Protein AF-A0A1J4KY85-F1 (afdb_monomer_lite)

Foldseek 3Di:
DVVVVVLVCQCPVLDCAFRHPVNLVLLLLLLLLLLLLFVLLLVQADPVLSCLRCCSLCVVQCVCCVQPVPQHDDLVLLLLCLQQQLLLLLLLLLLLQQVNQVCVVLCVLLLVLLLLLLLLLLCVVPDPVSNVVSNVVSVVSNCVSVVVVVVVCVVPVPPDDPPPRPLCSQLSSLVVSLVSSCVSCVLVCVLPVVVVVVSVVVSVVVSVVSVVVSVVCVVPDDDPVSVSVNSVSLSVLLSSLLSSLLSLLVCCPPPVHDDPLSVVSCCVRSQVVNLLSLVLCLQLCVCVQFWPHNVLSCVSSVVSNLSNVSSNCSSVNPLVVNLVSLVVQLVCLVVCVTGPAPLRSLLSNLSSVLSNVSSVVSVVCVVVVHRDDPVNSVVSSVSSSVSSVVSNVSCVPPPVPPDDPPPRPPVSNVSSSVSSNVVSSPVSSVSSNSSSSCVVVSVVVSVVVD

Structure (mmCIF, N/CA/C/O backbone):
data_AF-A0A1J4KY85-F1
#
_entry.id   AF-A0A1J4KY85-F1
#
loop_
_atom_site.group_PDB
_atom_site.id
_atom_site.type_symbol
_atom_site.label_atom_id
_atom_site.label_alt_id
_atom_site.label_comp_id
_atom_site.label_asym_id
_atom_site.label_entity_id
_atom_site.label_seq_id
_atom_site.pdbx_PDB_ins_code
_atom_site.Cartn_x
_atom_site.Cartn_y
_atom_site.Cartn_z
_atom_site.occupancy
_atom_site.B_iso_or_equiv
_atom_site.auth_seq_id
_atom_site.auth_comp_id
_atom_site.auth_asym_id
_atom_site.auth_atom_id
_atom_site.pdbx_PDB_model_num
ATOM 1 N N . MET A 1 1 ? 26.749 -22.566 -16.016 1.00 48.97 1 MET A N 1
ATOM 2 C CA . MET A 1 1 ? 26.711 -21.382 -15.124 1.00 48.97 1 MET A CA 1
ATOM 3 C C . MET A 1 1 ? 25.758 -20.307 -15.644 1.00 48.97 1 MET A C 1
ATOM 5 O O . MET A 1 1 ? 24.980 -19.817 -14.839 1.00 48.97 1 MET A O 1
ATOM 9 N N . SER A 1 2 ? 25.728 -20.001 -16.954 1.00 56.53 2 SER A N 1
ATOM 10 C CA . SER A 1 2 ? 24.747 -19.051 -17.516 1.00 56.53 2 SER A CA 1
ATOM 11 C C . SER A 1 2 ? 23.294 -19.498 -17.310 1.00 56.53 2 SER A C 1
ATOM 13 O O . SER A 1 2 ? 22.524 -18.721 -16.775 1.00 56.53 2 SER A O 1
ATOM 15 N N . SER A 1 3 ? 22.939 -20.761 -17.579 1.00 59.56 3 SER A N 1
ATOM 16 C CA . SER A 1 3 ? 21.557 -21.252 -17.400 1.00 59.56 3 SER A CA 1
ATOM 17 C C . SER A 1 3 ? 21.059 -21.184 -15.951 1.00 59.56 3 SER A C 1
ATOM 19 O O . SER A 1 3 ? 19.898 -20.884 -15.715 1.00 59.56 3 SER A O 1
ATOM 21 N N . PHE A 1 4 ? 21.936 -21.416 -14.968 1.00 50.38 4 PHE A N 1
ATOM 22 C CA . PHE A 1 4 ? 21.583 -21.307 -13.547 1.00 50.38 4 PHE A CA 1
ATOM 23 C C . PHE A 1 4 ? 21.413 -19.847 -13.109 1.00 50.38 4 PHE A C 1
ATOM 25 O O . PHE A 1 4 ? 20.498 -19.540 -12.353 1.00 50.38 4 PHE A O 1
ATOM 32 N N . LEU A 1 5 ? 22.252 -18.937 -13.618 1.00 55.41 5 LEU A N 1
ATOM 33 C CA . LEU A 1 5 ? 22.096 -17.497 -13.400 1.00 55.41 5 LEU A CA 1
ATOM 34 C C . LEU A 1 5 ? 20.849 -16.942 -14.090 1.00 55.41 5 LEU A C 1
ATOM 36 O O . LEU A 1 5 ? 20.209 -16.073 -13.515 1.00 55.41 5 LEU A O 1
ATOM 40 N N . THR A 1 6 ? 20.472 -17.457 -15.264 1.00 63.16 6 THR A N 1
ATOM 41 C CA . THR A 1 6 ? 19.199 -17.126 -15.918 1.00 63.16 6 THR A CA 1
ATOM 42 C C . THR A 1 6 ? 18.031 -17.591 -15.061 1.00 63.16 6 THR A C 1
ATOM 44 O O . THR A 1 6 ? 17.184 -16.783 -14.725 1.00 63.16 6 THR A O 1
ATOM 47 N N . VAL A 1 7 ? 18.028 -18.843 -14.593 1.00 62.72 7 VAL A N 1
ATOM 48 C CA . VAL A 1 7 ? 16.965 -19.351 -13.708 1.00 62.72 7 VAL A CA 1
ATOM 49 C C . VAL A 1 7 ? 16.890 -18.561 -12.396 1.00 62.72 7 VAL A C 1
ATOM 51 O O . VAL A 1 7 ? 15.800 -18.234 -11.950 1.00 62.72 7 VAL A O 1
ATOM 54 N N . LEU A 1 8 ? 18.021 -18.185 -11.792 1.00 55.38 8 LEU A N 1
ATOM 55 C CA . LEU A 1 8 ? 18.032 -17.304 -10.617 1.00 55.38 8 LEU A CA 1
ATOM 56 C C . LEU A 1 8 ? 17.542 -15.887 -10.938 1.00 55.38 8 LEU A C 1
ATOM 58 O O . LEU A 1 8 ? 16.796 -15.324 -10.141 1.00 55.38 8 LEU A O 1
ATOM 62 N N . LYS A 1 9 ? 17.944 -15.316 -12.081 1.00 65.25 9 LYS A N 1
ATOM 63 C CA . LYS A 1 9 ? 17.467 -14.013 -12.567 1.00 65.25 9 LYS A CA 1
ATOM 64 C C . LYS A 1 9 ? 15.961 -14.051 -12.790 1.00 65.25 9 LYS A C 1
ATOM 66 O O . LYS A 1 9 ? 15.336 -13.066 -12.450 1.00 65.25 9 LYS A O 1
ATOM 71 N N . GLU A 1 10 ? 15.401 -15.156 -13.279 1.00 66.06 10 GLU A N 1
ATOM 72 C CA . GLU A 1 10 ? 13.960 -15.334 -13.487 1.00 66.06 10 GLU A CA 1
ATOM 73 C C . GLU A 1 10 ? 13.205 -15.547 -12.169 1.00 66.06 10 GLU A C 1
ATOM 75 O O . GLU A 1 10 ? 12.252 -14.825 -11.884 1.00 66.06 10 GLU A O 1
ATOM 80 N N . ILE A 1 11 ? 13.677 -16.452 -11.301 1.00 59.56 11 ILE A N 1
ATOM 81 C CA . ILE A 1 11 ? 13.063 -16.733 -9.988 1.00 59.56 11 ILE A CA 1
ATOM 82 C C . ILE A 1 11 ? 13.037 -15.478 -9.105 1.00 59.56 11 ILE A C 1
ATOM 84 O O . ILE A 1 11 ? 12.053 -15.230 -8.404 1.00 59.56 11 ILE A O 1
ATOM 88 N N . PHE A 1 12 ? 14.121 -14.698 -9.136 1.00 55.50 12 PHE A N 1
ATOM 89 C CA . PHE A 1 12 ? 14.268 -13.442 -8.400 1.00 55.50 12 PHE A CA 1
ATOM 90 C C . PHE A 1 12 ? 14.076 -12.208 -9.280 1.00 55.50 12 PHE A C 1
ATOM 92 O O . PHE A 1 12 ? 14.402 -11.099 -8.842 1.00 55.50 12 PHE A O 1
ATOM 99 N N . SER A 1 13 ? 13.549 -12.361 -10.500 1.00 59.09 13 SER A N 1
ATOM 100 C CA . SER A 1 13 ? 13.132 -11.202 -11.277 1.00 59.09 13 SER A CA 1
ATOM 101 C C . SER A 1 13 ? 12.039 -10.559 -10.437 1.00 59.09 13 SER A C 1
ATOM 103 O O . SER A 1 13 ? 11.006 -11.154 -10.145 1.00 59.09 13 SER A O 1
ATOM 105 N N . PHE A 1 14 ? 12.293 -9.361 -9.917 1.00 53.28 14 PHE A N 1
ATOM 106 C CA . PHE A 1 14 ? 11.267 -8.591 -9.223 1.00 53.28 14 PHE A CA 1
ATOM 107 C C . PHE A 1 14 ? 10.324 -8.042 -10.305 1.00 53.28 14 PHE A C 1
ATOM 109 O O . PHE A 1 14 ? 10.369 -6.863 -10.652 1.00 53.28 14 PHE A O 1
ATOM 116 N N . GLY A 1 15 ? 9.564 -8.946 -10.921 1.00 49.78 15 GLY A N 1
ATOM 117 C CA . GLY A 1 15 ? 8.682 -8.707 -12.050 1.00 49.78 15 GLY A CA 1
ATOM 118 C C . GLY A 1 15 ? 7.226 -8.606 -11.611 1.00 49.78 15 GLY A C 1
ATOM 119 O O . GLY A 1 15 ? 6.788 -9.256 -10.666 1.00 49.78 15 GLY A O 1
ATOM 120 N N . LEU A 1 16 ? 6.467 -7.762 -12.309 1.00 55.78 16 LEU A N 1
ATOM 121 C CA . LEU A 1 16 ? 5.003 -7.682 -12.215 1.00 55.78 16 LEU A CA 1
ATOM 122 C C . LEU A 1 16 ? 4.305 -8.693 -13.146 1.00 55.78 16 LEU A C 1
ATOM 124 O O . LEU A 1 16 ? 3.083 -8.624 -13.282 1.00 55.78 16 LEU A O 1
ATOM 128 N N . SER A 1 17 ? 5.072 -9.560 -13.808 1.00 62.38 17 SER A N 1
ATOM 129 C CA . SER A 1 17 ? 4.604 -10.605 -14.718 1.00 62.38 17 SER A CA 1
ATOM 130 C C . SER A 1 17 ? 4.511 -11.967 -14.021 1.00 62.38 17 SER A C 1
ATOM 132 O O . SER A 1 17 ? 5.185 -12.232 -13.015 1.00 62.38 17 SER A O 1
ATOM 134 N N . ALA A 1 18 ? 3.656 -12.829 -14.567 1.00 59.75 18 ALA A N 1
ATOM 135 C CA . ALA A 1 18 ? 3.631 -14.263 -14.312 1.00 59.75 18 ALA A CA 1
ATOM 136 C C . ALA A 1 18 ? 5.034 -14.854 -14.533 1.00 59.75 18 ALA A C 1
ATOM 138 O O . ALA A 1 18 ? 5.738 -14.412 -15.435 1.00 59.75 18 ALA A O 1
ATOM 139 N N . GLY A 1 19 ? 5.452 -15.807 -13.693 1.00 63.28 19 GLY A N 1
ATOM 140 C CA . GLY A 1 19 ? 6.782 -16.422 -13.762 1.00 63.28 19 GLY A CA 1
ATOM 141 C C . GLY A 1 19 ? 7.760 -15.994 -12.667 1.00 63.28 19 GLY A C 1
ATOM 142 O O . GLY A 1 19 ? 8.657 -16.768 -12.325 1.00 63.28 19 GLY A O 1
ATOM 143 N N . SER A 1 20 ? 7.573 -14.821 -12.044 1.00 74.94 20 SER A N 1
ATOM 144 C CA . SER A 1 20 ? 8.337 -14.491 -10.835 1.00 74.94 20 SER A CA 1
ATOM 145 C C . SER A 1 20 ? 7.703 -15.136 -9.603 1.00 74.94 20 SER A C 1
ATOM 147 O O . SER A 1 20 ? 6.547 -14.876 -9.263 1.00 74.94 20 SER A O 1
ATOM 149 N N . LEU A 1 21 ? 8.479 -15.935 -8.868 1.00 78.44 21 LEU A N 1
ATOM 150 C CA . LEU A 1 21 ? 7.989 -16.617 -7.664 1.00 78.44 21 LEU A CA 1
ATOM 151 C C . LEU A 1 21 ? 7.510 -15.608 -6.612 1.00 78.44 21 LEU A C 1
ATOM 153 O O . LEU A 1 21 ? 6.494 -15.805 -5.946 1.00 78.44 21 LEU A O 1
ATOM 157 N N . PHE A 1 22 ? 8.223 -14.488 -6.483 1.00 78.88 22 PHE A N 1
ATOM 158 C CA . PHE A 1 22 ? 7.825 -13.419 -5.576 1.00 78.88 22 PHE A CA 1
ATOM 159 C C . PHE A 1 22 ? 6.520 -12.739 -6.021 1.00 78.88 22 PHE A C 1
ATOM 161 O O . PHE A 1 22 ? 5.640 -12.513 -5.190 1.00 78.88 22 PHE A O 1
ATOM 168 N N . GLY A 1 23 ? 6.359 -12.450 -7.317 1.00 80.88 23 GLY A N 1
ATOM 169 C CA . GLY A 1 23 ? 5.124 -11.883 -7.861 1.00 80.88 23 GLY A CA 1
ATOM 170 C C . GLY A 1 23 ? 3.928 -12.819 -7.687 1.00 80.88 23 GLY A C 1
ATOM 171 O O . GLY A 1 23 ? 2.857 -12.374 -7.281 1.00 80.88 23 GLY A O 1
ATOM 172 N N . GLU A 1 24 ? 4.118 -14.120 -7.895 1.00 84.62 24 GLU A N 1
ATOM 173 C CA . GLU A 1 24 ? 3.100 -15.152 -7.678 1.00 84.62 24 GLU A CA 1
ATOM 174 C C . GLU A 1 24 ? 2.648 -15.233 -6.217 1.00 84.62 24 GLU A C 1
ATOM 176 O O . GLU A 1 24 ? 1.447 -15.217 -5.944 1.00 84.62 24 GLU A O 1
ATOM 181 N N . VAL A 1 25 ? 3.591 -15.230 -5.267 1.00 87.94 25 VAL A N 1
ATOM 182 C CA . VAL A 1 25 ? 3.276 -15.188 -3.829 1.00 87.94 25 VAL A CA 1
ATOM 183 C C . VAL A 1 25 ? 2.501 -13.918 -3.477 1.00 87.94 25 VAL A C 1
ATOM 185 O O . VAL A 1 25 ? 1.503 -13.983 -2.760 1.00 87.94 25 VAL A O 1
ATOM 188 N N . LEU A 1 26 ? 2.916 -12.759 -3.993 1.00 87.62 26 LEU A N 1
ATOM 189 C CA . LEU A 1 26 ? 2.203 -11.501 -3.767 1.00 87.62 26 LEU A CA 1
ATOM 190 C C . LEU A 1 26 ? 0.784 -11.529 -4.339 1.00 87.62 26 LEU A C 1
ATOM 192 O O . LEU A 1 26 ? -0.151 -11.085 -3.674 1.00 87.62 26 LEU A O 1
ATOM 196 N N . ASN A 1 27 ? 0.610 -12.052 -5.551 1.00 88.25 27 ASN A N 1
ATOM 197 C CA . ASN A 1 27 ? -0.701 -12.183 -6.178 1.00 88.25 27 ASN A CA 1
ATOM 198 C C . ASN A 1 27 ? -1.596 -13.139 -5.389 1.00 88.25 27 ASN A C 1
ATOM 200 O O . ASN A 1 27 ? -2.759 -12.820 -5.156 1.00 88.25 27 ASN A O 1
ATOM 204 N N . LEU A 1 28 ? -1.046 -14.239 -4.871 1.00 90.44 28 LEU A N 1
ATOM 205 C CA . LEU A 1 28 ? -1.774 -15.136 -3.982 1.00 90.44 28 LEU A CA 1
ATOM 206 C C . LEU A 1 28 ? -2.254 -14.408 -2.716 1.00 90.44 28 LEU A C 1
ATOM 208 O O . LEU A 1 28 ? -3.430 -14.496 -2.365 1.00 90.44 28 LEU A O 1
ATOM 212 N N . ILE A 1 29 ? -1.378 -13.633 -2.063 1.00 90.69 29 ILE A N 1
ATOM 213 C CA . ILE A 1 29 ? -1.753 -12.823 -0.891 1.00 90.69 29 ILE A CA 1
ATOM 214 C C . ILE A 1 29 ? -2.882 -11.849 -1.255 1.00 90.69 29 ILE A C 1
ATOM 216 O O . ILE A 1 29 ? -3.856 -11.756 -0.510 1.00 90.69 29 ILE A O 1
ATOM 220 N N . ARG A 1 30 ? -2.800 -11.160 -2.403 1.00 90.25 30 ARG A N 1
ATOM 221 C CA . ARG A 1 30 ? -3.847 -10.231 -2.869 1.00 90.25 30 ARG A CA 1
ATOM 222 C C . ARG A 1 30 ? -5.185 -10.933 -3.092 1.00 90.25 30 ARG A C 1
ATOM 224 O O . ARG A 1 30 ? -6.206 -10.409 -2.653 1.00 90.25 30 ARG A O 1
ATOM 231 N N . ILE A 1 31 ? -5.187 -12.115 -3.712 1.00 90.94 31 ILE A N 1
ATOM 232 C CA . ILE A 1 31 ? -6.402 -12.920 -3.905 1.00 90.94 31 ILE A CA 1
ATOM 233 C C . ILE A 1 31 ? -7.037 -13.210 -2.542 1.00 90.94 31 ILE A C 1
ATOM 235 O O . ILE A 1 31 ? -8.206 -12.895 -2.333 1.00 90.94 31 ILE A O 1
ATOM 239 N N . PHE A 1 32 ? -6.265 -13.714 -1.575 1.00 90.69 32 PHE A N 1
ATOM 240 C CA . PHE A 1 32 ? -6.782 -13.976 -0.228 1.00 90.69 32 PHE A CA 1
ATOM 241 C C . PHE A 1 32 ? -7.274 -12.713 0.479 1.00 90.69 32 PHE A C 1
ATOM 243 O O . PHE A 1 32 ? -8.309 -12.753 1.150 1.00 90.69 32 PHE A O 1
ATOM 250 N N . GLN A 1 33 ? -6.586 -11.583 0.308 1.00 91.06 33 GLN A N 1
ATOM 251 C CA . GLN A 1 33 ? -7.033 -10.308 0.859 1.00 91.06 33 GLN A CA 1
ATOM 252 C C . GLN A 1 33 ? -8.390 -9.896 0.296 1.00 91.06 33 GLN A C 1
ATOM 254 O O . GLN A 1 33 ? -9.291 -9.556 1.056 1.00 91.06 33 GLN A O 1
ATOM 259 N N . ARG A 1 34 ? -8.564 -9.962 -1.025 1.00 89.75 34 ARG A N 1
ATOM 260 C CA . ARG A 1 34 ? -9.815 -9.576 -1.685 1.00 89.75 34 ARG A CA 1
ATOM 261 C C . ARG A 1 34 ? -10.952 -10.532 -1.356 1.00 89.75 34 ARG A C 1
ATOM 263 O O . ARG A 1 34 ? -12.056 -10.071 -1.076 1.00 89.75 34 ARG A O 1
ATOM 270 N N . VAL A 1 35 ? -10.687 -11.841 -1.366 1.00 88.00 35 VAL A N 1
ATOM 271 C CA . VAL A 1 35 ? -11.664 -12.884 -1.013 1.00 88.00 35 VAL A CA 1
ATOM 272 C C . VAL A 1 35 ? -12.187 -12.661 0.401 1.00 88.00 35 VAL A C 1
ATOM 274 O O . VAL A 1 35 ? -13.391 -12.730 0.626 1.00 88.00 35 VAL A O 1
ATOM 277 N N . SER A 1 36 ? -11.296 -12.347 1.341 1.00 87.75 36 SER A N 1
ATOM 278 C CA . SER A 1 36 ? -11.670 -12.118 2.734 1.00 87.75 36 SER A CA 1
ATOM 279 C C . SER A 1 36 ? -12.143 -10.696 3.034 1.00 87.75 36 SER A C 1
ATOM 281 O O . SER A 1 36 ? -12.597 -10.467 4.146 1.00 87.75 36 SER A O 1
ATOM 283 N N . ALA A 1 37 ? -12.094 -9.748 2.094 1.00 86.44 37 ALA A N 1
ATOM 284 C CA . ALA A 1 37 ? -12.453 -8.349 2.349 1.00 86.44 37 ALA A CA 1
ATOM 285 C C . ALA A 1 37 ? -13.929 -8.161 2.749 1.00 86.44 37 ALA A C 1
ATOM 287 O O . ALA A 1 37 ? -14.246 -7.308 3.576 1.00 86.44 37 ALA A O 1
ATOM 288 N N . THR A 1 38 ? -14.827 -8.968 2.184 1.00 85.56 38 THR A N 1
ATOM 289 C CA . THR A 1 38 ? -16.274 -8.890 2.419 1.00 85.56 38 THR A CA 1
ATOM 290 C C . THR A 1 38 ? -16.621 -9.417 3.821 1.00 85.56 38 THR A C 1
ATOM 292 O O . THR A 1 38 ? -16.346 -10.576 4.146 1.00 85.56 38 THR A O 1
ATOM 295 N N . ARG A 1 39 ? -17.248 -8.602 4.682 1.00 81.81 39 ARG A N 1
ATOM 296 C CA . ARG A 1 39 ? -17.592 -9.004 6.066 1.00 81.81 39 ARG A CA 1
ATOM 297 C C . ARG A 1 39 ? -18.580 -10.173 6.091 1.00 81.81 39 ARG A C 1
ATOM 299 O O . ARG A 1 39 ? -18.418 -11.100 6.885 1.00 81.81 39 ARG A O 1
ATOM 306 N N . SER A 1 40 ? -19.540 -10.184 5.172 1.00 78.88 40 SER A N 1
ATOM 307 C CA . SER A 1 40 ? -20.491 -11.273 4.969 1.00 78.88 40 SER A CA 1
ATOM 308 C C . SER A 1 40 ? -19.803 -12.591 4.636 1.00 78.88 40 SER A C 1
ATOM 310 O O . SER A 1 40 ? -20.250 -13.627 5.114 1.00 78.88 40 SER A O 1
ATOM 312 N N . PHE A 1 41 ? -18.686 -12.572 3.899 1.00 78.88 41 PHE A N 1
ATOM 313 C CA . PHE A 1 41 ? -17.887 -13.775 3.654 1.00 78.88 41 PHE A CA 1
ATOM 314 C C . PHE A 1 41 ? -17.294 -14.293 4.969 1.00 78.88 41 PHE A C 1
ATOM 316 O O . PHE A 1 41 ? -17.500 -15.456 5.311 1.00 78.88 41 PHE A O 1
ATOM 323 N N . LYS A 1 42 ? -16.657 -13.416 5.763 1.00 76.12 42 LYS A N 1
ATOM 324 C CA . LYS A 1 42 ? -16.072 -13.756 7.076 1.00 76.12 42 LYS A CA 1
ATOM 325 C C . LYS A 1 42 ? -17.093 -14.399 8.026 1.00 76.12 42 LYS A C 1
ATOM 327 O O . LYS A 1 42 ? -16.792 -15.413 8.647 1.00 76.12 42 LYS A O 1
ATOM 332 N N . MET A 1 43 ? -18.309 -13.856 8.103 1.00 74.44 43 MET A N 1
ATOM 333 C CA . MET A 1 43 ? -19.353 -14.325 9.029 1.00 74.44 43 MET A CA 1
ATOM 334 C C . MET A 1 43 ? -19.880 -15.740 8.741 1.00 74.44 43 MET A C 1
ATOM 336 O O . MET A 1 43 ? -20.559 -16.314 9.591 1.00 74.44 43 MET A O 1
ATOM 340 N N . LYS A 1 44 ? -19.601 -16.319 7.565 1.00 79.81 44 LYS A N 1
ATOM 341 C CA . LYS A 1 44 ? -20.065 -17.673 7.217 1.00 79.81 44 LYS A CA 1
ATOM 342 C C . LYS A 1 44 ? -19.083 -18.777 7.600 1.00 79.81 44 LYS A C 1
ATOM 344 O O . LYS A 1 44 ? -19.452 -19.947 7.527 1.00 79.81 44 LYS A O 1
ATOM 349 N N . PHE A 1 45 ? -17.864 -18.444 8.009 1.00 76.94 45 PHE A N 1
ATOM 350 C CA . PHE A 1 45 ? -16.870 -19.429 8.429 1.00 76.94 45 PHE A CA 1
ATOM 351 C C . PHE A 1 45 ? -17.007 -19.770 9.915 1.00 76.94 45 PHE A C 1
ATOM 353 O O . PHE A 1 45 ? -17.392 -18.934 10.732 1.00 76.94 45 PHE A O 1
ATOM 360 N N . SER A 1 46 ? -16.650 -21.003 10.280 1.00 78.88 46 SER A N 1
ATOM 361 C CA . SER A 1 46 ? -16.369 -21.332 11.680 1.00 78.88 46 SER A CA 1
ATOM 362 C C . SER A 1 46 ? -15.098 -20.610 12.149 1.00 78.88 46 SER A C 1
ATOM 364 O O . SER A 1 46 ? -14.248 -20.256 11.329 1.00 78.88 46 SER A O 1
ATOM 366 N N . GLY A 1 47 ? -14.938 -20.435 13.465 1.00 76.69 47 GLY A N 1
ATOM 367 C CA . GLY A 1 47 ? -13.772 -19.756 14.053 1.00 76.69 47 GLY A CA 1
ATOM 368 C C . GLY A 1 47 ? -12.416 -20.323 13.609 1.00 76.69 47 GLY A C 1
ATOM 369 O O . GLY A 1 47 ? -11.485 -19.559 13.398 1.00 76.69 47 GLY A O 1
ATOM 370 N N . ASP A 1 48 ? -12.319 -21.629 13.361 1.00 76.50 48 ASP A N 1
ATOM 371 C CA . ASP A 1 48 ? -11.062 -22.244 12.908 1.00 76.50 48 ASP A CA 1
ATOM 372 C C . ASP A 1 48 ? -10.837 -22.084 11.392 1.00 76.50 48 ASP A C 1
ATOM 374 O O . ASP A 1 48 ? -9.707 -22.064 10.910 1.00 76.50 48 ASP A O 1
ATOM 378 N N . THR A 1 49 ? -11.912 -21.963 10.603 1.00 80.62 49 THR A N 1
ATOM 379 C CA . THR A 1 49 ? -11.810 -21.867 9.134 1.00 80.62 49 THR A CA 1
ATOM 380 C C . THR A 1 49 ? -11.658 -20.437 8.638 1.00 80.62 49 THR A C 1
ATOM 382 O O . THR A 1 49 ? -11.062 -20.226 7.583 1.00 80.62 49 THR A O 1
ATOM 385 N N . ILE A 1 50 ? -12.129 -19.445 9.396 1.00 82.25 50 ILE A N 1
ATOM 386 C CA . ILE A 1 50 ? -11.943 -18.027 9.064 1.00 82.25 50 ILE A CA 1
ATOM 387 C C . ILE A 1 50 ? -10.459 -17.632 9.087 1.00 82.25 50 ILE A C 1
ATOM 389 O O . ILE A 1 50 ? -10.032 -16.784 8.297 1.00 82.25 50 ILE A O 1
ATOM 393 N N . GLU A 1 51 ? -9.644 -18.261 9.938 1.00 83.25 51 GLU A N 1
ATOM 394 C CA . GLU A 1 51 ? -8.203 -17.994 10.011 1.00 83.25 51 GLU A CA 1
ATOM 395 C C . GLU A 1 51 ? -7.484 -18.363 8.701 1.00 83.25 51 GLU A C 1
ATOM 397 O O . GLU A 1 51 ? -6.582 -17.641 8.277 1.00 83.25 51 GLU A O 1
ATOM 402 N N . LEU A 1 52 ? -7.960 -19.391 7.981 1.00 82.31 52 LEU A N 1
ATOM 403 C CA . LEU A 1 52 ? -7.411 -19.816 6.682 1.00 82.31 52 LEU A CA 1
ATOM 404 C C . LEU A 1 52 ? -7.569 -18.774 5.567 1.00 82.31 52 LEU A C 1
ATOM 406 O O . LEU A 1 52 ? -6.837 -18.827 4.581 1.00 82.31 52 LEU A O 1
ATOM 410 N N . PHE A 1 53 ? -8.498 -17.827 5.710 1.00 80.88 53 PHE A N 1
ATOM 411 C CA . PHE A 1 53 ? -8.760 -16.794 4.702 1.00 80.88 53 PHE A CA 1
ATOM 412 C C . PHE A 1 53 ? -8.381 -15.393 5.174 1.00 80.88 53 PHE A C 1
ATOM 414 O O . PHE A 1 53 ? -7.964 -14.562 4.372 1.00 80.88 53 PHE A O 1
ATOM 421 N N . THR A 1 54 ? -8.498 -15.117 6.473 1.00 84.06 54 THR A N 1
ATOM 422 C CA . THR A 1 54 ? -8.250 -13.777 7.022 1.00 84.06 54 THR A CA 1
ATOM 423 C C . THR A 1 54 ? -6.787 -13.504 7.341 1.00 84.06 54 THR A C 1
ATOM 425 O O . THR A 1 54 ? -6.437 -12.347 7.588 1.00 84.06 54 THR A O 1
ATOM 428 N N . TRP A 1 55 ? -5.918 -14.519 7.295 1.00 84.44 55 TRP A N 1
ATOM 429 C CA . TRP A 1 55 ? -4.482 -14.361 7.526 1.00 84.44 55 TRP A CA 1
ATOM 430 C C . TRP A 1 55 ? -3.875 -13.274 6.622 1.00 84.44 55 TRP A C 1
ATOM 432 O O . TRP A 1 55 ? -3.081 -12.455 7.075 1.00 84.44 55 TRP A O 1
ATOM 442 N N . ALA A 1 56 ? -4.309 -13.186 5.363 1.00 82.00 56 ALA A N 1
ATOM 443 C CA . ALA A 1 56 ? -3.751 -12.238 4.406 1.00 82.00 56 ALA A CA 1
ATOM 444 C C . ALA A 1 56 ? -4.147 -10.777 4.716 1.00 82.00 56 ALA A C 1
ATOM 446 O O . ALA A 1 56 ? -3.316 -9.873 4.614 1.00 82.00 56 ALA A O 1
ATOM 447 N N . THR A 1 57 ? -5.389 -10.527 5.158 1.00 82.12 57 THR A N 1
ATOM 448 C CA . THR A 1 57 ? -5.840 -9.195 5.628 1.00 82.12 57 THR A CA 1
ATOM 449 C C . THR A 1 57 ? -5.300 -8.840 7.008 1.00 82.12 57 THR A C 1
ATOM 451 O O . THR A 1 57 ? -5.076 -7.673 7.321 1.00 82.12 57 THR A O 1
ATOM 454 N N . ASN A 1 58 ? -5.068 -9.853 7.843 1.00 84.69 58 ASN A N 1
ATOM 455 C CA . ASN A 1 58 ? -4.624 -9.697 9.221 1.00 84.69 58 ASN A CA 1
ATOM 456 C C . ASN A 1 58 ? -3.122 -9.925 9.378 1.00 84.69 58 ASN A C 1
ATOM 458 O O . ASN A 1 58 ? -2.684 -10.124 10.502 1.00 84.69 58 ASN A O 1
ATOM 462 N N . LEU A 1 59 ? -2.319 -9.883 8.311 1.00 80.12 59 LEU A N 1
ATOM 463 C CA . LEU A 1 59 ? -0.895 -10.234 8.369 1.00 80.12 59 LEU A CA 1
ATOM 464 C C . LEU A 1 59 ? -0.160 -9.465 9.474 1.00 80.12 59 LEU A C 1
ATOM 466 O O . LEU A 1 59 ? 0.471 -10.077 10.335 1.00 80.12 59 LEU A O 1
ATOM 470 N N . ILE A 1 60 ? -0.348 -8.142 9.541 1.00 76.75 60 ILE A N 1
ATOM 471 C CA . ILE A 1 60 ? 0.234 -7.322 10.614 1.00 76.75 60 ILE A CA 1
ATOM 472 C C . ILE A 1 60 ? -0.361 -7.684 11.978 1.00 76.75 60 ILE A C 1
ATOM 474 O O . ILE A 1 60 ? 0.386 -7.895 12.930 1.00 76.75 60 ILE A O 1
ATOM 478 N N . LYS A 1 61 ? -1.691 -7.811 12.080 1.00 79.44 61 LYS A N 1
ATOM 479 C CA . LYS A 1 61 ? -2.378 -8.198 13.325 1.00 79.44 61 LYS A CA 1
ATOM 480 C C . LYS A 1 61 ? -1.894 -9.552 13.851 1.00 79.44 61 LYS A C 1
ATOM 482 O O . LYS A 1 61 ? -1.699 -9.684 15.049 1.00 79.44 61 LYS A O 1
ATOM 487 N N . MET A 1 62 ? -1.677 -10.543 12.993 1.00 80.69 62 MET A N 1
ATOM 488 C CA . MET A 1 62 ? -1.197 -11.872 13.370 1.00 80.69 62 MET A CA 1
ATOM 489 C C . MET A 1 62 ? 0.247 -11.833 13.841 1.00 80.69 62 MET A C 1
ATOM 491 O O . MET A 1 62 ? 0.551 -12.426 14.868 1.00 80.69 62 MET A O 1
ATOM 495 N N . VAL A 1 63 ? 1.131 -11.136 13.120 1.00 78.00 63 VAL A N 1
ATOM 496 C CA . VAL A 1 63 ? 2.531 -10.983 13.536 1.00 78.00 63 VAL A CA 1
ATOM 497 C C . VAL A 1 63 ? 2.581 -10.293 14.900 1.00 78.00 63 VAL A C 1
ATOM 499 O O . VAL A 1 63 ? 3.184 -10.820 15.830 1.00 78.00 63 VAL A O 1
ATOM 502 N N . VAL A 1 64 ? 1.858 -9.183 15.066 1.00 76.12 64 VAL A N 1
ATOM 503 C CA . VAL A 1 64 ? 1.777 -8.478 16.351 1.00 76.12 64 VAL A CA 1
ATOM 504 C C . VAL A 1 64 ? 1.163 -9.373 17.427 1.00 76.12 64 VAL A C 1
ATOM 506 O O . VAL A 1 64 ? 1.780 -9.565 18.457 1.00 76.12 64 VAL A O 1
ATOM 509 N N . ASN A 1 65 ? 0.015 -10.010 17.212 1.00 79.12 65 ASN A N 1
ATOM 510 C CA . ASN A 1 65 ? -0.631 -10.815 18.256 1.00 79.12 65 ASN A CA 1
ATOM 511 C C . ASN A 1 65 ? 0.160 -12.080 18.625 1.00 79.12 65 ASN A C 1
ATOM 513 O O . ASN A 1 65 ? 0.111 -12.510 19.774 1.00 79.12 65 ASN A O 1
ATOM 517 N N . LYS A 1 66 ? 0.874 -12.688 17.670 1.00 82.00 66 LYS A N 1
ATOM 518 C CA . LYS A 1 66 ? 1.662 -13.905 17.898 1.00 82.00 66 LYS A CA 1
ATOM 519 C C . LYS A 1 66 ? 2.950 -13.613 18.660 1.00 82.00 66 LYS A C 1
ATOM 521 O O . LYS A 1 66 ? 3.302 -14.371 19.557 1.00 82.00 66 LYS A O 1
ATOM 526 N N . TYR A 1 67 ? 3.650 -12.539 18.299 1.00 79.00 67 TYR A N 1
ATOM 527 C CA . TYR A 1 67 ? 4.927 -12.184 18.922 1.00 79.00 67 TYR A CA 1
ATOM 528 C C . TYR A 1 67 ? 4.769 -11.209 20.101 1.00 79.00 67 TYR A C 1
ATOM 530 O O . TYR A 1 67 ? 5.645 -11.156 20.957 1.00 79.00 67 TYR A O 1
ATOM 538 N N . LEU A 1 68 ? 3.651 -10.477 20.174 1.00 78.06 68 LEU A N 1
ATOM 539 C CA . LEU A 1 68 ? 3.342 -9.425 21.153 1.00 78.06 68 LEU A CA 1
ATOM 540 C C . LEU A 1 68 ? 1.889 -9.540 21.681 1.00 78.06 68 LEU A C 1
ATOM 542 O O . LEU A 1 68 ? 1.101 -8.597 21.565 1.00 78.06 68 LEU A O 1
ATOM 546 N N . PRO A 1 69 ? 1.491 -10.673 22.291 1.00 70.81 69 PRO A N 1
ATOM 547 C CA . PRO A 1 69 ? 0.095 -10.942 22.665 1.00 70.81 69 PRO A CA 1
ATOM 548 C C . PRO A 1 69 ? -0.502 -9.946 23.673 1.00 70.81 69 PRO A C 1
ATOM 550 O O . PRO A 1 69 ? -1.726 -9.827 23.764 1.00 70.81 69 PRO A O 1
ATOM 553 N N . GLN A 1 70 ? 0.342 -9.232 24.425 1.00 71.44 70 GLN A N 1
ATOM 554 C CA . GLN A 1 70 ? -0.081 -8.269 25.445 1.00 71.44 70 GLN A CA 1
ATOM 555 C C . GLN A 1 70 ? -0.433 -6.883 24.874 1.00 71.44 70 GLN A C 1
ATOM 557 O O . GLN A 1 70 ? -1.187 -6.147 25.505 1.00 71.44 70 GLN A O 1
ATOM 562 N N . GLU A 1 71 ? 0.029 -6.536 23.666 1.00 77.19 71 GLU A N 1
ATOM 563 C CA . GLU A 1 71 ? -0.145 -5.197 23.084 1.00 77.19 71 GLU A CA 1
ATOM 564 C C . GLU A 1 71 ? -1.000 -5.233 21.808 1.00 77.19 71 GLU A C 1
ATOM 566 O O . GLU A 1 71 ? -0.526 -5.034 20.689 1.00 77.19 71 GLU A O 1
ATOM 571 N N . ARG A 1 72 ? -2.310 -5.463 21.961 1.00 84.44 72 ARG A N 1
ATOM 572 C CA . ARG A 1 72 ? -3.241 -5.436 20.819 1.00 84.44 72 ARG A CA 1
ATOM 573 C C . ARG A 1 72 ? -3.396 -4.017 20.269 1.00 84.44 72 ARG A C 1
ATOM 575 O O . ARG A 1 72 ? -3.710 -3.082 21.012 1.00 84.44 72 ARG A O 1
ATOM 582 N N . LEU A 1 73 ? -3.222 -3.853 18.958 1.00 88.94 73 LEU A N 1
ATOM 583 C CA . LEU A 1 73 ? -3.551 -2.617 18.242 1.00 88.94 73 LEU A CA 1
ATOM 584 C C . LEU A 1 73 ? -5.074 -2.457 18.140 1.00 88.94 73 LEU A C 1
ATOM 586 O O . LEU A 1 73 ? -5.775 -3.364 17.697 1.00 88.94 73 LEU A O 1
ATOM 590 N N . SER A 1 74 ? -5.578 -1.294 18.537 1.00 90.94 74 SER A N 1
ATOM 591 C CA . SER A 1 74 ? -6.947 -0.862 18.258 1.00 90.94 74 SER A CA 1
ATOM 592 C C . SER A 1 74 ? -7.120 -0.538 16.776 1.00 90.94 74 SER A C 1
ATOM 594 O O . SER A 1 74 ? -6.145 -0.258 16.078 1.00 90.94 74 SER A O 1
ATOM 596 N N . ASP A 1 75 ? -8.362 -0.519 16.293 1.00 90.62 75 ASP A N 1
ATOM 597 C CA . ASP A 1 75 ? -8.633 -0.301 14.865 1.00 90.62 75 ASP A CA 1
ATOM 598 C C . ASP A 1 75 ? -8.125 1.056 14.365 1.00 90.62 75 ASP A C 1
ATOM 600 O O . ASP A 1 75 ? -7.627 1.156 13.248 1.00 90.62 75 ASP A O 1
ATOM 604 N N . PHE A 1 76 ? -8.148 2.088 15.215 1.00 91.94 76 PHE A N 1
ATOM 605 C CA . PHE A 1 76 ? -7.574 3.388 14.871 1.00 91.94 76 PHE A CA 1
ATOM 606 C C . PHE A 1 76 ? -6.039 3.368 14.790 1.00 91.94 76 PHE A C 1
ATOM 608 O O . PHE A 1 76 ? -5.458 4.010 13.914 1.00 91.94 76 PHE A O 1
ATOM 615 N N . GLU A 1 77 ? -5.364 2.637 15.680 1.00 93.06 77 GLU A N 1
ATOM 616 C CA . GLU A 1 77 ? -3.904 2.489 15.619 1.00 93.06 77 GLU A CA 1
ATOM 617 C C . GLU A 1 77 ? -3.503 1.677 14.386 1.00 93.06 77 GLU A C 1
ATOM 619 O O . GLU A 1 77 ? -2.549 2.033 13.703 1.00 93.06 77 GLU A O 1
ATOM 624 N N . LEU A 1 78 ? -4.273 0.640 14.051 1.00 92.69 78 LEU A N 1
ATOM 625 C CA . LEU A 1 78 ? -4.070 -0.154 12.846 1.00 92.69 78 LEU A CA 1
ATOM 626 C C . LEU A 1 78 ? -4.274 0.682 11.574 1.00 92.69 78 LEU A C 1
ATOM 628 O O . LEU A 1 78 ? -3.424 0.664 10.686 1.00 92.69 78 LEU A O 1
ATOM 632 N N . PHE A 1 79 ? -5.352 1.469 11.518 1.00 94.25 79 PHE A N 1
ATOM 633 C CA . PHE A 1 79 ? -5.567 2.460 10.465 1.00 94.25 79 PHE A CA 1
ATOM 634 C C . PHE A 1 79 ? -4.389 3.437 10.372 1.00 94.25 79 PHE A C 1
ATOM 636 O O . PHE A 1 79 ? -3.893 3.697 9.282 1.00 94.25 79 PHE A O 1
ATOM 643 N N . SER A 1 80 ? -3.881 3.929 11.505 1.00 94.69 80 SER A N 1
ATOM 644 C CA . SER A 1 80 ? -2.734 4.843 11.525 1.00 94.69 80 SER A CA 1
ATOM 645 C C . SER A 1 80 ? -1.463 4.192 10.973 1.00 94.69 80 SER A C 1
ATOM 647 O O . SER A 1 80 ? -0.725 4.832 10.227 1.00 94.69 80 SER A O 1
ATOM 649 N N . VAL A 1 81 ? -1.223 2.915 11.280 1.00 94.19 81 VAL A N 1
ATOM 650 C CA . VAL A 1 81 ? -0.101 2.144 10.726 1.00 94.19 81 VAL A CA 1
ATOM 651 C C . VAL A 1 81 ? -0.240 1.998 9.209 1.00 94.19 81 VAL A C 1
ATOM 653 O O . VAL A 1 81 ? 0.689 2.353 8.484 1.00 94.19 81 VAL A O 1
ATOM 656 N N . TYR A 1 82 ? -1.390 1.519 8.722 1.00 93.31 82 TYR A N 1
ATOM 657 C CA . TYR A 1 82 ? -1.618 1.272 7.295 1.00 93.31 82 TYR A CA 1
ATOM 658 C C . TYR A 1 82 ? -1.665 2.555 6.467 1.00 93.31 82 TYR A C 1
ATOM 660 O O . TYR A 1 82 ? -1.011 2.646 5.432 1.00 93.31 82 TYR A O 1
ATOM 668 N N . SER A 1 83 ? -2.437 3.543 6.912 1.00 93.75 83 SER A N 1
ATOM 669 C CA . SER A 1 83 ? -2.717 4.742 6.130 1.00 93.75 83 SER A CA 1
ATOM 670 C C . SER A 1 83 ? -1.697 5.845 6.357 1.00 93.75 83 SER A C 1
ATOM 672 O O . SER A 1 83 ? -1.315 6.473 5.385 1.00 93.75 83 SER A O 1
ATOM 674 N N . PHE A 1 84 ? -1.213 6.094 7.577 1.00 94.81 84 PHE A N 1
ATOM 675 C CA . PHE A 1 84 ? -0.222 7.158 7.797 1.00 94.81 84 PHE A CA 1
ATOM 676 C C . PHE A 1 84 ? 1.207 6.624 7.738 1.00 94.81 84 PHE A C 1
ATOM 678 O O . PHE A 1 84 ? 2.014 7.126 6.959 1.00 94.81 84 PHE A O 1
ATOM 685 N N . GLY A 1 85 ? 1.509 5.600 8.541 1.00 95.25 85 GLY A N 1
ATOM 686 C CA . GLY A 1 85 ? 2.857 5.056 8.698 1.00 95.25 85 GLY A CA 1
ATOM 687 C C . GLY A 1 85 ? 3.437 4.561 7.377 1.00 95.25 85 GLY A C 1
ATOM 688 O O . GLY A 1 85 ? 4.421 5.116 6.889 1.00 95.25 85 GLY A O 1
ATOM 689 N N . PHE A 1 86 ? 2.817 3.542 6.777 1.00 94.56 86 PHE A N 1
ATOM 690 C CA . PHE A 1 86 ? 3.338 2.926 5.553 1.00 94.56 86 PHE A CA 1
ATOM 691 C C . PHE A 1 86 ? 3.335 3.861 4.341 1.00 94.56 86 PHE A C 1
ATOM 693 O O . PHE A 1 86 ? 4.302 3.853 3.584 1.00 94.56 86 PHE A O 1
ATOM 700 N N . VAL A 1 87 ? 2.312 4.702 4.177 1.00 93.75 87 VAL A N 1
ATOM 701 C CA . VAL A 1 87 ? 2.256 5.674 3.072 1.00 93.75 87 VAL A CA 1
ATOM 702 C C . VAL A 1 87 ? 3.393 6.689 3.172 1.00 93.75 87 VAL A C 1
ATOM 704 O O . VAL A 1 87 ? 4.093 6.929 2.190 1.00 93.75 87 VAL A O 1
ATOM 707 N N . LEU A 1 88 ? 3.604 7.298 4.345 1.00 94.62 88 LEU A N 1
ATOM 708 C CA . LEU A 1 88 ? 4.684 8.275 4.522 1.00 94.62 88 LEU A CA 1
ATOM 709 C C . LEU A 1 88 ? 6.062 7.613 4.438 1.00 94.62 88 LEU A C 1
ATOM 711 O O . LEU A 1 88 ? 6.981 8.210 3.879 1.00 94.62 88 LEU A O 1
ATOM 715 N N . PHE A 1 89 ? 6.192 6.373 4.918 1.00 95.00 89 PHE A N 1
ATOM 716 C CA . PHE A 1 89 ? 7.381 5.546 4.713 1.00 95.00 89 PHE A CA 1
ATOM 717 C C . PHE A 1 89 ? 7.675 5.334 3.222 1.00 95.00 89 PHE A C 1
ATOM 719 O O . PHE A 1 89 ? 8.786 5.617 2.781 1.00 95.00 89 PHE A O 1
ATOM 726 N N . GLU A 1 90 ? 6.693 4.890 2.434 1.00 93.00 90 GLU A N 1
ATOM 727 C CA . GLU A 1 90 ? 6.841 4.649 0.994 1.00 93.00 90 GLU A CA 1
ATOM 728 C C . GLU A 1 90 ? 7.187 5.936 0.246 1.00 93.00 90 GLU A C 1
ATOM 730 O O . GLU A 1 90 ? 8.126 5.958 -0.551 1.00 93.00 90 GLU A O 1
ATOM 735 N N . LEU A 1 91 ? 6.472 7.026 0.528 1.00 92.50 91 LEU A N 1
ATOM 736 C CA . LE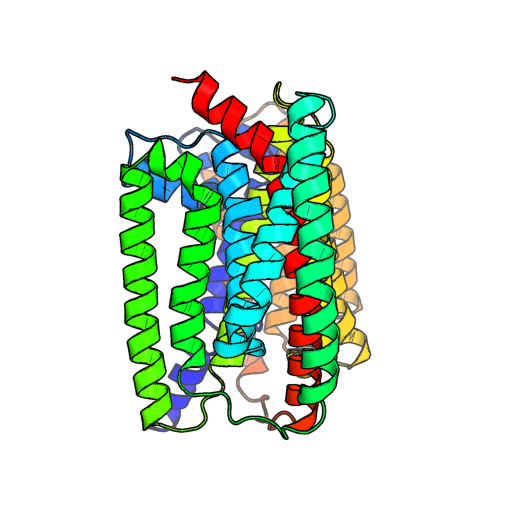U A 1 91 ? 6.746 8.326 -0.073 1.00 92.50 91 LEU A CA 1
ATOM 737 C C . LEU A 1 91 ? 8.176 8.783 0.223 1.00 92.50 91 LEU A C 1
ATOM 739 O O . LEU A 1 91 ? 8.901 9.156 -0.701 1.00 92.50 91 LEU A O 1
ATOM 743 N N . ALA A 1 92 ? 8.604 8.709 1.487 1.00 92.69 92 ALA A N 1
ATOM 744 C CA . ALA A 1 92 ? 9.964 9.038 1.899 1.00 92.69 92 ALA A CA 1
ATOM 745 C C . ALA A 1 92 ? 10.999 8.125 1.224 1.00 92.69 92 ALA A C 1
ATOM 747 O O . ALA A 1 92 ? 12.044 8.601 0.776 1.00 92.69 92 ALA A O 1
ATOM 748 N N . PHE A 1 93 ? 10.700 6.832 1.100 1.00 92.62 93 PHE A N 1
ATOM 749 C CA . PHE A 1 93 ? 11.563 5.848 0.459 1.00 92.62 93 PHE A CA 1
ATOM 750 C C . PHE A 1 93 ? 11.748 6.144 -1.036 1.00 92.62 93 PHE A C 1
ATOM 752 O O . PHE A 1 93 ? 12.880 6.320 -1.490 1.00 92.62 93 PHE A O 1
ATOM 759 N N . ILE A 1 94 ? 10.652 6.293 -1.792 1.00 90.00 94 ILE A N 1
ATOM 760 C CA . ILE A 1 94 ? 10.671 6.619 -3.228 1.00 90.00 94 ILE A CA 1
ATOM 761 C C . ILE A 1 94 ? 11.352 7.967 -3.464 1.00 90.00 94 ILE A C 1
ATOM 763 O O . ILE A 1 94 ? 12.182 8.096 -4.367 1.00 90.00 94 ILE A O 1
ATOM 767 N N . CYS A 1 95 ? 11.048 8.970 -2.640 1.00 89.25 95 CYS A N 1
ATOM 768 C CA . CYS A 1 95 ? 11.699 10.271 -2.712 1.00 89.25 95 CYS A CA 1
ATOM 769 C C . CYS A 1 95 ? 13.206 10.134 -2.511 1.00 89.25 95 CYS A C 1
ATOM 771 O O . CYS A 1 95 ? 13.973 10.607 -3.338 1.00 89.25 95 CYS A O 1
ATOM 773 N N . THR A 1 96 ? 13.658 9.418 -1.484 1.00 89.25 96 THR A N 1
ATOM 774 C CA . THR A 1 96 ? 15.098 9.248 -1.246 1.00 89.25 96 THR A CA 1
ATOM 775 C C . THR A 1 96 ? 15.800 8.524 -2.384 1.00 89.25 96 THR A C 1
ATOM 777 O O . THR A 1 96 ? 16.886 8.937 -2.787 1.00 89.25 96 THR A O 1
ATOM 780 N N . LEU A 1 97 ? 15.172 7.480 -2.929 1.00 87.69 97 LEU A N 1
ATOM 781 C CA . LEU A 1 97 ? 15.714 6.731 -4.061 1.00 87.69 97 LEU A CA 1
ATOM 782 C C . LEU A 1 97 ? 15.807 7.563 -5.341 1.00 87.69 97 LEU A C 1
ATOM 784 O O . LEU A 1 97 ? 16.702 7.342 -6.147 1.00 87.69 97 LEU A O 1
ATOM 788 N N . THR A 1 98 ? 14.869 8.481 -5.566 1.00 84.00 98 THR A N 1
ATOM 789 C CA . THR A 1 98 ? 14.782 9.223 -6.832 1.00 84.00 98 THR A CA 1
ATOM 790 C C . THR A 1 98 ? 15.536 10.539 -6.771 1.00 84.00 98 THR A C 1
ATOM 792 O O . THR A 1 98 ? 16.265 10.880 -7.698 1.00 84.00 98 THR A O 1
ATOM 795 N N . ILE A 1 99 ? 15.366 11.280 -5.683 1.00 83.38 99 ILE A N 1
ATOM 796 C CA . ILE A 1 99 ? 15.891 12.625 -5.481 1.00 83.38 99 ILE A CA 1
ATOM 797 C C . ILE A 1 99 ? 17.295 12.600 -4.844 1.00 83.38 99 ILE A C 1
ATOM 799 O O . ILE A 1 99 ? 18.115 13.471 -5.135 1.00 83.38 99 ILE A O 1
ATOM 803 N N . GLY A 1 100 ? 17.603 11.584 -4.034 1.00 83.00 100 GLY A N 1
ATOM 804 C CA . GLY A 1 100 ? 18.865 11.458 -3.307 1.00 83.00 100 GLY A CA 1
ATOM 805 C C . GLY A 1 100 ? 18.851 12.112 -1.920 1.00 83.00 100 GLY A C 1
ATOM 806 O O . GLY A 1 100 ? 18.017 12.958 -1.605 1.00 83.00 100 GLY A O 1
ATOM 807 N N . VAL A 1 101 ? 19.806 11.713 -1.075 1.00 75.62 101 VAL A N 1
ATOM 808 C CA . VAL A 1 101 ? 19.832 12.049 0.364 1.00 75.62 101 VAL A CA 1
ATOM 809 C C . VAL A 1 101 ? 20.048 13.543 0.629 1.00 75.62 101 VAL A C 1
ATOM 811 O O . VAL A 1 101 ? 19.447 14.099 1.541 1.00 75.62 101 VAL A O 1
ATOM 814 N N . ILE A 1 102 ? 20.874 14.219 -0.175 1.00 70.94 102 ILE A N 1
ATOM 815 C CA . ILE A 1 102 ? 21.210 15.637 0.040 1.00 70.94 102 ILE A CA 1
ATOM 816 C C . ILE A 1 102 ? 19.961 16.515 -0.070 1.00 70.94 102 ILE A C 1
ATOM 818 O O . ILE A 1 102 ? 19.726 17.365 0.784 1.00 70.94 102 ILE A O 1
ATOM 822 N N . LEU A 1 103 ? 19.118 16.279 -1.078 1.00 70.50 103 LEU A N 1
ATOM 823 C CA . LEU A 1 103 ? 17.923 17.095 -1.285 1.00 70.50 103 LEU A CA 1
ATOM 824 C C . LEU A 1 103 ? 16.825 16.803 -0.242 1.00 70.50 103 LEU A C 1
ATOM 826 O O . LEU A 1 103 ? 15.962 17.646 -0.018 1.00 70.50 103 LEU A O 1
ATOM 830 N N . ILE A 1 104 ? 16.897 15.688 0.494 1.00 72.69 104 ILE A N 1
ATOM 831 C CA . ILE A 1 104 ? 16.015 15.448 1.649 1.00 72.69 104 ILE A CA 1
ATOM 832 C C . ILE A 1 104 ? 16.292 16.431 2.775 1.00 72.69 104 ILE A C 1
ATOM 834 O O . ILE A 1 104 ? 15.342 16.935 3.364 1.00 72.69 104 ILE A O 1
ATOM 838 N N . PHE A 1 105 ? 17.558 16.744 3.064 1.00 74.94 105 PHE A N 1
ATOM 839 C CA . PHE A 1 105 ? 17.882 17.739 4.092 1.00 74.94 105 PHE A CA 1
ATOM 840 C C . PHE A 1 105 ? 17.263 19.104 3.773 1.00 74.94 105 PHE A C 1
ATOM 842 O O . PHE A 1 105 ? 16.869 19.829 4.681 1.00 74.94 105 PHE A O 1
ATOM 849 N N . PHE A 1 106 ? 17.102 19.412 2.485 1.00 76.88 106 PHE A N 1
ATOM 850 C CA . PHE A 1 106 ? 16.385 20.591 2.017 1.00 76.88 106 PHE A CA 1
ATOM 851 C C . PHE A 1 106 ? 14.856 20.433 2.123 1.00 76.88 106 PHE A C 1
ATOM 853 O O . PHE A 1 106 ? 14.173 21.361 2.548 1.00 76.88 106 PHE A O 1
ATOM 860 N N . LEU A 1 107 ? 14.294 19.265 1.799 1.00 82.25 107 LEU A N 1
ATOM 861 C CA . LEU A 1 107 ? 12.847 19.016 1.900 1.00 82.25 107 LEU A CA 1
ATOM 862 C C . LEU A 1 107 ? 12.339 18.877 3.342 1.00 82.25 107 LEU A C 1
ATOM 864 O O . LEU A 1 107 ? 11.171 19.152 3.608 1.00 82.25 107 LEU A O 1
ATOM 868 N N . PHE A 1 108 ? 13.188 18.467 4.279 1.00 84.38 108 PHE A N 1
ATOM 869 C CA . PHE A 1 108 ? 12.803 18.178 5.658 1.00 84.38 108 PHE A CA 1
ATOM 870 C C . PHE A 1 108 ? 12.220 19.394 6.411 1.00 84.38 108 PHE A C 1
ATOM 872 O O . PHE A 1 108 ? 11.151 19.251 7.010 1.00 84.38 108 PHE A O 1
ATOM 879 N N . PRO A 1 109 ? 12.800 20.611 6.334 1.00 85.06 109 PRO A N 1
ATOM 880 C CA . PRO A 1 109 ? 12.154 21.819 6.848 1.00 85.06 109 PRO A CA 1
ATOM 881 C C . PRO A 1 109 ? 10.744 22.035 6.286 1.00 85.06 109 PRO A C 1
ATOM 883 O O . PRO A 1 109 ? 9.824 22.318 7.048 1.00 85.06 109 PRO A O 1
ATOM 886 N N . ILE A 1 110 ? 10.543 21.840 4.977 1.00 86.50 110 ILE A N 1
ATOM 887 C CA . ILE A 1 110 ? 9.222 21.993 4.344 1.00 86.50 110 ILE A CA 1
ATOM 888 C C . ILE A 1 110 ? 8.234 20.978 4.922 1.00 86.50 110 ILE A C 1
ATOM 890 O O . ILE A 1 110 ? 7.109 21.341 5.250 1.00 86.50 110 ILE A O 1
ATOM 894 N N . GLN A 1 111 ? 8.652 19.726 5.104 1.00 90.00 111 GLN A N 1
ATOM 895 C CA . GLN A 1 111 ? 7.818 18.686 5.709 1.00 90.00 111 GLN A CA 1
ATOM 896 C C . GLN A 1 111 ? 7.389 19.051 7.135 1.00 90.00 111 GLN A C 1
ATOM 898 O O . GLN A 1 111 ? 6.203 18.952 7.452 1.00 90.00 111 GLN A O 1
ATOM 903 N N . ILE A 1 112 ? 8.324 19.510 7.981 1.00 89.38 112 ILE A N 1
ATOM 904 C CA . ILE A 1 112 ? 8.021 19.939 9.357 1.00 89.38 112 ILE A CA 1
ATOM 905 C C . ILE A 1 112 ? 7.002 21.070 9.341 1.00 89.38 112 ILE A C 1
ATOM 907 O O . ILE A 1 112 ? 6.017 21.048 10.074 1.00 89.38 112 ILE A O 1
ATOM 911 N N . VAL A 1 113 ? 7.228 22.057 8.487 1.00 90.38 113 VAL A N 1
ATOM 912 C CA . VAL A 1 113 ? 6.354 23.212 8.373 1.00 90.38 113 VAL A CA 1
ATOM 913 C C . VAL A 1 113 ? 4.961 22.825 7.885 1.00 90.38 113 VAL A C 1
ATOM 915 O O . VAL A 1 113 ? 3.970 23.260 8.469 1.00 90.38 113 VAL A O 1
ATOM 918 N N . CYS A 1 114 ? 4.864 21.981 6.857 1.00 92.75 114 CYS A N 1
ATOM 919 C CA . CYS A 1 114 ? 3.593 21.451 6.378 1.00 92.75 114 CYS A CA 1
ATOM 920 C C . CYS A 1 114 ? 2.864 20.682 7.479 1.00 92.75 114 CYS A C 1
ATOM 922 O O . CYS A 1 114 ? 1.668 20.891 7.660 1.00 92.75 114 CYS A O 1
ATOM 924 N N . ALA A 1 115 ? 3.574 19.860 8.256 1.00 94.06 115 ALA A N 1
ATOM 925 C CA . ALA A 1 115 ? 2.996 19.170 9.402 1.00 94.06 115 ALA A CA 1
ATOM 926 C C . ALA A 1 115 ? 2.492 20.143 10.473 1.00 94.06 115 ALA A C 1
ATOM 928 O O . ALA A 1 115 ? 1.362 19.994 10.925 1.00 94.06 115 ALA A O 1
ATOM 929 N N . LEU A 1 116 ? 3.270 21.165 10.844 1.00 93.00 116 LEU A N 1
ATOM 930 C CA . LEU A 1 116 ? 2.857 22.190 11.812 1.00 93.00 116 LEU A CA 1
ATOM 931 C C . LEU A 1 116 ? 1.630 22.972 11.335 1.00 93.00 116 LEU A C 1
ATOM 933 O O . LEU A 1 116 ? 0.692 23.194 12.101 1.00 93.00 116 LEU A O 1
ATOM 937 N N . PHE A 1 117 ? 1.609 23.348 10.057 1.00 92.25 117 PHE A N 1
ATOM 938 C CA . PHE A 1 117 ? 0.455 23.999 9.451 1.00 92.25 117 PHE A CA 1
ATOM 939 C C . PHE A 1 117 ? -0.772 23.079 9.469 1.00 92.25 117 PHE A C 1
ATOM 941 O O . PHE A 1 117 ? -1.856 23.489 9.883 1.00 92.25 117 PHE A O 1
ATOM 948 N N . GLY A 1 118 ? -0.575 21.807 9.120 1.00 94.81 118 GLY A N 1
ATOM 949 C CA . GLY A 1 118 ? -1.568 20.752 9.261 1.00 94.81 118 GLY A CA 1
ATOM 950 C C . GLY A 1 118 ? -2.119 20.663 10.682 1.00 94.81 118 GLY A C 1
ATOM 951 O O . GLY A 1 118 ? -3.330 20.690 10.859 1.00 94.81 118 GLY A O 1
ATOM 952 N N . VAL A 1 119 ? -1.259 20.635 11.705 1.00 94.88 119 VAL A N 1
ATOM 953 C CA . VAL A 1 119 ? -1.664 20.627 13.123 1.00 94.88 119 VAL A CA 1
ATOM 954 C C . VAL A 1 119 ? -2.580 21.811 13.431 1.00 94.88 119 VAL A C 1
ATOM 956 O O . VAL A 1 119 ? -3.627 21.630 14.055 1.00 94.88 119 VAL A O 1
ATOM 959 N N . GLY A 1 120 ? -2.240 23.005 12.938 1.00 92.06 120 GLY A N 1
ATOM 960 C CA . GLY A 1 120 ? -3.095 24.189 13.027 1.00 92.06 120 GLY A CA 1
ATOM 961 C C . GLY A 1 120 ? -4.494 23.967 12.441 1.00 92.06 120 GLY A C 1
ATOM 962 O O . GLY A 1 120 ? -5.487 24.289 13.100 1.00 92.06 120 GLY A O 1
ATOM 963 N N . LEU A 1 121 ? -4.584 23.353 11.254 1.00 93.56 121 LEU A N 1
ATOM 964 C CA . LEU A 1 121 ? -5.855 22.983 10.616 1.00 93.56 121 LEU A CA 1
ATOM 965 C C . LEU A 1 121 ? -6.625 21.919 11.412 1.00 93.56 121 LEU A C 1
ATOM 967 O O . LEU A 1 121 ? -7.842 22.011 11.546 1.00 93.56 121 LEU A O 1
ATOM 971 N N . GLY A 1 122 ? -5.931 20.932 11.979 1.00 91.25 122 GLY A N 1
ATOM 972 C CA . GLY A 1 122 ? -6.539 19.869 12.782 1.00 91.25 122 GLY A CA 1
ATOM 973 C C . GLY A 1 122 ? -7.172 20.368 14.084 1.00 91.25 122 GLY A C 1
ATOM 974 O O . GLY A 1 122 ? -8.134 19.780 14.573 1.00 91.25 122 GLY A O 1
ATOM 975 N N . TYR A 1 123 ? -6.670 21.476 14.641 1.00 91.94 123 TYR A N 1
ATOM 976 C CA . TYR A 1 123 ? -7.254 22.112 15.826 1.00 91.94 123 TYR A CA 1
ATOM 977 C C . TYR A 1 123 ? -8.488 22.978 15.524 1.00 91.94 123 TYR A C 1
ATOM 979 O O . TYR A 1 123 ? -9.138 23.438 16.474 1.00 91.94 123 TYR A O 1
ATOM 987 N N . ILE A 1 124 ? -8.846 23.194 14.250 1.00 89.19 124 ILE A N 1
ATOM 988 C CA . ILE A 1 124 ? -10.074 23.907 13.873 1.00 89.19 124 ILE A CA 1
ATOM 989 C C . ILE A 1 124 ? -11.276 23.108 14.395 1.00 89.19 124 ILE A C 1
ATOM 991 O O . ILE A 1 124 ? -11.509 21.970 14.004 1.00 89.19 124 ILE A O 1
ATOM 995 N N . GLY A 1 125 ? -12.030 23.709 15.316 1.00 84.44 125 GLY A N 1
ATOM 996 C CA . GLY A 1 125 ? -13.170 23.071 15.985 1.00 84.44 125 GLY A CA 1
ATOM 997 C C . GLY A 1 125 ? -12.842 22.366 17.307 1.00 84.44 125 GLY A C 1
ATOM 998 O O . GLY A 1 125 ? -13.768 22.053 18.046 1.00 84.44 125 GLY A O 1
ATOM 999 N N . ILE A 1 126 ? -11.560 22.181 17.653 1.00 87.56 126 ILE A N 1
ATOM 1000 C CA . ILE A 1 126 ? -11.133 21.642 18.960 1.00 87.56 126 ILE A CA 1
ATOM 1001 C C . ILE A 1 126 ? -10.688 22.780 19.885 1.00 87.56 126 ILE A C 1
ATOM 1003 O O . ILE A 1 126 ? -11.244 22.972 20.961 1.00 87.56 126 ILE A O 1
ATOM 1007 N N . ASN A 1 127 ? -9.680 23.555 19.469 1.00 89.94 127 ASN A N 1
ATOM 1008 C CA . ASN A 1 127 ? -9.134 24.660 20.255 1.00 89.94 127 ASN A CA 1
ATOM 1009 C C . ASN A 1 127 ? -8.669 25.791 19.330 1.00 89.94 127 ASN A C 1
ATOM 1011 O O . ASN A 1 127 ? -7.604 25.718 18.714 1.00 89.94 127 ASN A O 1
ATOM 1015 N N . LYS A 1 128 ? -9.463 26.869 19.275 1.00 89.12 128 LYS A N 1
ATOM 1016 C CA . LYS A 1 128 ? -9.211 28.027 18.401 1.00 89.12 128 LYS A CA 1
ATOM 1017 C C . LYS A 1 128 ? -7.850 28.687 18.664 1.00 89.12 128 LYS A C 1
ATOM 1019 O O . LYS A 1 128 ? -7.199 29.109 17.714 1.00 89.12 128 LYS A O 1
ATOM 1024 N N . LYS A 1 129 ? -7.397 28.745 19.925 1.00 89.94 129 LYS A N 1
ATOM 1025 C CA . LYS A 1 129 ? -6.108 29.356 20.296 1.00 89.94 129 LYS A CA 1
ATOM 1026 C C . LYS A 1 129 ? -4.937 28.559 19.719 1.00 89.94 129 LYS A C 1
ATOM 1028 O O . LYS A 1 129 ? -4.068 29.137 19.075 1.00 89.94 129 LYS A O 1
ATOM 1033 N N . ASN A 1 130 ? -4.943 27.240 19.902 1.00 84.81 130 ASN A N 1
ATOM 1034 C CA . ASN A 1 130 ? -3.887 26.370 19.375 1.00 84.81 130 ASN A CA 1
ATOM 1035 C C . ASN A 1 130 ? -3.896 26.348 17.843 1.00 84.81 130 ASN A C 1
ATOM 1037 O O . ASN A 1 130 ? -2.835 26.408 17.228 1.00 84.81 130 ASN A O 1
ATOM 1041 N N . SER A 1 131 ? -5.083 26.339 17.229 1.00 87.75 131 SER A N 1
ATOM 1042 C CA . SER A 1 131 ? -5.228 26.430 15.773 1.00 87.75 131 SER A CA 1
ATOM 1043 C C . SER A 1 131 ? -4.560 27.688 15.209 1.00 87.75 131 SER A C 1
ATOM 1045 O O . SER A 1 131 ? -3.777 27.593 14.266 1.00 87.75 131 SER A O 1
ATOM 1047 N N . LEU A 1 132 ? -4.792 28.849 15.834 1.00 86.31 132 LEU A N 1
ATOM 1048 C CA . LEU A 1 132 ? -4.206 30.118 15.404 1.00 86.31 132 LEU A CA 1
ATOM 1049 C C . LEU A 1 132 ? -2.682 30.147 15.590 1.00 86.31 132 LEU A C 1
ATOM 1051 O O . LEU A 1 132 ? -1.972 30.567 14.683 1.00 86.31 132 LEU A O 1
ATOM 1055 N N . ILE A 1 133 ? -2.168 29.656 16.723 1.00 88.19 133 ILE A N 1
ATOM 1056 C CA . ILE A 1 133 ? -0.722 29.623 16.997 1.00 88.19 133 ILE A CA 1
ATOM 1057 C C . ILE A 1 133 ? 0.004 28.732 15.983 1.00 88.19 133 ILE A C 1
ATOM 1059 O O . ILE A 1 133 ? 0.911 29.197 15.294 1.00 88.19 133 ILE A O 1
ATOM 1063 N N . TYR A 1 134 ? -0.402 27.466 15.857 1.00 85.06 134 TYR A N 1
ATOM 1064 C CA . TYR A 1 134 ? 0.274 26.525 14.961 1.00 85.06 134 TYR A CA 1
ATOM 1065 C C . TYR A 1 134 ? 0.045 26.868 13.486 1.00 85.06 134 TYR A C 1
ATOM 1067 O O . TYR A 1 134 ? 0.962 26.727 12.680 1.00 85.06 134 TYR A O 1
ATOM 1075 N N . GLY A 1 135 ? -1.137 27.386 13.139 1.00 83.00 135 GLY A N 1
ATOM 1076 C CA . GLY A 1 135 ? -1.455 27.833 11.786 1.00 83.00 135 GLY A CA 1
ATOM 1077 C C . GLY A 1 135 ? -0.617 29.035 11.346 1.00 83.00 135 GLY A C 1
ATOM 1078 O O . GLY A 1 135 ? -0.040 29.001 10.262 1.00 83.00 135 GLY A O 1
ATOM 1079 N N . ILE A 1 136 ? -0.490 30.072 12.184 1.00 85.88 136 ILE A N 1
ATOM 1080 C CA . ILE A 1 136 ? 0.312 31.263 11.855 1.00 85.88 136 ILE A CA 1
ATOM 1081 C C . ILE A 1 136 ? 1.803 30.920 11.817 1.00 85.88 136 ILE A C 1
ATOM 1083 O O . ILE A 1 136 ? 2.476 31.284 10.856 1.00 85.88 136 ILE A O 1
ATOM 1087 N N . ILE A 1 137 ? 2.320 30.190 12.815 1.00 86.56 137 ILE A N 1
ATOM 1088 C CA . ILE A 1 137 ? 3.736 29.789 12.843 1.00 86.56 137 ILE A CA 1
ATOM 1089 C C . ILE A 1 137 ? 4.058 28.910 11.630 1.00 86.56 137 ILE A C 1
ATOM 1091 O O . ILE A 1 137 ? 5.013 29.192 10.910 1.00 86.56 137 ILE A O 1
ATOM 1095 N N . GLY A 1 138 ? 3.239 27.889 11.362 1.00 79.56 138 GLY A N 1
ATOM 1096 C CA . GLY A 1 138 ? 3.393 27.033 10.188 1.00 79.56 138 GLY A CA 1
ATOM 1097 C C . GLY A 1 138 ? 3.324 27.829 8.884 1.00 79.56 138 GLY A C 1
ATOM 1098 O O . GLY A 1 138 ? 4.178 27.662 8.023 1.00 79.56 138 GLY A O 1
ATOM 1099 N N . GLY A 1 139 ? 2.376 28.759 8.754 1.00 78.12 139 GLY A N 1
ATOM 1100 C CA . GLY A 1 139 ? 2.240 29.605 7.567 1.00 78.12 139 GLY A CA 1
ATOM 1101 C C . GLY A 1 139 ? 3.453 30.508 7.326 1.00 78.12 139 GLY A C 1
ATOM 1102 O O . GLY A 1 139 ? 3.987 30.532 6.221 1.00 78.12 139 GLY A O 1
ATOM 1103 N N . ILE A 1 140 ? 3.937 31.210 8.357 1.00 84.19 140 ILE A N 1
ATOM 1104 C CA . ILE A 1 140 ? 5.114 32.088 8.245 1.00 84.19 140 ILE A CA 1
ATOM 1105 C C . ILE A 1 140 ? 6.350 31.273 7.863 1.00 84.19 140 ILE A C 1
ATOM 1107 O O . ILE A 1 140 ? 7.051 31.623 6.913 1.00 84.19 140 ILE A O 1
ATOM 1111 N N . LEU A 1 141 ? 6.600 30.160 8.560 1.00 80.81 141 LEU A N 1
ATOM 1112 C CA . LEU A 1 141 ? 7.739 29.298 8.254 1.00 80.81 141 LEU A CA 1
ATOM 1113 C C . LEU A 1 141 ? 7.624 28.693 6.846 1.00 80.81 141 LEU A C 1
ATOM 1115 O O . LEU A 1 141 ? 8.639 28.526 6.176 1.00 80.81 141 LEU A O 1
ATOM 1119 N N . PHE A 1 142 ? 6.411 28.437 6.349 1.00 75.69 142 PHE A N 1
ATOM 1120 C CA . PHE A 1 142 ? 6.197 27.942 4.986 1.00 75.69 142 PHE A CA 1
ATOM 1121 C C . PHE A 1 142 ? 6.707 28.928 3.956 1.00 75.69 142 PHE A C 1
ATOM 1123 O O . PHE A 1 142 ? 7.517 28.554 3.114 1.00 75.69 142 PHE A O 1
ATOM 1130 N N . PHE A 1 143 ? 6.335 30.200 4.065 1.00 75.81 143 PHE A N 1
ATOM 1131 C CA . PHE A 1 143 ? 6.851 31.212 3.147 1.00 75.81 143 PHE A CA 1
ATOM 1132 C C . PHE A 1 143 ? 8.369 31.395 3.275 1.00 75.81 143 PHE A C 1
ATOM 1134 O O . PHE A 1 143 ? 9.049 31.500 2.255 1.00 75.81 143 PHE A O 1
ATOM 1141 N N . VAL A 1 144 ? 8.912 31.355 4.497 1.00 78.75 144 VAL A N 1
ATOM 1142 C CA . VAL A 1 144 ? 10.355 31.514 4.747 1.00 78.75 144 VAL A CA 1
ATOM 1143 C C . VAL A 1 144 ? 11.180 30.362 4.176 1.00 78.75 144 VAL A C 1
ATOM 1145 O O . VAL A 1 144 ? 12.255 30.612 3.645 1.00 78.75 144 VAL A O 1
ATOM 1148 N N . PHE A 1 145 ? 10.712 29.114 4.257 1.00 75.88 145 PHE A N 1
ATOM 1149 C CA . PHE A 1 145 ? 11.480 27.957 3.786 1.00 75.88 145 PHE A CA 1
ATOM 1150 C C . PHE A 1 145 ? 11.185 27.582 2.335 1.00 75.88 145 PHE A C 1
ATOM 1152 O O . PHE A 1 145 ? 12.099 27.185 1.619 1.00 75.88 145 PHE A O 1
ATOM 1159 N N . VAL A 1 146 ? 9.944 27.723 1.866 1.00 70.38 146 VAL A N 1
ATOM 1160 C CA . VAL A 1 146 ? 9.564 27.308 0.507 1.00 70.38 146 VAL A CA 1
ATOM 1161 C C . VAL A 1 146 ? 10.070 28.291 -0.543 1.00 70.38 146 VAL A C 1
ATOM 1163 O O . VAL A 1 146 ? 10.529 27.854 -1.594 1.00 70.38 146 VAL A O 1
ATOM 1166 N N . PHE A 1 147 ? 10.049 29.601 -0.273 1.00 69.75 147 PHE A N 1
ATOM 1167 C CA . PHE A 1 147 ? 10.466 30.607 -1.257 1.00 69.75 147 PHE A CA 1
ATOM 1168 C C . PHE A 1 147 ? 11.965 30.519 -1.624 1.00 69.75 147 PHE A C 1
ATOM 1170 O O . PHE A 1 147 ? 12.273 30.426 -2.814 1.00 69.75 147 PHE A O 1
ATOM 1177 N N . PRO A 1 148 ? 12.918 30.440 -0.671 1.00 68.88 148 PRO A N 1
ATOM 1178 C CA . PRO A 1 148 ? 14.333 30.254 -1.000 1.00 68.88 148 PRO A CA 1
ATOM 1179 C C . PRO A 1 148 ? 14.610 28.907 -1.662 1.00 68.88 148 PRO A C 1
ATOM 1181 O O . PRO A 1 148 ? 15.503 28.803 -2.499 1.00 68.88 148 PRO A O 1
ATOM 1184 N N . LEU A 1 149 ? 13.839 27.877 -1.311 1.00 65.81 149 LEU A N 1
ATOM 1185 C CA . LEU A 1 149 ? 14.016 26.534 -1.847 1.00 65.81 149 LEU A CA 1
ATOM 1186 C C . LEU A 1 149 ? 13.484 26.417 -3.271 1.00 65.81 149 LEU A C 1
ATOM 1188 O O . LEU A 1 149 ? 14.137 25.799 -4.099 1.00 65.81 149 LEU A O 1
ATOM 1192 N N . TYR A 1 150 ? 12.372 27.080 -3.589 1.00 67.56 150 TYR A N 1
ATOM 1193 C CA . TYR A 1 150 ? 11.923 27.275 -4.965 1.00 67.56 150 TYR A CA 1
ATOM 1194 C C . TYR A 1 150 ? 13.012 27.968 -5.795 1.00 67.56 150 TYR A C 1
ATOM 1196 O O . TYR A 1 150 ? 13.373 27.481 -6.864 1.00 67.56 150 TYR A O 1
ATOM 1204 N N . CYS A 1 151 ? 13.616 29.037 -5.266 1.00 67.31 151 CYS A N 1
ATOM 1205 C CA . CYS A 1 151 ? 14.728 29.727 -5.924 1.00 67.31 151 CYS A CA 1
ATOM 1206 C C . CYS A 1 151 ? 15.972 28.832 -6.090 1.00 67.31 151 CYS A C 1
ATOM 1208 O O . CYS A 1 151 ? 16.610 28.865 -7.140 1.00 67.31 151 CYS A O 1
ATOM 1210 N N . PHE A 1 152 ? 16.313 28.011 -5.092 1.00 67.25 152 PHE A N 1
ATOM 1211 C CA . PHE A 1 152 ? 17.471 27.109 -5.124 1.00 67.25 152 PHE A CA 1
ATOM 1212 C C . PHE A 1 152 ? 17.264 25.917 -6.064 1.00 67.25 152 PHE A C 1
ATOM 1214 O O . PHE A 1 152 ? 18.135 25.606 -6.874 1.00 67.25 152 PHE A O 1
ATOM 1221 N N . VAL A 1 153 ? 16.097 25.273 -5.993 1.00 65.56 153 VAL A N 1
ATOM 1222 C CA . VAL A 1 153 ? 15.715 24.169 -6.877 1.00 65.56 153 VAL A CA 1
ATOM 1223 C C . VAL A 1 153 ? 15.698 24.664 -8.314 1.00 65.56 153 VAL A C 1
ATOM 1225 O O . VAL A 1 153 ? 16.352 24.046 -9.144 1.00 65.56 153 VAL A O 1
ATOM 1228 N N . ASN A 1 154 ? 15.063 25.803 -8.608 1.00 62.44 154 ASN A N 1
ATOM 1229 C CA . ASN A 1 154 ? 15.025 26.356 -9.964 1.00 62.44 154 ASN A CA 1
ATOM 1230 C C . ASN A 1 154 ? 16.427 26.711 -10.500 1.00 62.44 154 ASN A C 1
ATOM 1232 O O . ASN A 1 154 ? 16.670 26.618 -11.698 1.00 62.44 154 ASN A O 1
ATOM 1236 N N . ARG A 1 155 ? 17.372 27.059 -9.615 1.00 61.53 155 ARG A N 1
ATOM 1237 C CA . ARG A 1 155 ? 18.762 27.357 -9.988 1.00 61.53 155 ARG A CA 1
ATOM 1238 C C . ARG A 1 155 ? 19.608 26.104 -10.250 1.00 61.53 155 ARG A C 1
ATOM 1240 O O . ARG A 1 155 ? 20.455 26.145 -11.129 1.00 61.53 155 ARG A O 1
ATOM 1247 N N . ASN A 1 156 ? 19.368 25.004 -9.532 1.00 56.88 156 ASN A N 1
ATOM 1248 C CA . ASN A 1 156 ? 20.209 23.798 -9.598 1.00 56.88 156 ASN A CA 1
ATOM 1249 C C . ASN A 1 156 ? 19.601 22.624 -10.389 1.00 56.88 156 ASN A C 1
ATOM 1251 O O . ASN A 1 156 ? 20.320 21.694 -10.742 1.00 56.88 156 ASN A O 1
ATOM 1255 N N . THR A 1 157 ? 18.296 22.626 -10.689 1.00 52.84 157 THR A N 1
ATOM 1256 C CA . THR A 1 157 ? 17.642 21.499 -11.395 1.00 52.84 157 THR A CA 1
ATOM 1257 C C . THR A 1 157 ? 17.889 21.442 -12.904 1.00 52.84 157 THR A C 1
ATOM 1259 O O . THR A 1 157 ? 17.477 20.462 -13.522 1.00 52.84 157 THR A O 1
ATOM 1262 N N . PHE A 1 158 ? 18.587 22.418 -13.496 1.00 49.12 158 PHE A N 1
ATOM 1263 C CA . PHE A 1 158 ? 18.796 22.469 -14.948 1.00 49.12 158 PHE A CA 1
ATOM 1264 C C . PHE A 1 158 ? 20.232 22.243 -15.440 1.00 49.12 158 PHE A C 1
ATOM 1266 O O . PHE A 1 158 ? 20.393 22.006 -16.634 1.00 49.12 158 PHE A O 1
ATOM 1273 N N . GLU A 1 159 ? 21.258 22.243 -14.580 1.00 46.22 159 GLU A N 1
ATOM 1274 C CA . GLU A 1 159 ? 22.655 22.139 -15.052 1.00 46.22 159 GLU A CA 1
ATOM 1275 C C . GLU A 1 159 ? 23.370 20.822 -14.718 1.00 46.22 159 GLU A C 1
ATOM 1277 O O . GLU A 1 159 ? 24.327 20.459 -15.403 1.00 46.22 159 GLU A O 1
ATOM 1282 N N . GLU A 1 160 ? 22.896 20.033 -13.751 1.00 46.97 160 GLU A N 1
ATOM 1283 C CA . GLU A 1 160 ? 23.496 18.720 -13.498 1.00 46.97 160 GLU A CA 1
ATOM 1284 C C . GLU A 1 160 ? 22.879 17.658 -14.419 1.00 46.97 160 GLU A C 1
ATOM 1286 O O . GLU A 1 160 ? 21.794 17.121 -14.174 1.00 46.97 160 GLU A O 1
ATOM 1291 N N . GLY A 1 161 ? 23.609 17.341 -15.499 1.00 48.31 161 GLY A N 1
ATOM 1292 C CA . GLY A 1 161 ? 23.405 16.131 -16.300 1.00 48.31 161 GLY A CA 1
ATOM 1293 C C . GLY A 1 161 ? 23.278 14.889 -15.407 1.00 48.31 161 GLY A C 1
ATOM 1294 O O . GLY A 1 161 ? 23.714 14.933 -14.259 1.00 48.31 161 GLY A O 1
ATOM 1295 N N . PRO A 1 162 ? 22.669 13.792 -15.905 1.00 43.41 162 PRO A N 1
ATOM 1296 C CA . PRO A 1 162 ? 22.143 12.691 -15.096 1.00 43.41 162 PRO A CA 1
ATOM 1297 C C . PRO A 1 162 ? 23.169 12.272 -14.055 1.00 43.41 162 PRO A C 1
ATOM 1299 O O . PRO A 1 162 ? 24.149 11.593 -14.371 1.00 43.41 162 PRO A O 1
ATOM 1302 N N . SER A 1 163 ? 22.963 12.747 -12.826 1.00 44.84 163 SER A N 1
ATOM 1303 C CA . SER A 1 163 ? 23.877 12.469 -11.743 1.00 44.84 163 SER A CA 1
ATOM 1304 C C . SER A 1 163 ? 23.926 10.960 -11.638 1.00 44.84 163 SER A C 1
ATOM 1306 O O . SER A 1 163 ? 22.887 10.301 -11.530 1.00 44.84 163 SER A O 1
ATOM 1308 N N . LYS A 1 164 ? 25.137 10.402 -11.768 1.00 53.22 164 LYS A N 1
ATOM 1309 C CA . LYS A 1 164 ? 25.399 9.017 -11.391 1.00 53.22 164 LYS A CA 1
ATOM 1310 C C . LYS A 1 164 ? 24.704 8.841 -10.058 1.00 53.22 164 LYS A C 1
ATOM 1312 O O . LYS A 1 164 ? 25.088 9.501 -9.090 1.00 53.22 164 LYS A O 1
ATOM 1317 N N . ILE A 1 165 ? 23.642 8.038 -10.060 1.00 54.41 165 ILE A N 1
ATOM 1318 C CA . ILE A 1 165 ? 22.905 7.661 -8.864 1.00 54.41 165 ILE A CA 1
ATOM 1319 C C . ILE A 1 165 ? 23.972 7.353 -7.831 1.00 54.41 165 ILE A C 1
ATOM 1321 O O . ILE A 1 165 ? 24.822 6.480 -8.027 1.00 54.41 165 ILE A O 1
ATOM 1325 N N . THR A 1 166 ? 24.018 8.181 -6.794 1.00 58.34 166 THR A N 1
ATOM 1326 C CA . THR A 1 166 ? 25.093 8.092 -5.823 1.00 58.34 166 THR A CA 1
ATOM 1327 C C . THR A 1 166 ? 24.930 6.728 -5.181 1.00 58.34 166 THR A C 1
ATOM 1329 O O . THR A 1 166 ? 23.847 6.416 -4.693 1.00 58.34 166 THR A O 1
ATOM 1332 N N . ARG A 1 167 ? 25.979 5.899 -5.201 1.00 66.19 167 ARG A N 1
ATOM 1333 C CA . ARG A 1 167 ? 25.951 4.514 -4.693 1.00 66.19 167 ARG A CA 1
ATOM 1334 C C . ARG A 1 167 ? 25.286 4.419 -3.301 1.00 66.19 167 ARG A C 1
ATOM 1336 O O . ARG A 1 167 ? 24.630 3.451 -2.976 1.00 66.19 167 ARG A O 1
ATOM 1343 N N . ILE A 1 168 ? 25.308 5.493 -2.517 1.00 77.06 168 ILE A N 1
ATOM 1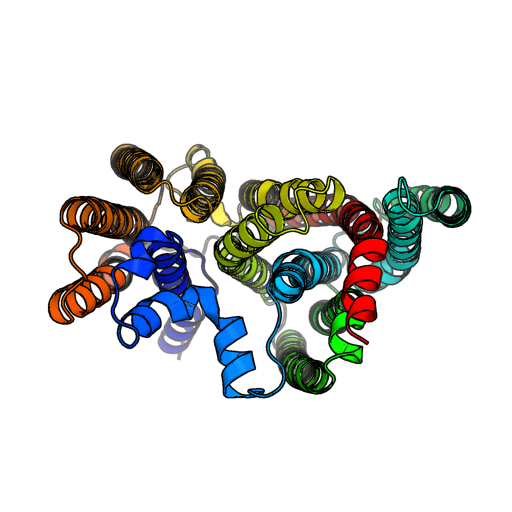344 C CA . ILE A 1 168 ? 24.738 5.612 -1.167 1.00 77.06 168 ILE A CA 1
ATOM 1345 C C . ILE A 1 168 ? 23.186 5.720 -1.121 1.00 77.06 168 ILE A C 1
ATOM 1347 O O . ILE A 1 168 ? 22.603 5.556 -0.053 1.00 77.06 168 ILE A O 1
ATOM 1351 N N . GLN A 1 169 ? 22.480 5.944 -2.237 1.00 83.88 169 GLN A N 1
ATOM 1352 C CA . GLN A 1 169 ? 21.034 6.247 -2.236 1.00 83.88 169 GLN A CA 1
ATOM 1353 C C . GLN A 1 169 ? 20.146 5.129 -1.673 1.00 83.88 169 GLN A C 1
ATOM 1355 O O . GLN A 1 169 ? 19.217 5.429 -0.926 1.00 83.88 169 GLN A O 1
ATOM 1360 N N . ILE A 1 170 ? 20.437 3.858 -1.977 1.00 85.06 170 ILE A N 1
ATOM 1361 C CA . ILE A 1 170 ? 19.647 2.714 -1.482 1.00 85.06 170 ILE A CA 1
ATOM 1362 C C . ILE A 1 170 ? 19.716 2.647 0.046 1.00 85.06 170 ILE A C 1
ATOM 1364 O O . ILE A 1 170 ? 18.686 2.622 0.719 1.00 85.06 170 ILE A O 1
ATOM 1368 N N . PHE A 1 171 ? 20.934 2.715 0.589 1.00 85.50 171 PHE A N 1
ATOM 1369 C CA . PHE A 1 171 ? 21.158 2.718 2.032 1.00 85.50 171 PHE A CA 1
ATOM 1370 C C . PHE A 1 171 ? 20.516 3.942 2.699 1.00 85.50 171 PHE A C 1
ATOM 1372 O O . PHE A 1 171 ? 19.813 3.809 3.699 1.00 85.50 171 PHE A O 1
ATOM 1379 N N . GLY A 1 172 ? 20.676 5.125 2.097 1.00 87.25 172 GLY A N 1
ATOM 1380 C CA . GLY A 1 172 ? 20.032 6.349 2.567 1.00 87.25 172 GLY A CA 1
ATOM 1381 C C . GLY A 1 172 ? 18.508 6.228 2.636 1.00 87.25 172 GLY A C 1
ATOM 1382 O O . GLY A 1 172 ? 17.916 6.605 3.645 1.00 87.25 172 GLY A O 1
ATOM 1383 N N . ALA A 1 173 ? 17.877 5.639 1.615 1.00 90.38 173 ALA A N 1
ATOM 1384 C CA . ALA A 1 173 ? 16.431 5.431 1.578 1.00 90.38 173 ALA A CA 1
ATOM 1385 C C . ALA A 1 173 ? 15.967 4.492 2.692 1.00 90.38 173 ALA A C 1
ATOM 1387 O O . ALA A 1 173 ? 14.995 4.797 3.387 1.00 90.38 173 ALA A O 1
ATOM 1388 N N . THR A 1 174 ? 16.690 3.394 2.918 1.00 89.75 174 THR A N 1
ATOM 1389 C CA . THR A 1 174 ? 16.385 2.443 3.995 1.00 89.75 174 THR A CA 1
ATOM 1390 C C . THR A 1 174 ? 16.690 2.955 5.394 1.00 89.75 174 THR A C 1
ATOM 1392 O O . THR A 1 174 ? 16.171 2.385 6.339 1.00 89.75 174 THR A O 1
ATOM 1395 N N . CYS A 1 175 ? 17.491 4.010 5.554 1.00 88.19 175 CYS A N 1
ATOM 1396 C CA . CYS A 1 175 ? 17.707 4.641 6.858 1.00 88.19 175 CYS A CA 1
ATOM 1397 C C . CYS A 1 175 ? 16.708 5.772 7.121 1.00 88.19 175 CYS A C 1
ATOM 1399 O O . CYS A 1 175 ? 16.180 5.884 8.224 1.00 88.19 175 CYS A O 1
ATOM 1401 N N . TYR A 1 176 ? 16.417 6.604 6.117 1.00 90.56 176 TYR A N 1
ATOM 1402 C CA . TYR A 1 176 ? 15.528 7.753 6.280 1.00 90.56 176 TYR A CA 1
ATOM 1403 C C . TYR A 1 176 ? 14.051 7.354 6.382 1.00 90.56 176 TYR A C 1
ATOM 1405 O O . TYR A 1 176 ? 13.336 7.865 7.243 1.00 90.56 176 TYR A O 1
ATOM 1413 N N . SER A 1 177 ? 13.582 6.421 5.548 1.00 93.31 177 SER A N 1
ATOM 1414 C CA . SER A 1 177 ? 12.164 6.035 5.558 1.00 93.31 177 SER A CA 1
ATOM 1415 C C . SER A 1 177 ? 11.704 5.406 6.886 1.00 93.31 177 SER A C 1
ATOM 1417 O O . SER A 1 177 ? 10.641 5.816 7.360 1.00 93.31 177 SER A O 1
ATOM 1419 N N . PRO A 1 178 ? 12.471 4.534 7.583 1.00 93.50 178 PRO A N 1
ATOM 1420 C CA . PRO A 1 178 ? 12.108 4.113 8.934 1.00 93.50 178 PRO A CA 1
ATOM 1421 C C . PRO A 1 178 ? 12.033 5.270 9.920 1.00 93.50 178 PRO A C 1
ATOM 1423 O O . PRO A 1 178 ? 11.101 5.310 10.710 1.00 93.50 178 PRO A O 1
ATOM 1426 N N . VAL A 1 179 ? 12.955 6.239 9.873 1.00 91.44 179 VAL A N 1
ATOM 1427 C CA . VAL A 1 179 ? 12.904 7.416 10.762 1.00 91.44 179 VAL A CA 1
ATOM 1428 C C . VAL A 1 179 ? 11.593 8.181 10.574 1.00 91.44 179 VAL A C 1
ATOM 1430 O O . VAL A 1 179 ? 10.965 8.570 11.557 1.00 91.44 179 VAL A O 1
ATOM 1433 N N . VAL A 1 180 ? 11.134 8.336 9.329 1.00 93.75 180 VAL A N 1
ATOM 1434 C CA . VAL A 1 180 ? 9.815 8.915 9.033 1.00 93.75 180 VAL A CA 1
ATOM 1435 C C . VAL A 1 180 ? 8.689 8.060 9.620 1.00 93.75 180 VAL A C 1
ATOM 1437 O O . VAL A 1 180 ? 7.806 8.599 10.285 1.00 93.75 180 VAL A O 1
ATOM 1440 N N . PHE A 1 181 ? 8.741 6.736 9.452 1.00 94.88 181 PHE A N 1
ATOM 1441 C CA . PHE A 1 181 ? 7.766 5.812 10.039 1.00 94.88 181 PHE A CA 1
ATOM 1442 C C . PHE A 1 181 ? 7.703 5.935 11.572 1.00 94.88 181 PHE A C 1
ATOM 1444 O O . PHE A 1 181 ? 6.615 6.038 12.137 1.00 94.88 181 PHE A O 1
ATOM 1451 N N . TYR A 1 182 ? 8.858 6.013 12.244 1.00 93.06 182 TYR A N 1
ATOM 1452 C CA . TYR A 1 182 ? 8.955 6.254 13.686 1.00 93.06 182 TYR A CA 1
ATOM 1453 C C . TYR A 1 182 ? 8.372 7.592 14.096 1.00 93.06 182 TYR A C 1
ATOM 1455 O O . TYR A 1 182 ? 7.641 7.648 15.076 1.00 93.06 182 TYR A O 1
ATOM 1463 N N . ALA A 1 183 ? 8.684 8.665 13.371 1.00 92.12 183 ALA A N 1
ATOM 1464 C CA . ALA A 1 183 ? 8.178 9.993 13.694 1.00 92.12 183 ALA A CA 1
ATOM 1465 C C . ALA A 1 183 ? 6.644 10.049 13.601 1.00 92.12 183 ALA A C 1
ATOM 1467 O O . ALA A 1 183 ? 5.986 10.639 14.456 1.00 92.12 183 ALA A O 1
ATOM 1468 N N . VAL A 1 184 ? 6.071 9.392 12.589 1.00 94.25 184 VAL A N 1
ATOM 1469 C CA . VAL A 1 184 ? 4.620 9.310 12.367 1.00 94.25 184 VAL A CA 1
ATOM 1470 C C . VAL A 1 184 ? 3.936 8.434 13.417 1.00 94.25 184 VAL A C 1
ATOM 1472 O O . VAL A 1 184 ? 2.873 8.780 13.924 1.00 94.25 184 VAL A O 1
ATOM 1475 N N . LEU A 1 185 ? 4.542 7.306 13.785 1.00 94.44 185 LEU A N 1
ATOM 1476 C CA . LEU A 1 185 ? 3.967 6.379 14.763 1.00 94.44 185 LEU A CA 1
ATOM 1477 C C . LEU A 1 185 ? 4.472 6.598 16.190 1.00 94.44 185 LEU A C 1
ATOM 1479 O O . LEU A 1 185 ? 4.139 5.808 17.072 1.00 94.44 185 LEU A O 1
ATOM 1483 N N . PHE A 1 186 ? 5.219 7.675 16.441 1.00 94.00 186 PHE A N 1
ATOM 1484 C CA . PHE A 1 186 ? 5.784 7.992 17.751 1.00 94.00 186 PHE A CA 1
ATOM 1485 C C . PHE A 1 186 ? 4.743 7.910 18.876 1.00 94.00 186 PHE A C 1
ATOM 1487 O O . PHE A 1 186 ? 5.026 7.233 19.861 1.00 94.00 186 PHE A O 1
ATOM 1494 N N . PRO A 1 187 ? 3.519 8.468 18.737 1.00 91.88 187 PRO A N 1
ATOM 1495 C CA . PRO A 1 187 ? 2.504 8.378 19.788 1.00 91.88 187 PRO A CA 1
ATOM 1496 C C . PRO A 1 187 ? 2.073 6.943 20.123 1.00 91.88 187 PRO A C 1
ATOM 1498 O O . PRO A 1 187 ? 1.714 6.656 21.259 1.00 91.88 187 PRO A O 1
ATOM 1501 N N . ILE A 1 188 ? 2.079 6.042 19.138 1.00 92.44 188 ILE A N 1
ATOM 1502 C CA . ILE A 1 188 ? 1.707 4.634 19.328 1.00 92.44 188 ILE A CA 1
ATOM 1503 C C . ILE A 1 188 ? 2.883 3.879 19.949 1.00 92.44 188 ILE A C 1
ATOM 1505 O O . ILE A 1 188 ? 2.696 3.112 20.885 1.00 92.44 188 ILE A O 1
ATOM 1509 N N . ILE A 1 189 ? 4.098 4.129 19.461 1.00 93.19 189 ILE A N 1
ATOM 1510 C CA . ILE A 1 189 ? 5.325 3.460 19.906 1.00 93.19 189 ILE A CA 1
ATOM 1511 C C . ILE A 1 189 ? 5.675 3.810 21.357 1.00 93.19 189 ILE A C 1
ATOM 1513 O O . ILE A 1 189 ? 6.122 2.938 22.097 1.00 93.19 189 ILE A O 1
ATOM 1517 N N . THR A 1 190 ? 5.460 5.054 21.791 1.00 91.56 190 THR A N 1
ATOM 1518 C CA . THR A 1 190 ? 5.708 5.450 23.188 1.00 91.56 190 THR A CA 1
ATOM 1519 C C . THR A 1 190 ? 4.718 4.824 24.160 1.00 91.56 190 THR A C 1
ATOM 1521 O O . THR A 1 190 ? 5.091 4.515 25.288 1.00 91.56 190 THR A O 1
ATOM 1524 N N . LEU A 1 191 ? 3.475 4.615 23.724 1.00 91.06 191 LEU A N 1
ATOM 1525 C CA . LEU A 1 191 ? 2.446 3.927 24.502 1.00 91.06 191 LEU A CA 1
ATOM 1526 C C . LEU A 1 191 ? 2.618 2.410 24.523 1.00 91.06 191 LEU A C 1
ATOM 1528 O O . LEU A 1 191 ? 2.186 1.761 25.471 1.00 91.06 191 LEU A O 1
ATOM 1532 N N . LYS A 1 192 ? 3.206 1.860 23.460 1.00 91.31 192 LYS A N 1
ATOM 1533 C CA . LYS A 1 192 ? 3.350 0.425 23.213 1.00 91.31 192 LYS A CA 1
ATOM 1534 C C . LYS A 1 192 ? 4.803 0.103 22.870 1.00 91.31 192 LYS A C 1
ATOM 1536 O O . LYS A 1 192 ? 5.143 -0.113 21.696 1.00 91.31 192 LYS A O 1
ATOM 1541 N N . PRO A 1 193 ? 5.704 0.149 23.870 1.00 89.44 193 PRO A N 1
ATOM 1542 C CA . PRO A 1 193 ? 7.137 0.038 23.640 1.00 89.44 193 PRO A CA 1
ATOM 1543 C C . PRO A 1 193 ? 7.530 -1.317 23.048 1.00 89.44 193 PRO A C 1
ATOM 1545 O O . PRO A 1 193 ? 8.532 -1.387 22.338 1.00 89.44 193 PRO A O 1
ATOM 1548 N N . THR A 1 194 ? 6.759 -2.386 23.282 1.00 89.38 194 THR A N 1
ATOM 1549 C CA . THR A 1 194 ? 7.075 -3.705 22.722 1.00 89.38 194 THR A CA 1
ATOM 1550 C C . THR A 1 194 ? 6.823 -3.746 21.213 1.00 89.38 194 THR A C 1
ATOM 1552 O O . THR A 1 194 ? 7.653 -4.273 20.467 1.00 89.38 194 THR A O 1
ATOM 1555 N N . ILE A 1 195 ? 5.752 -3.101 20.730 1.00 89.31 195 ILE A N 1
ATOM 1556 C CA . ILE A 1 195 ? 5.566 -2.847 19.289 1.00 89.31 195 ILE A CA 1
ATOM 1557 C C . ILE A 1 195 ? 6.728 -2.014 18.742 1.00 89.31 195 ILE A C 1
ATOM 1559 O O . ILE A 1 195 ? 7.282 -2.344 17.694 1.00 89.31 195 ILE A O 1
ATOM 1563 N N . GLY A 1 196 ? 7.143 -0.976 19.473 1.00 90.50 196 GLY A N 1
ATOM 1564 C CA . GLY A 1 196 ? 8.312 -0.164 19.136 1.00 90.50 196 GLY A CA 1
ATOM 1565 C C . GLY A 1 196 ? 9.579 -0.988 18.914 1.00 90.50 196 GLY A C 1
ATOM 1566 O O . GLY A 1 196 ? 10.229 -0.854 17.881 1.00 90.50 196 GLY A O 1
ATOM 1567 N N . GLN A 1 197 ? 9.905 -1.874 19.856 1.00 89.75 197 GLN A N 1
ATOM 1568 C CA . GLN A 1 197 ? 11.054 -2.778 19.766 1.00 89.75 197 GLN A CA 1
ATOM 1569 C C . GLN A 1 197 ? 10.966 -3.690 18.541 1.00 89.75 197 GLN A C 1
ATOM 1571 O O . GLN A 1 197 ? 11.941 -3.799 17.799 1.00 89.75 197 GLN A O 1
ATOM 1576 N N . PHE A 1 198 ? 9.804 -4.301 18.287 1.00 89.56 198 PHE A N 1
ATOM 1577 C CA . PHE A 1 198 ? 9.599 -5.161 17.119 1.00 89.56 198 PHE A CA 1
ATOM 1578 C C . PHE A 1 198 ? 9.837 -4.411 15.802 1.00 89.56 198 PHE A C 1
ATOM 1580 O O . PHE A 1 198 ? 10.583 -4.886 14.944 1.00 89.56 198 PHE A O 1
ATOM 1587 N N . VAL A 1 199 ? 9.262 -3.212 15.668 1.00 89.88 199 VAL A N 1
ATOM 1588 C CA . VAL A 1 199 ? 9.483 -2.336 14.509 1.00 89.88 199 VAL A CA 1
ATOM 1589 C C . VAL A 1 199 ? 10.976 -2.000 14.362 1.00 89.88 199 VAL A C 1
ATOM 1591 O O . VAL A 1 199 ? 11.486 -1.979 13.240 1.00 89.88 199 VAL A O 1
ATOM 1594 N N . THR A 1 200 ? 11.708 -1.841 15.474 1.00 90.69 200 THR A N 1
ATOM 1595 C CA . THR A 1 200 ? 13.156 -1.545 15.466 1.00 90.69 200 THR A CA 1
ATOM 1596 C C . THR A 1 200 ? 13.963 -2.706 14.946 1.00 90.69 200 THR A C 1
ATOM 1598 O O . THR A 1 200 ? 14.798 -2.512 14.065 1.00 90.69 200 THR A O 1
ATOM 1601 N N . PHE A 1 201 ? 13.692 -3.918 15.425 1.00 91.44 201 PHE A N 1
ATOM 1602 C CA . PHE A 1 201 ? 14.357 -5.110 14.911 1.00 91.44 201 PHE A CA 1
ATOM 1603 C C . PHE A 1 201 ? 14.056 -5.330 13.426 1.00 91.44 201 PHE A C 1
ATOM 1605 O O . PHE A 1 201 ? 14.971 -5.618 12.655 1.00 91.44 201 PHE A O 1
ATOM 1612 N N . PHE A 1 202 ? 12.803 -5.128 13.006 1.00 89.94 202 PHE A N 1
ATOM 1613 C CA . PHE A 1 202 ? 12.397 -5.259 11.608 1.00 89.94 202 PHE A CA 1
ATOM 1614 C C . PHE A 1 202 ? 13.151 -4.285 10.689 1.00 89.94 202 PHE A C 1
ATOM 1616 O O . PHE A 1 202 ? 13.762 -4.708 9.706 1.00 89.94 202 PHE A O 1
ATOM 1623 N N . PHE A 1 203 ? 13.183 -2.990 11.021 1.00 91.94 203 PHE A N 1
ATOM 1624 C CA . PHE A 1 203 ? 13.899 -2.013 10.199 1.00 91.94 203 PHE A CA 1
ATOM 1625 C C . PHE A 1 203 ? 15.419 -2.107 10.318 1.00 91.94 203 PHE A C 1
ATOM 1627 O O . PHE A 1 203 ? 16.106 -1.834 9.336 1.00 91.94 203 PHE A O 1
ATOM 1634 N N . ALA A 1 204 ? 15.961 -2.550 11.456 1.00 90.06 204 ALA A N 1
ATOM 1635 C CA . ALA A 1 204 ? 17.385 -2.853 11.575 1.00 90.06 204 ALA A CA 1
ATOM 1636 C C . ALA A 1 204 ? 17.791 -4.000 10.635 1.00 90.06 204 ALA A C 1
ATOM 1638 O O . ALA A 1 204 ? 18.813 -3.899 9.955 1.00 90.06 204 ALA A O 1
ATOM 1639 N N . ALA A 1 205 ? 16.967 -5.050 10.525 1.00 90.19 205 ALA A N 1
ATOM 1640 C CA . ALA A 1 205 ? 17.192 -6.142 9.580 1.00 90.19 205 ALA A CA 1
ATOM 1641 C C . ALA A 1 205 ? 17.142 -5.657 8.119 1.00 90.19 205 ALA A C 1
ATOM 1643 O O . ALA A 1 205 ? 18.034 -5.985 7.334 1.00 90.19 205 ALA A O 1
ATOM 1644 N N . ILE A 1 206 ? 16.160 -4.818 7.760 1.00 88.44 206 ILE A N 1
ATOM 1645 C CA . ILE A 1 206 ? 16.074 -4.202 6.422 1.00 88.44 206 ILE A CA 1
ATOM 1646 C C . ILE A 1 206 ? 17.288 -3.308 6.144 1.00 88.44 206 ILE A C 1
ATOM 1648 O O . ILE A 1 206 ? 17.858 -3.374 5.056 1.00 88.44 206 ILE A O 1
ATOM 1652 N N . GLY A 1 207 ? 17.710 -2.494 7.114 1.00 87.12 207 GLY A N 1
ATOM 1653 C CA . GLY A 1 207 ? 18.892 -1.640 7.000 1.00 87.12 207 GLY A CA 1
ATOM 1654 C C . GLY A 1 207 ? 20.175 -2.447 6.791 1.00 87.12 207 GLY A C 1
ATOM 1655 O O . GLY A 1 207 ? 20.971 -2.114 5.913 1.00 87.12 207 GLY A O 1
ATOM 1656 N N . GLY A 1 208 ? 20.340 -3.552 7.525 1.00 85.00 208 GLY A N 1
ATOM 1657 C CA . GLY A 1 208 ? 21.450 -4.490 7.345 1.00 85.00 208 GLY A CA 1
ATOM 1658 C C . GLY A 1 208 ? 21.453 -5.144 5.961 1.00 85.00 208 GLY A C 1
ATOM 1659 O O . GLY A 1 208 ? 22.477 -5.137 5.278 1.00 85.00 208 GLY A O 1
ATOM 1660 N N . LEU A 1 209 ? 20.299 -5.638 5.497 1.00 87.12 209 LEU A N 1
ATOM 1661 C CA . LEU A 1 209 ? 20.161 -6.209 4.152 1.00 87.12 209 LEU A CA 1
ATOM 1662 C C . LEU A 1 209 ? 20.462 -5.169 3.063 1.00 87.12 209 LEU A C 1
ATOM 1664 O O . LEU A 1 209 ? 21.180 -5.453 2.109 1.00 87.12 209 LEU A O 1
ATOM 1668 N N . SER A 1 210 ? 19.956 -3.948 3.224 1.00 86.56 210 SER A N 1
ATOM 1669 C CA . SER A 1 210 ? 20.195 -2.831 2.308 1.00 86.56 210 SER A CA 1
ATOM 1670 C C . SER A 1 210 ? 21.666 -2.442 2.226 1.00 86.56 210 SER A C 1
ATOM 1672 O O . SER A 1 210 ? 22.175 -2.177 1.139 1.00 86.56 210 SER A O 1
ATOM 1674 N N . PHE A 1 211 ? 22.376 -2.465 3.356 1.00 85.00 211 PHE A N 1
ATOM 1675 C CA . PHE A 1 211 ? 23.817 -2.246 3.387 1.00 85.00 211 PHE A CA 1
ATOM 1676 C C . PHE A 1 211 ? 24.567 -3.302 2.563 1.00 85.00 211 PHE A C 1
ATOM 1678 O O . PHE A 1 211 ? 25.411 -2.943 1.742 1.00 85.00 211 PHE A O 1
ATOM 1685 N N . ILE A 1 212 ? 24.209 -4.584 2.711 1.00 85.12 212 ILE A N 1
ATOM 1686 C CA . ILE A 1 212 ? 24.788 -5.682 1.919 1.00 85.12 212 ILE A CA 1
ATOM 1687 C C . ILE A 1 212 ? 24.481 -5.492 0.429 1.00 85.12 212 ILE A C 1
ATOM 1689 O O . ILE A 1 212 ? 25.391 -5.548 -0.394 1.00 85.12 212 ILE A O 1
ATOM 1693 N N . LEU A 1 213 ? 23.222 -5.220 0.071 1.00 82.56 213 LEU A N 1
ATOM 1694 C CA . LEU A 1 213 ? 22.814 -4.990 -1.320 1.00 82.56 213 LEU A CA 1
ATOM 1695 C C . LEU A 1 213 ? 23.553 -3.804 -1.941 1.00 82.56 213 LEU A C 1
ATOM 1697 O O . LEU A 1 213 ? 23.974 -3.869 -3.095 1.00 82.56 213 LEU A O 1
ATOM 1701 N N . ASN A 1 214 ? 23.741 -2.734 -1.171 1.00 82.56 214 ASN A N 1
ATOM 1702 C CA . ASN A 1 214 ? 24.498 -1.580 -1.615 1.00 82.56 214 ASN A CA 1
ATOM 1703 C C . ASN A 1 214 ? 25.976 -1.937 -1.832 1.00 82.56 214 ASN A C 1
ATOM 1705 O O . ASN A 1 214 ? 26.530 -1.643 -2.886 1.00 82.56 214 ASN A O 1
ATOM 1709 N N . PHE A 1 215 ? 26.600 -2.649 -0.891 1.00 82.88 215 PHE A N 1
ATOM 1710 C CA . PHE A 1 215 ? 27.975 -3.123 -1.043 1.00 82.88 215 PHE A CA 1
ATOM 1711 C C . PHE A 1 215 ? 28.152 -3.987 -2.302 1.00 82.88 215 PHE A C 1
ATOM 1713 O O . PHE A 1 215 ? 29.060 -3.747 -3.096 1.00 82.88 215 PHE A O 1
ATOM 1720 N N . VAL A 1 216 ? 27.233 -4.925 -2.551 1.00 81.12 216 VAL A N 1
ATOM 1721 C CA . VAL A 1 216 ? 27.230 -5.743 -3.775 1.00 81.12 216 VAL A CA 1
ATOM 1722 C C . VAL A 1 216 ? 27.091 -4.868 -5.023 1.00 81.12 216 VAL A C 1
ATOM 1724 O O . VAL A 1 216 ? 27.855 -5.041 -5.972 1.00 81.12 216 VAL A O 1
ATOM 1727 N N . ALA A 1 217 ? 26.180 -3.892 -5.022 1.00 76.50 217 ALA A N 1
ATOM 1728 C CA . ALA A 1 217 ? 26.009 -2.965 -6.141 1.00 76.50 217 ALA A CA 1
ATOM 1729 C C . ALA A 1 217 ? 27.274 -2.123 -6.406 1.00 76.50 217 ALA A C 1
ATOM 1731 O O . ALA A 1 217 ? 27.620 -1.860 -7.557 1.00 76.50 217 ALA A O 1
ATOM 1732 N N . ILE A 1 218 ? 28.009 -1.736 -5.358 1.00 79.06 218 ILE A N 1
ATOM 1733 C CA . ILE A 1 218 ? 29.297 -1.034 -5.475 1.00 79.06 218 ILE A CA 1
ATOM 1734 C C . ILE A 1 218 ? 30.347 -1.919 -6.160 1.00 79.06 218 ILE A C 1
ATOM 1736 O O . ILE A 1 218 ? 31.102 -1.414 -6.994 1.00 79.06 218 ILE A O 1
ATOM 1740 N N . CYS A 1 219 ? 30.398 -3.207 -5.808 1.00 81.00 219 CYS A N 1
ATOM 1741 C CA . CYS A 1 219 ? 31.380 -4.163 -6.322 1.00 81.00 219 CYS A CA 1
ATOM 1742 C C . CYS A 1 219 ? 31.089 -4.631 -7.755 1.00 81.00 219 CYS A C 1
ATOM 1744 O O . CYS A 1 219 ? 32.021 -4.766 -8.542 1.00 81.00 219 CYS A O 1
ATOM 1746 N N . VAL A 1 220 ? 29.822 -4.895 -8.092 1.00 76.69 220 VAL A N 1
ATOM 1747 C CA . VAL A 1 220 ? 29.424 -5.523 -9.368 1.00 76.69 220 VAL A CA 1
ATOM 1748 C C . VAL A 1 220 ? 29.222 -4.499 -10.497 1.00 76.69 220 VAL A C 1
ATOM 1750 O O . VAL A 1 220 ? 29.353 -4.850 -11.666 1.00 76.69 220 VAL A O 1
ATOM 1753 N N . GLY A 1 221 ? 28.968 -3.224 -10.179 1.00 68.94 221 GLY A N 1
ATOM 1754 C CA . GLY A 1 221 ? 28.712 -2.175 -11.174 1.00 68.94 221 GLY A CA 1
ATOM 1755 C C . GLY A 1 221 ? 27.224 -1.850 -11.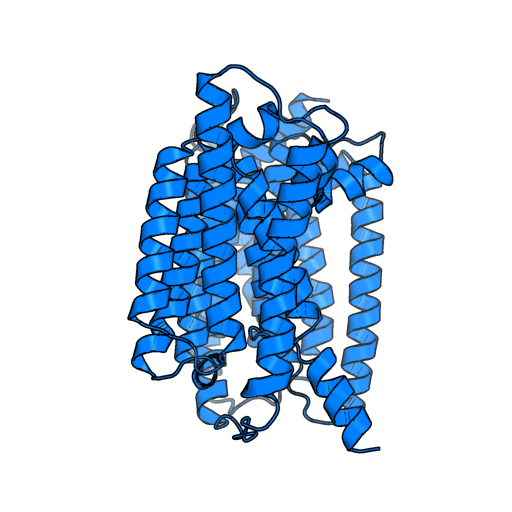339 1.00 68.94 221 GLY A C 1
ATOM 1756 O O . GLY A 1 221 ? 26.420 -2.143 -10.457 1.00 68.94 221 GLY A O 1
ATOM 1757 N N . GLU A 1 222 ? 26.855 -1.168 -12.431 1.00 61.12 222 GLU A N 1
ATOM 1758 C CA . GLU A 1 222 ? 25.499 -0.630 -12.631 1.00 61.12 222 GLU A CA 1
ATOM 1759 C C . GLU A 1 222 ? 24.430 -1.729 -12.609 1.00 61.12 222 GLU A C 1
ATOM 1761 O O . GLU A 1 222 ? 24.250 -2.487 -13.557 1.00 61.12 222 GLU A O 1
ATOM 1766 N N . PHE A 1 223 ? 23.693 -1.795 -11.504 1.00 61.97 223 PHE A N 1
ATOM 1767 C CA . PHE A 1 223 ? 22.645 -2.777 -11.288 1.00 61.97 223 PHE A CA 1
ATOM 1768 C C . PHE A 1 223 ? 21.293 -2.057 -11.284 1.00 61.97 223 PHE A C 1
ATOM 1770 O O . PHE A 1 223 ? 21.121 -1.043 -10.601 1.00 61.97 223 PHE A O 1
ATOM 1777 N N . LYS A 1 224 ? 20.299 -2.589 -12.009 1.00 72.44 224 LYS A N 1
ATOM 1778 C CA . LYS A 1 224 ? 18.930 -2.032 -12.120 1.00 72.44 224 LYS A CA 1
ATOM 1779 C C . LYS A 1 224 ? 18.125 -2.107 -10.791 1.00 72.44 224 LYS A C 1
ATOM 1781 O O . LYS A 1 224 ? 16.900 -2.016 -10.807 1.00 72.44 224 LYS A O 1
ATOM 1786 N N . VAL A 1 225 ? 18.788 -2.231 -9.628 1.00 74.75 225 VAL A N 1
ATOM 1787 C CA . VAL A 1 225 ? 18.198 -2.445 -8.283 1.00 74.75 225 VAL A CA 1
ATOM 1788 C C . VAL A 1 225 ? 17.150 -1.399 -7.933 1.00 74.75 225 VAL A C 1
ATOM 1790 O O . VAL A 1 225 ? 16.109 -1.741 -7.389 1.00 74.75 225 VAL A O 1
ATOM 1793 N N . ILE A 1 226 ? 17.380 -0.127 -8.257 1.00 76.38 226 ILE A N 1
ATOM 1794 C CA . ILE A 1 226 ? 16.452 0.951 -7.880 1.00 76.38 226 ILE A CA 1
ATOM 1795 C C . ILE A 1 226 ? 15.091 0.774 -8.547 1.00 76.38 226 ILE A C 1
ATOM 1797 O O . ILE A 1 226 ? 14.061 0.991 -7.912 1.00 76.38 226 ILE A O 1
ATOM 1801 N N . THR A 1 227 ? 15.068 0.345 -9.809 1.00 76.56 227 THR A N 1
ATOM 1802 C CA . THR A 1 227 ? 13.815 0.051 -10.509 1.00 76.56 227 THR A CA 1
ATOM 1803 C C . THR A 1 227 ? 13.063 -1.071 -9.803 1.00 76.56 227 THR A C 1
ATOM 1805 O O . THR A 1 227 ? 11.875 -0.910 -9.532 1.00 76.56 227 THR A O 1
ATOM 1808 N N . TYR A 1 228 ? 13.762 -2.143 -9.423 1.00 77.94 228 TYR A N 1
ATOM 1809 C CA . TYR A 1 228 ? 13.177 -3.260 -8.683 1.00 77.94 228 TYR A CA 1
ATOM 1810 C C . TYR A 1 228 ? 12.688 -2.864 -7.287 1.00 77.94 228 TYR A C 1
ATOM 1812 O O . TYR A 1 228 ? 11.602 -3.272 -6.897 1.00 77.94 228 TYR A O 1
ATOM 1820 N N . LEU A 1 229 ? 13.419 -2.017 -6.557 1.00 82.50 229 LEU A N 1
ATOM 1821 C CA . LEU A 1 229 ? 12.988 -1.510 -5.249 1.00 82.50 229 LEU A CA 1
ATOM 1822 C C . LEU A 1 229 ? 11.747 -0.618 -5.351 1.00 82.50 229 LEU A C 1
ATOM 1824 O O . LEU A 1 229 ? 10.871 -0.692 -4.492 1.00 82.50 229 LEU A O 1
ATOM 1828 N N . ILE A 1 230 ? 11.645 0.200 -6.405 1.00 82.81 230 ILE A N 1
ATOM 1829 C CA . ILE A 1 230 ? 10.436 0.987 -6.676 1.00 82.81 230 ILE A CA 1
ATOM 1830 C C . ILE A 1 230 ? 9.265 0.051 -7.001 1.00 82.81 230 ILE A C 1
ATOM 1832 O O . ILE A 1 230 ? 8.178 0.233 -6.471 1.00 82.81 230 ILE A O 1
ATOM 1836 N N . ILE A 1 231 ? 9.465 -0.977 -7.828 1.00 81.44 231 ILE A N 1
ATOM 1837 C CA . ILE A 1 231 ? 8.410 -1.963 -8.111 1.00 81.44 231 ILE A CA 1
ATOM 1838 C C . ILE A 1 231 ? 7.989 -2.672 -6.816 1.00 81.44 231 ILE A C 1
ATOM 1840 O O . ILE A 1 231 ? 6.801 -2.735 -6.506 1.00 81.44 231 ILE A O 1
ATOM 1844 N N . LEU A 1 232 ? 8.955 -3.116 -6.013 1.00 83.88 232 LEU A N 1
ATOM 1845 C CA . LEU A 1 232 ? 8.724 -3.786 -4.739 1.00 83.88 232 LEU A CA 1
ATOM 1846 C C . LEU A 1 232 ? 7.887 -2.930 -3.784 1.00 83.88 232 LEU A C 1
ATOM 1848 O O . LEU A 1 232 ? 6.899 -3.426 -3.247 1.00 83.88 232 LEU A O 1
ATOM 1852 N N . ILE A 1 233 ? 8.231 -1.652 -3.591 1.00 86.19 233 ILE A N 1
ATOM 1853 C CA . ILE A 1 233 ? 7.464 -0.790 -2.683 1.00 86.19 233 ILE A CA 1
ATOM 1854 C C . ILE A 1 233 ? 6.044 -0.537 -3.209 1.00 86.19 233 ILE A C 1
ATOM 1856 O O . ILE A 1 233 ? 5.095 -0.589 -2.432 1.00 86.19 233 ILE A O 1
ATOM 1860 N N . THR A 1 234 ? 5.862 -0.408 -4.529 1.00 84.94 234 THR A N 1
ATOM 1861 C CA . THR A 1 234 ? 4.517 -0.286 -5.121 1.00 84.94 234 THR A CA 1
ATOM 1862 C C . THR A 1 234 ? 3.697 -1.572 -4.986 1.00 84.94 234 THR A C 1
ATOM 1864 O O . THR A 1 234 ? 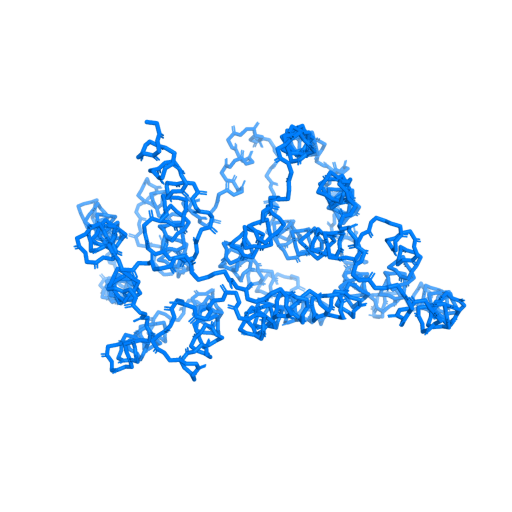2.483 -1.526 -4.778 1.00 84.94 234 THR A O 1
ATOM 1867 N N . CYS A 1 235 ? 4.352 -2.735 -5.008 1.00 84.75 235 CYS A N 1
ATOM 1868 C CA . CYS A 1 235 ? 3.717 -4.003 -4.677 1.00 84.75 235 CYS A CA 1
ATOM 1869 C C . CYS A 1 235 ? 3.284 -4.047 -3.208 1.00 84.75 235 CYS A C 1
ATOM 1871 O O . CYS A 1 235 ? 2.158 -4.454 -2.929 1.00 84.75 235 CYS A O 1
ATOM 1873 N N . VAL A 1 236 ? 4.123 -3.587 -2.276 1.00 86.38 236 VAL A N 1
ATOM 1874 C CA . VAL A 1 236 ? 3.749 -3.484 -0.856 1.00 86.38 236 VAL A CA 1
ATOM 1875 C C . VAL A 1 236 ? 2.541 -2.563 -0.679 1.00 86.38 236 VAL A C 1
ATOM 1877 O O . VAL A 1 236 ? 1.593 -2.947 -0.002 1.00 86.38 236 VAL A O 1
ATOM 1880 N N . ASN A 1 237 ? 2.505 -1.413 -1.351 1.00 88.31 237 ASN A N 1
ATOM 1881 C CA . ASN A 1 237 ? 1.359 -0.502 -1.313 1.00 88.31 237 ASN A CA 1
ATOM 1882 C C . ASN A 1 237 ? 0.049 -1.191 -1.727 1.00 88.31 237 ASN A C 1
ATOM 1884 O O . ASN A 1 237 ? -0.954 -1.142 -1.018 1.00 88.31 237 ASN A O 1
ATOM 1888 N N . SER A 1 238 ? 0.074 -1.940 -2.833 1.00 88.25 238 SER A N 1
ATOM 1889 C CA . SER A 1 238 ? -1.108 -2.684 -3.287 1.00 88.25 238 SER A CA 1
ATOM 1890 C C . SER A 1 238 ? -1.591 -3.750 -2.287 1.00 88.25 238 SER A C 1
ATOM 1892 O O . SER A 1 238 ? -2.788 -4.015 -2.229 1.00 88.25 238 SER A O 1
ATOM 1894 N N . LEU A 1 239 ? -0.690 -4.336 -1.482 1.00 90.31 239 LEU A N 1
ATOM 1895 C CA . LEU A 1 239 ? -1.050 -5.275 -0.409 1.00 90.31 239 LEU A CA 1
ATOM 1896 C C . LEU A 1 239 ? -1.685 -4.574 0.795 1.00 90.31 239 LEU A C 1
ATOM 1898 O O . LEU A 1 239 ? -2.394 -5.200 1.580 1.00 90.31 239 LEU A O 1
ATOM 1902 N N . LEU A 1 240 ? -1.397 -3.289 0.982 1.00 91.69 240 LEU A N 1
ATOM 1903 C CA . LEU A 1 240 ? -1.953 -2.490 2.069 1.00 91.69 240 LEU A CA 1
ATOM 1904 C C . LEU A 1 240 ? -3.301 -1.866 1.702 1.00 91.69 240 LEU A C 1
ATOM 1906 O O . LEU A 1 240 ? -4.017 -1.419 2.595 1.00 91.69 240 LEU A O 1
ATOM 1910 N N . LEU A 1 241 ? -3.677 -1.882 0.421 1.00 92.94 241 LEU A N 1
ATOM 1911 C CA . LEU A 1 241 ? -4.913 -1.280 -0.070 1.00 92.94 241 LEU A CA 1
ATOM 1912 C C . LEU A 1 241 ? -6.157 -1.872 0.606 1.00 92.94 241 LEU A C 1
ATOM 1914 O O . LEU A 1 241 ? -6.929 -1.141 1.217 1.00 92.94 241 LEU A O 1
ATOM 1918 N N . VAL A 1 242 ? -6.341 -3.194 0.538 1.00 94.00 242 VAL A N 1
ATOM 1919 C CA . VAL A 1 242 ? -7.508 -3.873 1.130 1.00 94.00 242 VAL A CA 1
ATOM 1920 C C . VAL A 1 242 ? -7.579 -3.698 2.656 1.00 94.00 242 VAL A C 1
ATOM 1922 O O . VAL A 1 242 ? -8.601 -3.202 3.135 1.00 94.00 242 VAL A O 1
ATOM 1925 N N . PRO A 1 243 ? -6.536 -4.037 3.446 1.00 92.88 243 PRO A N 1
ATOM 1926 C CA . PRO A 1 243 ? -6.598 -3.851 4.897 1.00 92.88 243 PRO A CA 1
ATOM 1927 C C . PRO A 1 243 ? -6.680 -2.368 5.299 1.00 92.88 243 PRO A C 1
ATOM 1929 O O . PRO A 1 243 ? -7.283 -2.039 6.325 1.00 92.88 243 PRO A O 1
ATOM 1932 N N . GLY A 1 244 ? -6.130 -1.462 4.485 1.00 94.31 244 GLY A N 1
ATOM 1933 C CA . GLY A 1 244 ? -6.284 -0.017 4.630 1.00 94.31 244 GLY A CA 1
ATOM 1934 C C . GLY A 1 244 ? -7.735 0.435 4.453 1.00 94.31 244 GLY A C 1
ATOM 1935 O O . GLY A 1 244 ? -8.247 1.140 5.321 1.00 94.31 244 GLY A O 1
ATOM 1936 N N . CYS A 1 245 ? -8.419 -0.018 3.394 1.00 95.38 245 CYS A N 1
ATOM 1937 C CA . CYS A 1 245 ? -9.849 0.228 3.168 1.00 95.38 245 CYS A CA 1
ATOM 1938 C C . CYS A 1 245 ? -10.706 -0.308 4.322 1.00 95.38 245 CYS A C 1
ATOM 1940 O O . CYS A 1 245 ? -11.535 0.425 4.857 1.00 95.38 245 CYS A O 1
ATOM 1942 N N . GLU A 1 246 ? -10.488 -1.558 4.747 1.00 93.19 246 GLU A N 1
ATOM 1943 C CA . GLU A 1 246 ? -11.248 -2.163 5.849 1.00 93.19 246 GLU A CA 1
ATOM 1944 C C . GLU A 1 246 ? -11.069 -1.370 7.154 1.00 93.19 246 GLU A C 1
ATOM 1946 O O . GLU A 1 246 ? -12.045 -1.062 7.845 1.00 93.19 246 GLU A O 1
ATOM 1951 N N . SER A 1 247 ? -9.831 -0.977 7.471 1.00 94.06 247 SER A N 1
ATOM 1952 C CA . SER A 1 247 ? -9.532 -0.180 8.668 1.00 94.06 247 SER A CA 1
ATOM 1953 C C . SER A 1 247 ? -10.140 1.222 8.584 1.00 94.06 247 SER A C 1
ATOM 1955 O O . SER A 1 247 ? -10.668 1.721 9.573 1.00 94.06 247 SER A O 1
ATOM 1957 N N . PHE A 1 248 ? -10.113 1.848 7.405 1.00 95.81 248 PHE A N 1
ATOM 1958 C CA . PHE A 1 248 ? -10.711 3.159 7.157 1.00 95.81 248 PHE A CA 1
ATOM 1959 C C . PHE A 1 248 ? -12.230 3.153 7.356 1.00 95.81 248 PHE A C 1
ATOM 1961 O O . PHE A 1 248 ? -12.745 3.984 8.107 1.00 95.81 248 PHE A O 1
ATOM 1968 N N . ILE A 1 249 ? -12.943 2.198 6.748 1.00 95.50 249 ILE A N 1
ATOM 1969 C CA . ILE A 1 249 ? -14.397 2.065 6.916 1.00 95.50 249 ILE A CA 1
ATOM 1970 C C . ILE A 1 249 ? -14.744 1.769 8.373 1.00 95.50 249 ILE A C 1
ATOM 1972 O O . ILE A 1 249 ? -15.612 2.425 8.940 1.00 95.50 249 ILE A O 1
ATOM 1976 N N . THR A 1 250 ? -13.991 0.879 9.024 1.00 93.94 250 THR A N 1
ATOM 1977 C CA . THR A 1 250 ? -14.170 0.586 10.453 1.00 93.94 250 THR A CA 1
ATOM 1978 C C . THR A 1 250 ? -13.995 1.842 11.316 1.00 93.94 250 THR A C 1
ATOM 1980 O O . THR A 1 250 ? -14.775 2.072 12.236 1.00 93.94 250 THR A O 1
ATOM 1983 N N . VAL A 1 251 ? -13.017 2.702 11.011 1.00 94.44 251 VAL A N 1
ATOM 1984 C CA . VAL A 1 251 ? -12.826 3.979 11.719 1.00 94.44 251 VAL A CA 1
ATOM 1985 C C . VAL A 1 251 ? -13.991 4.941 11.471 1.00 94.44 251 VAL A C 1
ATOM 1987 O O . VAL A 1 251 ? -14.455 5.556 12.433 1.00 94.44 251 VAL A O 1
ATOM 1990 N N . ILE A 1 252 ? -14.489 5.055 10.237 1.00 95.06 252 ILE A N 1
ATOM 1991 C CA . ILE A 1 252 ? -15.619 5.937 9.897 1.00 95.06 252 ILE A CA 1
ATOM 1992 C C . ILE A 1 252 ? -16.918 5.495 10.573 1.00 95.06 252 ILE A C 1
ATOM 1994 O O . ILE A 1 252 ? -17.652 6.345 11.072 1.00 95.06 252 ILE A O 1
ATOM 1998 N N . GLU A 1 253 ? -17.195 4.191 10.591 1.00 93.88 253 GLU A N 1
ATOM 1999 C CA . GLU A 1 253 ? -18.397 3.609 11.201 1.00 93.88 253 GLU A CA 1
ATOM 2000 C C . GLU A 1 253 ? -18.326 3.582 12.734 1.00 93.88 253 GLU A C 1
ATOM 2002 O O . GLU A 1 253 ? -19.350 3.497 13.413 1.00 93.88 253 GLU A O 1
ATOM 2007 N N . SER A 1 254 ? -17.121 3.663 13.303 1.00 92.56 254 SER A N 1
ATOM 2008 C CA . SER A 1 254 ? -16.941 3.739 14.750 1.00 92.56 254 SER A CA 1
ATOM 2009 C C . SER A 1 254 ? -17.457 5.073 15.323 1.00 92.56 254 SER A C 1
ATOM 2011 O O . SER A 1 254 ? -17.623 6.051 14.591 1.00 92.56 254 SER A O 1
ATOM 2013 N N . PRO A 1 255 ? -17.578 5.205 16.660 1.00 89.38 255 PRO A N 1
ATOM 2014 C CA . PRO A 1 255 ? -17.922 6.477 17.308 1.00 89.38 255 PRO A CA 1
ATOM 2015 C C . PRO A 1 255 ? -16.958 7.646 17.020 1.00 89.38 255 PRO A C 1
ATOM 2017 O O . PRO A 1 255 ? -17.201 8.767 17.458 1.00 89.38 255 PRO A O 1
ATOM 2020 N N . ILE A 1 256 ? -15.829 7.404 16.339 1.00 86.19 256 ILE A N 1
ATOM 2021 C CA . ILE A 1 256 ? -14.945 8.459 15.818 1.00 86.19 256 ILE A CA 1
ATOM 2022 C C . ILE A 1 256 ? -15.669 9.313 14.771 1.00 86.19 256 ILE A C 1
ATOM 2024 O O . ILE A 1 256 ? -15.474 10.536 14.749 1.00 86.19 256 ILE A O 1
ATOM 2028 N N . GLY A 1 257 ? -16.487 8.661 13.942 1.00 87.19 257 GLY A N 1
ATOM 2029 C CA . GLY A 1 257 ? -17.220 9.253 12.837 1.00 87.19 257 GLY A CA 1
ATOM 2030 C C . GLY A 1 257 ? -16.339 9.708 11.663 1.00 87.19 257 GLY A C 1
ATOM 2031 O O . GLY A 1 257 ? -15.104 9.719 11.738 1.00 87.19 257 GLY A O 1
ATOM 2032 N N . PRO A 1 258 ? -16.970 10.137 10.558 1.00 91.81 258 PRO A N 1
ATOM 2033 C CA . PRO A 1 258 ? -16.280 10.671 9.392 1.00 91.81 258 PRO A CA 1
ATOM 2034 C C . PRO A 1 258 ? -15.689 12.049 9.704 1.00 91.81 258 PRO A C 1
ATOM 2036 O O . PRO A 1 258 ? -16.398 13.051 9.797 1.00 91.81 258 PRO A O 1
ATOM 2039 N N . ARG A 1 259 ? -14.363 12.124 9.837 1.00 90.94 259 ARG A N 1
ATOM 2040 C CA . ARG A 1 259 ? -13.649 13.400 9.976 1.00 90.94 259 ARG A CA 1
ATOM 2041 C C . ARG A 1 259 ? -12.976 13.774 8.670 1.00 90.94 259 ARG A C 1
ATOM 2043 O O . ARG A 1 259 ? -12.305 12.943 8.059 1.00 90.94 259 ARG A O 1
ATOM 2050 N N . TRP A 1 260 ? -13.090 15.043 8.284 1.00 93.81 260 TRP A N 1
ATOM 2051 C CA . TRP A 1 260 ? -12.525 15.520 7.024 1.00 93.81 260 TRP A CA 1
ATOM 2052 C C . TRP A 1 260 ? -11.017 15.235 6.872 1.00 93.81 260 TRP A C 1
ATOM 2054 O O . TRP A 1 260 ? -10.650 14.830 5.773 1.00 93.81 260 TRP A O 1
ATOM 2064 N N . PRO A 1 261 ? -10.137 15.338 7.902 1.00 93.62 261 PRO A N 1
ATOM 2065 C CA . PRO A 1 261 ? -8.711 15.069 7.708 1.00 93.62 261 PRO A CA 1
ATOM 2066 C C . PRO A 1 261 ? -8.432 13.591 7.424 1.00 93.62 261 PRO A C 1
ATOM 2068 O O . PRO A 1 261 ? -7.540 13.275 6.640 1.00 93.62 261 PRO A O 1
ATOM 2071 N N . ILE A 1 262 ? -9.207 12.688 8.036 1.00 94.88 262 ILE A N 1
ATOM 2072 C CA . ILE A 1 262 ? -9.111 11.237 7.826 1.00 94.88 262 ILE A CA 1
ATOM 2073 C C . ILE A 1 262 ? -9.545 10.907 6.395 1.00 94.88 262 ILE A C 1
ATOM 2075 O O . ILE A 1 262 ? -8.821 10.235 5.663 1.00 94.88 262 ILE A O 1
ATOM 2079 N N . ILE A 1 263 ? -10.697 11.442 5.978 1.00 96.00 263 ILE A N 1
ATOM 2080 C CA . ILE A 1 263 ? -11.253 11.240 4.634 1.00 96.00 263 ILE A CA 1
ATOM 2081 C C . ILE A 1 263 ? -10.318 11.825 3.576 1.00 96.00 263 ILE A C 1
ATOM 2083 O O . ILE A 1 263 ? -10.016 11.148 2.598 1.00 96.00 263 ILE A O 1
ATOM 2087 N N . ALA A 1 264 ? -9.818 13.047 3.777 1.00 96.38 264 ALA A N 1
ATOM 2088 C CA . ALA A 1 264 ? -8.927 13.721 2.840 1.00 96.38 264 ALA A CA 1
ATOM 2089 C C . ALA A 1 264 ? -7.610 12.957 2.679 1.00 96.38 264 ALA A C 1
ATOM 2091 O O . ALA A 1 264 ? -7.195 12.698 1.551 1.00 96.38 264 ALA A O 1
ATOM 2092 N N . PHE A 1 265 ? -6.984 12.540 3.787 1.00 96.38 265 PHE A N 1
ATOM 2093 C CA . PHE A 1 265 ? -5.756 11.752 3.729 1.00 96.38 265 PHE A CA 1
ATOM 2094 C C . PHE A 1 265 ? -5.982 10.440 2.972 1.00 96.38 265 PHE A C 1
ATOM 2096 O O . PHE A 1 265 ? -5.246 10.137 2.035 1.00 96.38 265 PHE A O 1
ATOM 2103 N N . PHE A 1 266 ? -7.019 9.680 3.336 1.00 96.06 266 PHE A N 1
ATOM 2104 C CA . PHE A 1 266 ? -7.310 8.401 2.694 1.00 96.06 266 PHE A CA 1
ATOM 2105 C C . PHE A 1 266 ? -7.675 8.560 1.209 1.00 96.06 266 PHE A C 1
ATOM 2107 O O . PHE A 1 266 ? -7.207 7.797 0.371 1.00 96.06 266 PHE A O 1
ATOM 2114 N N . SER A 1 267 ? -8.434 9.595 0.850 1.00 95.94 267 SER A N 1
ATOM 2115 C CA . SER A 1 267 ? -8.780 9.885 -0.549 1.00 95.94 267 SER A CA 1
ATOM 2116 C C . SER A 1 267 ? -7.542 10.208 -1.386 1.00 95.94 267 SER A C 1
ATOM 2118 O O . SER A 1 267 ? -7.387 9.712 -2.499 1.00 95.94 267 SER A O 1
ATOM 2120 N N . VAL A 1 268 ? -6.622 11.013 -0.853 1.00 95.50 268 VAL A N 1
ATOM 2121 C CA . VAL A 1 268 ? -5.410 11.388 -1.590 1.00 95.50 268 VAL A CA 1
ATOM 2122 C C . VAL A 1 268 ? -4.426 10.222 -1.664 1.00 95.50 268 VAL A C 1
ATOM 2124 O O . VAL A 1 268 ? -3.918 9.919 -2.740 1.00 95.50 268 VAL A O 1
ATOM 2127 N N . PHE A 1 269 ? -4.165 9.536 -0.554 1.00 94.56 269 PHE A N 1
ATOM 2128 C CA . PHE A 1 269 ? -3.067 8.570 -0.491 1.00 94.56 269 PHE A CA 1
ATOM 2129 C C . PHE A 1 269 ? -3.484 7.104 -0.566 1.00 94.56 269 PHE A C 1
ATOM 2131 O O . PHE A 1 269 ? -2.708 6.287 -1.047 1.00 94.56 269 PHE A O 1
ATOM 2138 N N . GLY A 1 270 ? -4.697 6.762 -0.142 1.00 92.12 270 GLY A N 1
ATOM 2139 C CA . GLY A 1 270 ? -5.252 5.419 -0.317 1.00 92.12 270 GLY A CA 1
ATOM 2140 C C . GLY A 1 270 ? -5.831 5.194 -1.715 1.00 92.12 270 GLY A C 1
ATOM 2141 O O . GLY A 1 270 ? -5.788 4.076 -2.216 1.00 92.12 270 GLY A O 1
ATOM 2142 N N . ILE A 1 271 ? -6.345 6.250 -2.363 1.00 93.75 271 ILE A N 1
ATOM 2143 C CA . ILE A 1 271 ? -7.032 6.150 -3.664 1.00 93.75 271 ILE A CA 1
ATOM 2144 C C . ILE A 1 271 ? -6.220 6.801 -4.788 1.00 93.75 271 ILE A C 1
ATOM 2146 O O . ILE A 1 271 ? -5.837 6.122 -5.740 1.00 93.75 271 ILE A O 1
ATOM 2150 N N . LEU A 1 272 ? -5.943 8.110 -4.711 1.00 93.44 272 LEU A N 1
ATOM 2151 C CA . LEU A 1 272 ? -5.310 8.821 -5.832 1.00 93.44 272 LEU A CA 1
ATOM 2152 C C . LEU A 1 272 ? -3.836 8.439 -6.022 1.00 93.44 272 LEU A C 1
ATOM 2154 O O . LEU A 1 272 ? -3.380 8.306 -7.155 1.00 93.44 272 LEU A O 1
ATOM 2158 N N . PHE A 1 273 ? -3.084 8.242 -4.940 1.00 91.19 273 PHE A N 1
ATOM 2159 C CA . PHE A 1 273 ? -1.654 7.946 -5.020 1.00 91.19 273 PHE A CA 1
ATOM 2160 C C . PHE A 1 273 ? -1.334 6.649 -5.797 1.00 91.19 273 PHE A C 1
ATOM 2162 O O . PHE A 1 273 ? -0.550 6.746 -6.745 1.00 91.19 273 PHE A O 1
ATOM 2169 N N . PRO A 1 274 ? -1.960 5.482 -5.529 1.00 91.62 274 PRO A N 1
ATOM 2170 C CA . PRO A 1 274 ? -1.751 4.273 -6.337 1.00 91.62 274 PRO A CA 1
ATOM 2171 C C . PRO A 1 274 ? -2.046 4.469 -7.833 1.00 91.62 274 PRO A C 1
ATOM 2173 O O . PRO A 1 274 ? -1.310 3.976 -8.692 1.00 91.62 274 PRO A O 1
ATOM 2176 N N . ILE A 1 275 ? -3.092 5.237 -8.160 1.00 92.38 275 ILE A N 1
ATOM 2177 C CA . ILE A 1 275 ? -3.478 5.554 -9.544 1.00 92.38 275 ILE A CA 1
ATOM 2178 C C . ILE A 1 275 ? -2.380 6.378 -10.228 1.00 92.38 275 ILE A C 1
ATOM 2180 O O . ILE A 1 275 ? -1.972 6.071 -11.351 1.00 92.38 275 ILE A O 1
ATOM 2184 N N . ILE A 1 276 ? -1.866 7.408 -9.549 1.00 90.81 276 ILE A N 1
ATOM 2185 C CA . ILE A 1 276 ? -0.813 8.264 -10.102 1.00 90.81 276 ILE A CA 1
ATOM 2186 C C . ILE A 1 276 ? 0.490 7.481 -10.265 1.00 90.81 276 ILE A C 1
ATOM 2188 O O . ILE A 1 276 ? 1.143 7.598 -11.301 1.00 90.81 276 ILE A O 1
ATOM 2192 N N . VAL A 1 277 ? 0.853 6.641 -9.295 1.00 89.19 277 VAL A N 1
ATOM 2193 C CA . VAL A 1 277 ? 2.029 5.767 -9.393 1.00 89.19 277 VAL A CA 1
ATOM 2194 C C . VAL A 1 277 ? 1.928 4.852 -10.617 1.00 89.19 277 VAL A C 1
ATOM 2196 O O . VAL A 1 277 ? 2.881 4.782 -11.395 1.00 89.19 277 VAL A O 1
ATOM 2199 N N . SER A 1 278 ? 0.769 4.230 -10.844 1.00 90.00 278 SER A N 1
ATOM 2200 C CA . SER A 1 278 ? 0.516 3.378 -12.019 1.00 90.00 278 SER A CA 1
ATOM 2201 C C . SER A 1 278 ? 0.631 4.165 -13.327 1.00 90.00 278 SER A C 1
ATOM 2203 O O . SER A 1 278 ? 1.248 3.721 -14.296 1.00 90.00 278 SER A O 1
ATOM 2205 N N . TYR A 1 279 ? 0.131 5.402 -13.347 1.00 90.62 279 TYR A N 1
ATOM 2206 C CA . TYR A 1 279 ? 0.293 6.299 -14.489 1.00 90.62 279 TYR A CA 1
ATOM 2207 C C . TYR A 1 279 ? 1.763 6.667 -14.760 1.00 90.62 279 TYR A C 1
ATOM 2209 O O . TYR A 1 279 ? 2.202 6.684 -15.915 1.00 90.62 279 TYR A O 1
ATOM 2217 N N . VAL A 1 280 ? 2.555 6.927 -13.714 1.00 87.88 280 VAL A N 1
ATOM 2218 C CA . VAL A 1 280 ? 3.994 7.199 -13.853 1.00 87.88 280 VAL A CA 1
ATOM 2219 C C . VAL A 1 280 ? 4.726 5.971 -14.399 1.00 87.88 280 VAL A C 1
ATOM 2221 O O . VAL A 1 280 ? 5.567 6.119 -15.291 1.00 87.88 280 VAL A O 1
ATOM 2224 N N . GLN A 1 281 ? 4.370 4.761 -13.953 1.00 84.94 281 GLN A N 1
ATOM 2225 C CA . GLN A 1 281 ? 4.932 3.515 -14.487 1.00 84.94 281 GLN A CA 1
ATOM 2226 C C . GLN A 1 281 ? 4.684 3.386 -15.997 1.00 84.94 281 GLN A C 1
ATOM 2228 O O . GLN A 1 281 ? 5.634 3.132 -16.744 1.00 84.94 281 GLN A O 1
ATOM 2233 N N . ILE A 1 282 ? 3.472 3.693 -16.474 1.00 87.56 282 ILE A N 1
ATOM 2234 C CA . ILE A 1 282 ? 3.150 3.728 -17.912 1.00 87.56 282 ILE A CA 1
ATOM 2235 C C . ILE A 1 282 ? 4.041 4.725 -18.658 1.00 87.56 282 ILE A C 1
ATOM 2237 O O . ILE A 1 282 ? 4.631 4.395 -19.690 1.00 87.56 282 ILE A O 1
ATOM 2241 N N . LYS A 1 283 ? 4.156 5.961 -18.156 1.00 86.06 283 LYS A N 1
ATOM 2242 C CA . LYS A 1 283 ? 4.933 7.017 -18.828 1.00 86.06 283 LYS A CA 1
ATOM 2243 C C . LYS A 1 283 ? 6.431 6.745 -18.840 1.00 86.06 283 LYS A C 1
ATOM 2245 O O . LYS A 1 283 ? 7.102 7.140 -19.788 1.00 86.06 283 LYS A O 1
ATOM 2250 N N . SER A 1 284 ? 6.931 6.034 -17.836 1.00 78.88 284 SER A N 1
ATOM 2251 C CA . SER A 1 284 ? 8.321 5.583 -17.768 1.00 78.88 284 SER A CA 1
ATOM 2252 C C . SER A 1 284 ? 8.648 4.406 -18.697 1.00 78.88 284 SER A C 1
ATOM 2254 O O . SER A 1 284 ? 9.793 3.966 -18.711 1.00 78.88 284 SER A O 1
ATOM 2256 N N . LYS A 1 285 ? 7.652 3.869 -19.426 1.00 79.56 285 LYS A N 1
ATOM 2257 C CA . LYS A 1 285 ? 7.727 2.635 -20.230 1.00 79.56 285 LYS A CA 1
ATOM 2258 C C . LYS A 1 285 ? 8.215 1.393 -19.469 1.00 79.56 285 LYS A C 1
ATOM 2260 O O . LYS A 1 285 ? 8.466 0.373 -20.090 1.00 79.56 285 LYS A O 1
ATOM 2265 N N . ARG A 1 286 ? 8.274 1.432 -18.132 1.00 72.75 286 ARG A N 1
ATOM 2266 C CA . ARG A 1 286 ? 8.723 0.299 -17.300 1.00 72.75 286 ARG A CA 1
ATOM 2267 C C . ARG A 1 286 ? 7.857 -0.948 -17.442 1.00 72.75 286 ARG A C 1
ATOM 2269 O O . ARG A 1 286 ? 8.327 -2.037 -17.159 1.00 72.75 286 ARG A O 1
ATOM 2276 N N . ILE A 1 287 ? 6.602 -0.763 -17.837 1.00 77.62 287 ILE A N 1
ATOM 2277 C CA . ILE A 1 287 ? 5.631 -1.839 -18.048 1.00 77.62 287 ILE A CA 1
ATOM 2278 C C . ILE A 1 287 ? 5.237 -1.969 -19.523 1.00 77.62 287 ILE A C 1
ATOM 2280 O O . ILE A 1 287 ? 4.210 -2.562 -19.819 1.00 77.62 287 ILE A O 1
ATOM 2284 N N . ALA A 1 288 ? 5.985 -1.360 -20.451 1.00 77.94 288 ALA A N 1
ATOM 2285 C CA . ALA A 1 288 ? 5.600 -1.361 -21.862 1.00 77.94 288 ALA A CA 1
ATOM 2286 C C . ALA A 1 288 ? 5.555 -2.779 -22.445 1.00 77.94 288 ALA A C 1
ATOM 2288 O O . ALA A 1 288 ? 4.629 -3.087 -23.188 1.00 77.94 288 ALA A O 1
ATOM 2289 N N . ASP A 1 289 ? 6.486 -3.635 -22.030 1.00 78.81 289 ASP A N 1
ATOM 2290 C CA . ASP A 1 289 ? 6.638 -4.989 -22.573 1.00 78.81 289 ASP A CA 1
ATOM 2291 C C . ASP A 1 289 ? 5.601 -5.9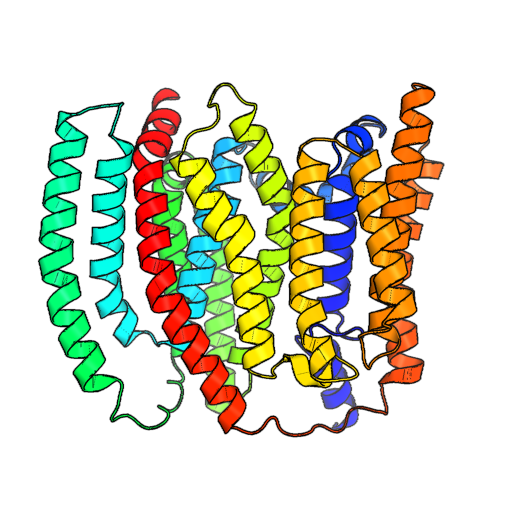72 -22.004 1.00 78.81 289 ASP A C 1
ATOM 2293 O O . ASP A 1 289 ? 5.304 -7.003 -22.606 1.00 78.81 289 ASP A O 1
ATOM 2297 N N . LYS A 1 290 ? 4.963 -5.601 -20.883 1.00 83.56 290 LYS A N 1
ATOM 2298 C CA . LYS A 1 290 ? 3.877 -6.359 -20.241 1.00 83.56 290 LYS A CA 1
ATOM 2299 C C . LYS A 1 290 ? 2.605 -6.401 -21.102 1.00 83.56 290 LYS A C 1
ATOM 2301 O O . LYS A 1 290 ? 1.783 -7.305 -20.964 1.00 83.56 290 LYS A O 1
ATOM 2306 N N . TYR A 1 291 ? 2.408 -5.418 -21.981 1.00 87.94 291 TYR A N 1
ATOM 2307 C CA . TYR A 1 291 ? 1.165 -5.234 -22.729 1.00 87.94 291 TYR A CA 1
ATOM 2308 C C . TYR A 1 291 ? 1.366 -5.426 -24.230 1.00 87.94 291 TYR A C 1
ATOM 2310 O O . TYR A 1 291 ? 2.366 -5.015 -24.810 1.00 87.94 291 TYR A O 1
ATOM 2318 N N . ARG A 1 292 ? 0.356 -5.991 -24.903 1.00 87.19 292 ARG A N 1
ATOM 2319 C CA . ARG A 1 292 ? 0.418 -6.287 -26.345 1.00 87.19 292 ARG A CA 1
ATOM 2320 C C . ARG A 1 292 ? 0.527 -5.035 -27.223 1.00 87.19 292 ARG A C 1
ATOM 2322 O O . ARG A 1 292 ? 0.993 -5.103 -28.358 1.00 87.19 292 ARG A O 1
ATOM 2329 N N . SER A 1 293 ? 0.043 -3.893 -26.740 1.00 87.69 293 SER A N 1
ATOM 2330 C CA . SER A 1 293 ? 0.138 -2.626 -27.461 1.00 87.69 293 SER A CA 1
ATOM 2331 C C . SER A 1 293 ? 0.261 -1.445 -26.508 1.00 87.69 293 SER A C 1
ATOM 2333 O O . SER A 1 293 ? -0.235 -1.472 -25.385 1.00 87.69 293 SER A O 1
ATOM 2335 N N . ARG A 1 294 ? 0.855 -0.354 -26.997 1.00 83.06 294 ARG A N 1
ATOM 2336 C CA . ARG A 1 294 ? 1.114 0.854 -26.202 1.00 83.06 294 ARG A CA 1
ATOM 2337 C C . ARG A 1 294 ? -0.150 1.512 -25.638 1.00 83.06 294 ARG A C 1
ATOM 2339 O O . ARG A 1 294 ? -0.082 2.166 -24.600 1.00 83.06 294 ARG A O 1
ATOM 2346 N N . THR A 1 295 ? -1.289 1.383 -26.318 1.00 86.81 295 THR A N 1
ATOM 2347 C CA . THR A 1 295 ? -2.581 1.894 -25.832 1.00 86.81 295 THR A CA 1
ATOM 2348 C C . THR A 1 295 ? -3.139 1.032 -24.702 1.00 86.81 295 THR A C 1
ATOM 2350 O O . THR A 1 295 ? -3.777 1.565 -23.798 1.00 86.81 295 THR A O 1
ATOM 2353 N N . LEU A 1 296 ? -2.839 -0.270 -24.697 1.00 90.00 296 LEU A N 1
ATOM 2354 C CA . LEU A 1 296 ? -3.243 -1.193 -23.636 1.00 90.00 296 LEU A CA 1
ATOM 2355 C C . LEU A 1 296 ? -2.440 -0.998 -22.345 1.00 90.00 296 LEU A C 1
ATOM 2357 O O . LEU A 1 296 ? -2.899 -1.439 -21.303 1.00 90.00 296 LEU A O 1
ATOM 2361 N N . ASN A 1 297 ? -1.337 -0.240 -22.350 1.00 88.81 297 ASN A N 1
ATOM 2362 C CA . ASN A 1 297 ? -0.625 0.118 -21.114 1.00 88.81 297 ASN A CA 1
ATOM 2363 C C . ASN A 1 297 ? -1.531 0.845 -20.103 1.00 88.81 297 ASN A C 1
ATOM 2365 O O . ASN A 1 297 ? -1.334 0.723 -18.898 1.00 88.81 297 ASN A O 1
ATOM 2369 N N . TYR A 1 298 ? -2.544 1.585 -20.574 1.00 91.94 298 TYR A N 1
ATOM 2370 C CA . TYR A 1 298 ? -3.530 2.247 -19.710 1.00 91.94 298 TYR A CA 1
ATOM 2371 C C . TYR A 1 298 ? -4.425 1.267 -18.940 1.00 91.94 298 TYR A C 1
ATOM 2373 O O . TYR A 1 298 ? -5.069 1.668 -17.969 1.00 91.94 298 TYR A O 1
ATOM 2381 N N . PHE A 1 299 ? -4.419 -0.013 -19.316 1.00 93.38 299 PHE A N 1
ATOM 2382 C CA . PHE A 1 299 ? -5.094 -1.071 -18.579 1.00 93.38 299 PHE A CA 1
ATOM 2383 C C . PHE A 1 299 ? -4.534 -1.232 -17.156 1.00 93.38 299 PHE A C 1
ATOM 2385 O O . PHE A 1 299 ? -5.300 -1.556 -16.260 1.00 93.38 299 PHE A O 1
ATOM 2392 N N . GLU A 1 300 ? -3.263 -0.892 -16.897 1.00 91.56 300 GLU A N 1
ATOM 2393 C CA . GLU A 1 300 ? -2.686 -0.909 -15.537 1.00 91.56 300 GLU A CA 1
ATOM 2394 C C . GLU A 1 300 ? -3.383 0.097 -14.600 1.00 91.56 300 GLU A C 1
ATOM 2396 O O . GLU A 1 300 ? -3.652 -0.184 -13.431 1.00 91.56 300 GLU A O 1
ATOM 2401 N N . VAL A 1 301 ? -3.723 1.282 -15.121 1.00 93.75 301 VAL A N 1
ATOM 2402 C CA . VAL A 1 301 ? -4.470 2.294 -14.358 1.00 93.75 301 VAL A CA 1
ATOM 2403 C C . VAL A 1 301 ? -5.904 1.826 -14.130 1.00 93.75 301 VAL A C 1
ATOM 2405 O O . VAL A 1 301 ? -6.416 1.969 -13.021 1.00 93.75 301 VAL A O 1
ATOM 2408 N N . ALA A 1 302 ? -6.535 1.232 -15.148 1.00 95.31 302 ALA A N 1
ATOM 2409 C CA . ALA A 1 302 ? -7.876 0.667 -15.025 1.00 95.31 302 ALA A CA 1
ATOM 2410 C C . ALA A 1 302 ? -7.926 -0.475 -13.995 1.00 95.31 302 ALA A C 1
ATOM 2412 O O . ALA A 1 302 ? -8.842 -0.505 -13.178 1.00 95.31 302 ALA A O 1
ATOM 2413 N N . ASP A 1 303 ? -6.921 -1.352 -13.975 1.00 93.69 303 ASP A N 1
ATOM 2414 C CA . ASP A 1 303 ? -6.789 -2.440 -13.001 1.00 93.69 303 ASP A CA 1
ATOM 2415 C C . ASP A 1 303 ? -6.607 -1.904 -11.576 1.00 93.69 303 ASP A C 1
ATOM 2417 O O . ASP A 1 303 ? -7.280 -2.335 -10.638 1.00 93.69 303 ASP A O 1
ATOM 2421 N N . THR A 1 304 ? -5.769 -0.881 -11.408 1.00 94.06 304 THR A N 1
ATOM 2422 C CA . THR A 1 304 ? -5.606 -0.213 -10.111 1.00 94.06 304 THR A CA 1
ATOM 2423 C C . THR A 1 304 ? -6.915 0.420 -9.639 1.00 94.06 304 THR A C 1
ATOM 2425 O O . THR A 1 304 ? -7.304 0.241 -8.485 1.00 94.06 304 THR A O 1
ATOM 2428 N N . MET A 1 305 ? -7.642 1.117 -10.520 1.00 95.69 305 MET A N 1
ATOM 2429 C CA . MET A 1 305 ? -8.957 1.680 -10.194 1.00 95.69 305 MET A CA 1
ATOM 2430 C C . MET A 1 305 ? -9.972 0.592 -9.834 1.00 95.69 305 MET A C 1
ATOM 2432 O O . MET A 1 305 ? -10.683 0.731 -8.842 1.00 95.69 305 MET A O 1
ATOM 2436 N N . HIS A 1 306 ? -10.011 -0.498 -10.600 1.00 95.75 306 HIS A N 1
ATOM 2437 C CA . HIS A 1 306 ? -10.847 -1.663 -10.331 1.00 95.75 306 HIS A CA 1
ATOM 2438 C C . HIS A 1 306 ? -10.598 -2.213 -8.919 1.00 95.75 306 HIS A C 1
ATOM 2440 O O . HIS A 1 306 ? -11.542 -2.342 -8.139 1.00 95.75 306 HIS A O 1
ATOM 2446 N N . LYS A 1 307 ? -9.332 -2.448 -8.552 1.00 94.69 307 LYS A N 1
ATOM 2447 C CA . LYS A 1 307 ? -8.938 -2.947 -7.223 1.00 94.69 307 LYS A CA 1
ATOM 2448 C C . LYS A 1 307 ? -9.329 -1.990 -6.096 1.00 94.69 307 LYS A C 1
ATOM 2450 O O . LYS A 1 307 ? -9.812 -2.443 -5.060 1.00 94.69 307 LYS A O 1
ATOM 2455 N N . VAL A 1 308 ? -9.167 -0.679 -6.295 1.00 95.25 308 VAL A N 1
ATOM 2456 C CA . VAL A 1 308 ? -9.585 0.341 -5.318 1.00 95.25 308 VAL A CA 1
ATOM 2457 C C . VAL A 1 308 ? -11.102 0.335 -5.125 1.00 95.25 308 VAL A C 1
ATOM 2459 O O . VAL A 1 308 ? -11.571 0.276 -3.989 1.00 95.25 308 VAL A O 1
ATOM 2462 N N . ILE A 1 309 ? -11.875 0.363 -6.216 1.00 96.38 309 ILE A N 1
ATOM 2463 C CA . ILE A 1 309 ? -13.344 0.353 -6.157 1.00 96.38 309 ILE A CA 1
ATOM 2464 C C . ILE A 1 309 ? -13.824 -0.932 -5.479 1.00 96.38 309 ILE A C 1
ATOM 2466 O O . ILE A 1 309 ? -14.642 -0.863 -4.562 1.00 96.38 309 ILE A O 1
ATOM 2470 N N . TYR A 1 310 ? -13.274 -2.085 -5.870 1.00 96.12 310 TYR A N 1
ATOM 2471 C CA . TYR A 1 310 ? -13.584 -3.367 -5.247 1.00 96.12 310 TYR A CA 1
ATOM 2472 C C . TYR A 1 310 ? -13.323 -3.329 -3.737 1.00 96.12 310 TYR A C 1
ATOM 2474 O O . TYR A 1 310 ? -14.203 -3.676 -2.954 1.00 96.12 310 TYR A O 1
ATOM 2482 N N . ALA A 1 311 ? -12.144 -2.867 -3.308 1.00 95.50 311 ALA A N 1
ATOM 2483 C CA . ALA A 1 311 ? -11.774 -2.826 -1.895 1.00 95.50 311 ALA A CA 1
ATOM 2484 C C . ALA A 1 311 ? -12.713 -1.938 -1.060 1.00 95.50 311 ALA A C 1
ATOM 2486 O O . ALA A 1 311 ? -13.063 -2.306 0.059 1.00 95.50 311 ALA A O 1
ATOM 2487 N N . ILE A 1 312 ? -13.152 -0.795 -1.599 1.00 95.31 312 ILE A N 1
ATOM 2488 C CA . ILE A 1 312 ? -14.108 0.098 -0.925 1.00 95.31 312 ILE A CA 1
ATOM 2489 C C . ILE A 1 312 ? -15.482 -0.571 -0.804 1.00 95.31 312 ILE A C 1
ATOM 2491 O O . ILE A 1 312 ? -16.057 -0.608 0.281 1.00 95.31 312 ILE A O 1
ATOM 2495 N N . VAL A 1 313 ? -16.007 -1.116 -1.905 1.00 96.25 313 VAL A N 1
ATOM 2496 C CA . VAL A 1 313 ? -17.330 -1.762 -1.942 1.00 96.25 313 VAL A CA 1
ATOM 2497 C C . VAL A 1 313 ? -17.366 -3.003 -1.044 1.00 96.25 313 VAL A C 1
ATOM 2499 O O . VAL A 1 313 ? -18.344 -3.212 -0.325 1.00 96.25 313 VAL A O 1
ATOM 2502 N N . ALA A 1 314 ? -16.289 -3.791 -1.034 1.00 94.25 314 ALA A N 1
ATOM 2503 C CA . ALA A 1 314 ? -16.147 -4.952 -0.164 1.00 94.25 314 ALA A CA 1
ATOM 2504 C C . ALA A 1 314 ? -16.076 -4.554 1.318 1.00 94.25 314 ALA A C 1
ATOM 2506 O O . ALA A 1 314 ? -16.694 -5.214 2.151 1.00 94.25 314 ALA A O 1
ATOM 2507 N N . ALA A 1 315 ? -15.392 -3.452 1.648 1.00 93.56 315 ALA A N 1
ATOM 2508 C CA . ALA A 1 315 ? -15.307 -2.953 3.021 1.00 93.56 315 ALA A CA 1
ATOM 2509 C C . ALA A 1 315 ? -16.667 -2.485 3.578 1.00 93.56 315 ALA A C 1
ATOM 2511 O O . ALA A 1 315 ? -16.913 -2.647 4.772 1.00 93.56 315 ALA A O 1
ATOM 2512 N N . TYR A 1 316 ? -17.558 -1.971 2.722 1.00 93.62 316 TYR A N 1
ATOM 2513 C CA . TYR A 1 316 ? -18.957 -1.673 3.068 1.00 93.62 316 TYR A CA 1
ATOM 2514 C C . TYR A 1 316 ? -19.895 -2.890 3.016 1.00 93.62 316 TYR A C 1
ATOM 2516 O O . TYR A 1 316 ? -21.089 -2.755 3.267 1.00 93.62 316 TYR A O 1
ATOM 2524 N N . ASP A 1 317 ? -19.370 -4.073 2.701 1.00 93.06 317 ASP A N 1
ATOM 2525 C CA . ASP A 1 317 ? -20.115 -5.328 2.661 1.00 93.06 317 ASP A CA 1
ATOM 2526 C C . ASP A 1 317 ? -21.248 -5.382 1.616 1.00 93.06 317 ASP A C 1
ATOM 2528 O O . ASP A 1 317 ? -22.346 -5.866 1.883 1.00 93.06 317 ASP A O 1
ATOM 2532 N N . TYR A 1 318 ? -20.976 -4.919 0.388 1.00 92.25 318 TYR A N 1
ATOM 2533 C CA . TYR A 1 318 ? -21.904 -5.032 -0.750 1.00 92.25 318 TYR A CA 1
ATOM 2534 C C . TYR A 1 318 ? -21.492 -6.148 -1.743 1.00 92.25 318 TYR A C 1
ATOM 2536 O O . TYR A 1 318 ? -21.046 -5.848 -2.858 1.00 92.25 318 TYR A O 1
ATOM 2544 N N . PRO A 1 319 ? -21.676 -7.447 -1.413 1.00 91.19 319 PRO A N 1
ATOM 2545 C CA . PRO A 1 319 ? -21.182 -8.573 -2.220 1.00 91.19 319 PRO A CA 1
ATOM 2546 C C . PRO A 1 319 ? -21.750 -8.620 -3.646 1.00 91.19 319 PRO A C 1
ATOM 2548 O O . PRO A 1 319 ? -21.062 -9.047 -4.570 1.00 91.19 319 PRO A O 1
ATOM 2551 N N . TRP A 1 320 ? -22.987 -8.159 -3.860 1.00 91.94 320 TRP A N 1
ATOM 2552 C CA . TRP A 1 320 ? -23.609 -8.126 -5.191 1.00 91.94 320 TRP A CA 1
ATOM 2553 C C . TRP A 1 320 ? -22.959 -7.105 -6.125 1.00 91.94 320 TRP A C 1
ATOM 2555 O O . TRP A 1 320 ? -22.822 -7.358 -7.321 1.00 91.94 320 TRP A O 1
ATOM 2565 N N . VAL A 1 321 ? -22.532 -5.963 -5.581 1.00 95.38 321 VAL A N 1
ATOM 2566 C CA . VAL A 1 321 ? -21.809 -4.945 -6.349 1.00 95.38 321 VAL A CA 1
ATOM 2567 C C . VAL A 1 321 ? -20.401 -5.455 -6.658 1.00 95.38 321 VAL A C 1
ATOM 2569 O O . VAL A 1 321 ? -19.974 -5.362 -7.805 1.00 95.38 321 VAL A O 1
ATOM 2572 N N . CYS A 1 322 ? -19.730 -6.087 -5.686 1.00 95.19 322 CYS A N 1
ATOM 2573 C CA . CYS A 1 322 ? -18.460 -6.786 -5.906 1.00 95.19 322 CYS A CA 1
ATOM 2574 C C . CYS A 1 322 ? -18.565 -7.825 -7.035 1.00 95.19 322 CYS A C 1
ATOM 2576 O O . CYS A 1 322 ? -17.750 -7.816 -7.951 1.00 95.19 322 CYS A O 1
ATOM 2578 N N . LEU A 1 323 ? -19.606 -8.665 -7.023 1.00 95.50 323 LEU A N 1
ATOM 2579 C CA . LEU A 1 323 ? -19.870 -9.644 -8.080 1.00 95.50 323 LEU A CA 1
ATOM 2580 C C . LEU A 1 323 ? -20.024 -8.976 -9.456 1.00 95.50 323 LEU A C 1
ATOM 2582 O O . LEU A 1 323 ? -19.425 -9.427 -10.429 1.00 95.50 323 LEU A O 1
ATOM 2586 N N . GLY A 1 324 ? -20.806 -7.896 -9.541 1.00 96.88 324 GLY A N 1
ATOM 2587 C CA . GLY A 1 324 ? -21.004 -7.153 -10.788 1.00 96.88 324 GLY A CA 1
ATOM 2588 C C . GLY A 1 324 ? -19.709 -6.547 -11.335 1.00 96.88 324 GLY A C 1
ATOM 2589 O O . GLY A 1 324 ? -19.448 -6.643 -12.535 1.00 96.88 324 GLY A O 1
ATOM 2590 N N . ILE A 1 325 ? -18.882 -5.974 -10.454 1.00 96.94 325 ILE A N 1
ATOM 2591 C CA . ILE A 1 325 ? -17.573 -5.409 -10.800 1.00 96.94 325 ILE A CA 1
ATOM 2592 C C . ILE A 1 325 ? -16.652 -6.491 -11.383 1.00 96.94 325 ILE A C 1
ATOM 2594 O O . ILE A 1 325 ? -16.082 -6.282 -12.451 1.00 96.94 325 ILE A O 1
ATOM 2598 N N . GLU A 1 326 ? -16.555 -7.659 -10.743 1.00 97.38 326 GLU A N 1
ATOM 2599 C CA . GLU A 1 326 ? -15.687 -8.753 -11.206 1.00 97.38 326 GLU A CA 1
ATOM 2600 C C . GLU A 1 326 ? -16.177 -9.378 -12.512 1.00 97.38 326 GLU A C 1
ATOM 2602 O O . GLU A 1 326 ? -15.375 -9.697 -13.386 1.00 97.38 326 GLU A O 1
ATOM 2607 N N . CYS A 1 327 ? -17.494 -9.513 -12.695 1.00 97.44 327 CYS A N 1
ATOM 2608 C CA . CYS A 1 327 ? -18.064 -9.964 -13.964 1.00 97.44 327 CYS A CA 1
ATOM 2609 C C . CYS A 1 327 ? -17.715 -8.998 -15.105 1.00 97.44 327 CYS A C 1
ATOM 2611 O O . CYS A 1 327 ? -17.286 -9.433 -16.174 1.00 97.44 327 CYS A O 1
ATOM 2613 N N . ALA A 1 328 ? -17.866 -7.688 -14.881 1.00 97.44 328 ALA A N 1
ATOM 2614 C CA . ALA A 1 328 ? -17.494 -6.675 -15.865 1.00 97.44 328 ALA A CA 1
ATOM 2615 C C . ALA A 1 328 ? -15.984 -6.700 -16.156 1.00 97.44 328 ALA A C 1
ATOM 2617 O O . ALA A 1 328 ? -15.577 -6.621 -17.318 1.00 97.44 328 ALA A O 1
ATOM 2618 N N . TRP A 1 329 ? -15.160 -6.866 -15.118 1.00 97.50 329 TRP A N 1
ATOM 2619 C CA . TRP A 1 329 ? -13.710 -6.959 -15.248 1.00 97.50 329 TRP A CA 1
ATOM 2620 C C . TRP A 1 329 ? -13.271 -8.202 -16.027 1.00 97.50 329 TRP A C 1
ATOM 2622 O O . TRP A 1 329 ? -12.479 -8.093 -16.962 1.00 97.50 329 TRP A O 1
ATOM 2632 N N . LEU A 1 330 ? -13.843 -9.369 -15.723 1.00 97.50 330 LEU A N 1
ATOM 2633 C CA . LEU A 1 330 ? -13.578 -10.614 -16.442 1.00 97.50 330 LEU A CA 1
ATOM 2634 C C . LEU A 1 330 ? -13.917 -10.477 -17.932 1.00 97.50 330 LEU A C 1
ATOM 2636 O O . LEU A 1 330 ? -13.111 -10.851 -18.783 1.00 97.50 330 LEU A O 1
ATOM 2640 N N . ILE A 1 331 ? -15.075 -9.894 -18.259 1.00 97.38 331 ILE A N 1
ATOM 2641 C CA . ILE A 1 331 ? -15.467 -9.628 -19.651 1.00 97.38 331 ILE A CA 1
ATOM 2642 C C . ILE A 1 331 ? -14.443 -8.707 -20.331 1.00 97.38 331 ILE A C 1
ATOM 2644 O O . ILE A 1 331 ? -14.010 -8.997 -21.448 1.00 97.38 331 ILE A O 1
ATOM 2648 N N . ALA A 1 332 ? -14.012 -7.635 -19.660 1.00 96.00 332 ALA A N 1
ATOM 2649 C CA . ALA A 1 332 ? -13.013 -6.715 -20.199 1.00 96.00 332 ALA A CA 1
ATOM 2650 C C . ALA A 1 332 ? -11.671 -7.414 -20.484 1.00 96.00 332 ALA A C 1
ATOM 2652 O O . ALA A 1 332 ? -11.117 -7.240 -21.570 1.00 96.00 332 ALA A O 1
ATOM 2653 N N . VAL A 1 333 ? -11.177 -8.248 -19.560 1.00 95.69 333 VAL A N 1
ATOM 2654 C CA . VAL A 1 333 ? -9.934 -9.023 -19.735 1.00 95.69 333 VAL A CA 1
ATOM 2655 C C . VAL A 1 333 ? -10.057 -10.012 -20.900 1.00 95.69 333 VAL A C 1
ATOM 2657 O O . VAL A 1 333 ? -9.158 -10.082 -21.739 1.00 95.69 333 VAL A O 1
ATOM 2660 N N . LEU A 1 334 ? -11.174 -10.741 -21.006 1.00 95.31 334 LEU A N 1
ATOM 2661 C CA . LEU A 1 334 ? -11.381 -11.749 -22.053 1.00 95.31 334 LEU A CA 1
ATOM 2662 C C . LEU A 1 334 ? -11.497 -11.147 -23.462 1.00 95.31 334 LEU A C 1
ATOM 2664 O O . LEU A 1 334 ? -11.013 -11.759 -24.420 1.00 95.31 334 LEU A O 1
ATOM 2668 N N . ILE A 1 335 ? -12.124 -9.969 -23.587 1.00 95.75 335 ILE A N 1
ATOM 2669 C CA . ILE A 1 335 ? -12.285 -9.254 -24.862 1.00 95.75 335 ILE A CA 1
ATOM 2670 C C . ILE A 1 335 ? -10.982 -8.561 -25.266 1.00 95.75 335 ILE A C 1
ATOM 2672 O O . ILE A 1 335 ? -10.532 -8.720 -26.400 1.00 95.75 335 ILE A O 1
ATOM 2676 N N . LEU A 1 336 ? -10.382 -7.780 -24.361 1.00 94.31 336 LEU A N 1
ATOM 2677 C CA . LEU A 1 336 ? -9.231 -6.938 -24.695 1.00 94.31 336 LEU A CA 1
ATOM 2678 C C . LEU A 1 336 ? -7.921 -7.722 -24.760 1.00 94.31 336 LEU A C 1
ATOM 2680 O O . LEU A 1 336 ? -7.045 -7.337 -25.532 1.00 94.31 336 LEU A O 1
ATOM 2684 N N . ARG A 1 337 ? -7.787 -8.794 -23.962 1.00 92.75 337 ARG A N 1
ATOM 2685 C CA . ARG A 1 337 ? -6.561 -9.604 -23.805 1.00 92.75 337 ARG A CA 1
ATOM 2686 C C . ARG A 1 337 ? -5.311 -8.722 -23.726 1.00 92.75 337 ARG A C 1
ATOM 2688 O O . ARG A 1 337 ? -4.494 -8.716 -24.652 1.00 92.75 337 ARG A O 1
ATOM 2695 N N . PRO A 1 338 ? -5.214 -7.890 -22.677 1.00 91.12 338 PRO A N 1
ATOM 2696 C CA . PRO A 1 338 ? -4.308 -6.753 -22.686 1.00 91.12 338 PRO A CA 1
ATOM 2697 C C . PRO A 1 338 ? -2.831 -7.162 -22.613 1.00 91.12 338 PRO A C 1
ATOM 2699 O O . PRO A 1 338 ? -1.980 -6.445 -23.147 1.00 91.12 338 PRO A O 1
ATOM 2702 N N . PHE A 1 339 ? -2.525 -8.302 -21.993 1.00 91.75 339 PHE A N 1
ATOM 2703 C CA . PHE A 1 339 ? -1.154 -8.727 -21.723 1.00 91.75 339 PHE A CA 1
ATOM 2704 C C . PHE A 1 339 ? -0.515 -9.434 -22.919 1.00 91.75 339 PHE A C 1
ATOM 2706 O O . PHE A 1 339 ? -1.196 -10.132 -23.676 1.00 91.75 339 PHE A O 1
ATOM 2713 N N . SER A 1 340 ? 0.793 -9.234 -23.082 1.00 88.69 340 SER A N 1
ATOM 2714 C CA . SER A 1 340 ? 1.615 -9.933 -24.076 1.00 88.69 340 SER A CA 1
ATOM 2715 C C . SER A 1 340 ? 1.789 -11.410 -23.707 1.00 88.69 340 SER A C 1
ATOM 2717 O O . SER A 1 340 ? 1.598 -12.270 -24.568 1.00 88.69 340 SER A O 1
ATOM 2719 N N . GLY A 1 341 ? 2.069 -11.687 -22.430 1.00 88.38 341 GLY A N 1
ATOM 2720 C CA . GLY A 1 341 ? 2.203 -13.033 -21.877 1.00 88.38 341 GLY A CA 1
ATOM 2721 C C . GLY A 1 341 ? 0.863 -13.746 -21.709 1.00 88.38 341 GLY A C 1
ATOM 2722 O O . GLY A 1 341 ? -0.151 -13.160 -21.302 1.00 88.38 341 GLY A O 1
ATOM 2723 N N . VAL A 1 342 ? 0.843 -15.044 -22.011 1.00 90.56 342 VAL A N 1
ATOM 2724 C CA . VAL A 1 342 ? -0.353 -15.871 -21.799 1.00 90.56 342 VAL A CA 1
ATOM 2725 C C . VAL A 1 342 ? -0.588 -16.071 -20.302 1.00 90.56 342 VAL A C 1
ATOM 2727 O O . VAL A 1 342 ? -1.738 -15.999 -19.861 1.00 90.56 342 VAL A O 1
ATOM 2730 N N . GLY A 1 343 ? 0.484 -16.250 -19.518 1.00 89.88 343 GLY A N 1
ATOM 2731 C CA . GLY A 1 343 ? 0.402 -16.428 -18.067 1.00 89.88 343 GLY A CA 1
ATOM 2732 C C . GLY A 1 343 ? -0.326 -15.280 -17.361 1.00 89.88 343 GLY A C 1
ATOM 2733 O O . GLY A 1 343 ? -1.220 -15.526 -16.553 1.00 89.88 343 GLY A O 1
ATOM 2734 N N . ASP A 1 344 ? -0.036 -14.031 -17.732 1.00 90.12 344 ASP A N 1
ATOM 2735 C CA . ASP A 1 344 ? -0.661 -12.841 -17.137 1.00 90.12 344 ASP A CA 1
ATOM 2736 C C . ASP A 1 344 ? -2.167 -12.747 -17.424 1.00 90.12 344 ASP A C 1
ATOM 2738 O O . ASP A 1 344 ? -2.964 -12.438 -16.534 1.00 90.12 344 ASP A O 1
ATOM 2742 N N . ASN A 1 345 ? -2.580 -13.051 -18.660 1.00 92.56 345 ASN A N 1
ATOM 2743 C CA . ASN A 1 345 ? -3.998 -13.077 -19.028 1.00 92.56 345 ASN A CA 1
ATOM 2744 C C . ASN A 1 345 ? -4.756 -14.156 -18.234 1.00 92.56 345 ASN A C 1
ATOM 2746 O O . ASN A 1 345 ? -5.863 -13.906 -17.752 1.00 92.56 345 ASN A O 1
ATOM 2750 N N . VAL A 1 346 ? -4.156 -15.344 -18.084 1.00 94.12 346 VAL A N 1
ATOM 2751 C CA . VAL A 1 346 ? -4.735 -16.455 -17.315 1.00 94.12 346 VAL A CA 1
ATOM 2752 C C . VAL A 1 346 ? -4.830 -16.106 -15.834 1.00 94.12 346 VAL A C 1
ATOM 2754 O O . VAL A 1 346 ? -5.870 -16.351 -15.224 1.00 94.12 346 VAL A O 1
ATOM 2757 N N . LEU A 1 347 ? -3.790 -15.491 -15.268 1.00 93.56 347 LEU A N 1
ATOM 2758 C CA . LEU A 1 347 ? -3.769 -15.080 -13.869 1.00 93.56 347 LEU A CA 1
ATOM 2759 C C . LEU A 1 347 ? -4.893 -14.090 -13.555 1.00 93.56 347 LEU A C 1
ATOM 2761 O O . LEU A 1 347 ? -5.653 -14.300 -12.614 1.00 93.56 347 LEU A O 1
ATOM 2765 N N . MET A 1 348 ? -5.027 -13.042 -14.371 1.00 93.56 348 MET A N 1
ATOM 2766 C CA . MET A 1 348 ? -6.017 -11.982 -14.158 1.00 93.56 348 MET A CA 1
ATOM 2767 C C . MET A 1 348 ? -7.452 -12.481 -14.343 1.00 93.56 348 MET A C 1
ATOM 2769 O O . MET A 1 348 ? -8.336 -12.140 -13.556 1.00 93.56 348 MET A O 1
ATOM 2773 N N . ALA A 1 349 ? -7.697 -13.321 -15.354 1.00 95.44 349 ALA A N 1
ATOM 2774 C CA . ALA A 1 349 ? -9.002 -13.950 -15.540 1.00 95.44 349 ALA A CA 1
ATOM 2775 C C . ALA A 1 349 ? -9.325 -14.929 -14.397 1.00 95.44 349 ALA A C 1
ATOM 2777 O O . ALA A 1 349 ? -10.445 -14.942 -13.887 1.00 95.44 349 ALA A O 1
ATOM 2778 N N . GLY A 1 350 ? -8.342 -15.726 -13.971 1.00 94.69 350 GLY A N 1
ATOM 2779 C CA . GLY A 1 350 ? -8.486 -16.671 -12.868 1.00 94.69 350 GLY A CA 1
ATOM 2780 C C . GLY A 1 350 ? -8.759 -15.981 -11.531 1.00 94.69 350 GLY A C 1
ATOM 2781 O O . GLY A 1 350 ? -9.643 -16.426 -10.801 1.00 94.69 350 GLY A O 1
ATOM 2782 N N . GLU A 1 351 ? -8.074 -14.872 -11.235 1.00 94.56 351 GLU A N 1
ATOM 2783 C CA . GLU A 1 351 ? -8.357 -14.029 -10.067 1.00 94.56 351 GLU A CA 1
ATOM 2784 C C . GLU A 1 351 ? -9.823 -13.573 -10.077 1.00 94.56 351 GLU A C 1
ATOM 2786 O O . GLU A 1 351 ? -10.546 -13.843 -9.119 1.00 94.56 351 GLU A O 1
ATOM 2791 N N . ALA A 1 352 ? -10.303 -12.984 -11.178 1.00 96.00 352 ALA A N 1
ATOM 2792 C CA . ALA A 1 352 ? -11.695 -12.538 -11.285 1.00 96.00 352 ALA A CA 1
ATOM 2793 C C . ALA A 1 352 ? -12.702 -13.693 -11.099 1.00 96.00 352 ALA A C 1
ATOM 2795 O O . ALA A 1 352 ? -13.704 -13.539 -10.402 1.00 96.00 352 ALA A O 1
ATOM 2796 N N . ILE A 1 353 ? -12.426 -14.883 -11.649 1.00 96.12 353 ILE A N 1
ATOM 2797 C CA . ILE A 1 353 ? -13.274 -16.076 -11.466 1.00 96.12 353 ILE A CA 1
ATOM 2798 C C . ILE A 1 353 ? -13.352 -16.487 -9.990 1.00 96.12 353 ILE A C 1
ATOM 2800 O O . ILE A 1 353 ? -14.446 -16.749 -9.486 1.00 96.12 353 ILE A O 1
ATOM 2804 N N . VAL A 1 354 ? -12.220 -16.523 -9.281 1.00 95.06 354 VAL A N 1
ATOM 2805 C CA . VAL A 1 354 ? -12.192 -16.838 -7.842 1.00 95.06 354 VAL A CA 1
ATOM 2806 C C . VAL A 1 354 ? -13.030 -15.828 -7.058 1.00 95.06 354 VAL A C 1
ATOM 2808 O O . VAL A 1 354 ? -13.825 -16.217 -6.197 1.00 95.06 354 VAL A O 1
ATOM 2811 N N . MET A 1 355 ? -12.915 -14.543 -7.393 1.00 94.38 355 MET A N 1
ATOM 2812 C CA . MET A 1 355 ? -13.688 -13.481 -6.755 1.00 94.38 355 MET A CA 1
ATOM 2813 C C . MET A 1 355 ? -15.197 -13.602 -7.020 1.00 94.38 355 MET A C 1
ATOM 2815 O O . MET A 1 355 ? -16.000 -13.421 -6.101 1.00 94.38 355 MET A O 1
ATOM 2819 N N . ILE A 1 356 ? -15.598 -13.971 -8.241 1.00 95.88 356 ILE A N 1
ATOM 2820 C CA . ILE A 1 356 ? -16.996 -14.249 -8.609 1.00 95.88 356 ILE A CA 1
ATOM 2821 C C . ILE A 1 356 ? -17.541 -15.422 -7.790 1.00 95.88 356 ILE A C 1
ATOM 2823 O O . ILE A 1 356 ? -18.599 -15.297 -7.174 1.00 95.88 356 ILE A O 1
ATOM 2827 N N . ILE A 1 357 ? -16.815 -16.546 -7.745 1.00 93.44 357 ILE A N 1
ATOM 2828 C CA . ILE A 1 357 ? -17.226 -17.742 -6.995 1.00 93.44 357 ILE A CA 1
ATOM 2829 C C . ILE A 1 357 ? -17.380 -17.407 -5.510 1.00 93.44 357 ILE A C 1
ATOM 2831 O O . ILE A 1 357 ? -18.406 -17.738 -4.917 1.00 93.44 357 ILE A O 1
ATOM 2835 N N . SER A 1 358 ? -16.406 -16.711 -4.917 1.00 90.56 358 SER A N 1
ATOM 2836 C CA . SER A 1 358 ? -16.442 -16.325 -3.503 1.00 90.56 358 SER A CA 1
ATOM 2837 C C . SER A 1 358 ? -17.671 -15.469 -3.163 1.00 90.56 358 SER A C 1
ATOM 2839 O O . SER A 1 358 ? -18.429 -15.785 -2.237 1.00 90.56 358 SER A O 1
ATOM 2841 N N . ASN A 1 359 ? -17.933 -14.418 -3.949 1.00 90.81 359 ASN A N 1
ATOM 2842 C CA . ASN A 1 359 ? -19.079 -13.535 -3.722 1.00 90.81 359 ASN A CA 1
ATOM 2843 C C . ASN A 1 359 ? -20.422 -14.245 -3.982 1.00 90.81 359 ASN A C 1
ATOM 2845 O O . ASN A 1 359 ? -21.374 -14.050 -3.225 1.00 90.81 359 ASN A O 1
ATOM 2849 N N . LEU A 1 360 ? -20.500 -15.121 -4.993 1.00 91.62 360 LEU A N 1
ATOM 2850 C CA . LEU A 1 360 ? -21.696 -15.919 -5.283 1.00 91.62 360 LEU A CA 1
ATOM 2851 C C . LEU A 1 360 ? -22.018 -16.888 -4.137 1.00 91.62 360 LEU A C 1
ATOM 2853 O O . LEU A 1 360 ? -23.154 -16.945 -3.664 1.00 91.62 360 LEU A O 1
ATOM 2857 N N . VAL A 1 361 ? -21.011 -17.632 -3.676 1.00 88.19 361 VAL A N 1
ATOM 2858 C CA . VAL A 1 361 ? -21.141 -18.587 -2.571 1.00 88.19 361 VAL A CA 1
ATOM 2859 C C . VAL A 1 361 ? -21.575 -17.863 -1.294 1.00 88.19 361 VAL A C 1
ATOM 2861 O O . VAL A 1 361 ? -22.496 -18.325 -0.619 1.00 88.19 361 VAL A O 1
ATOM 2864 N N . THR A 1 362 ? -21.017 -16.680 -1.020 1.00 86.50 362 THR A N 1
ATOM 2865 C CA . THR A 1 362 ? -21.457 -15.812 0.086 1.00 86.50 362 THR A CA 1
ATOM 2866 C C . THR A 1 362 ? -22.935 -15.447 -0.031 1.00 86.50 362 THR A C 1
ATOM 2868 O O . THR A 1 362 ? -23.695 -15.667 0.910 1.00 86.50 362 THR A O 1
ATOM 2871 N N . GLY A 1 363 ? -23.373 -14.953 -1.194 1.00 86.25 363 GLY A N 1
ATOM 2872 C CA . GLY A 1 363 ? -24.762 -14.538 -1.411 1.00 86.25 363 GLY A CA 1
ATOM 2873 C C . GLY A 1 363 ? -25.780 -15.683 -1.306 1.00 86.25 363 GLY A C 1
ATOM 2874 O O . GLY A 1 363 ? -26.880 -15.488 -0.787 1.00 86.25 363 GLY A O 1
ATOM 2875 N N . ILE A 1 364 ? -25.426 -16.893 -1.756 1.00 86.56 364 ILE A N 1
ATOM 2876 C CA . ILE A 1 364 ? -26.287 -18.084 -1.637 1.00 86.56 364 ILE A CA 1
ATOM 2877 C C . ILE A 1 364 ? -26.428 -18.512 -0.173 1.00 86.56 364 ILE A C 1
ATOM 2879 O O . ILE A 1 364 ? -27.530 -18.820 0.286 1.00 86.56 364 ILE A O 1
ATOM 2883 N N . TYR A 1 365 ? -25.320 -18.550 0.569 1.00 83.31 365 TYR A N 1
ATOM 2884 C CA . TYR A 1 365 ? -25.336 -18.960 1.973 1.00 83.31 365 TYR A CA 1
ATOM 2885 C C . TYR A 1 365 ? -26.004 -17.926 2.873 1.00 83.31 365 TYR A C 1
ATOM 2887 O O . TYR A 1 365 ? -26.611 -18.301 3.878 1.00 83.31 365 TYR A O 1
ATOM 2895 N N . ASP A 1 366 ? -25.965 -16.650 2.490 1.00 81.94 366 ASP A N 1
ATOM 2896 C CA . ASP A 1 366 ? -26.661 -15.599 3.216 1.00 81.94 366 ASP A CA 1
ATOM 2897 C C . ASP A 1 366 ? -28.179 -15.784 3.205 1.00 81.94 366 ASP A C 1
ATOM 2899 O O . ASP A 1 366 ? -28.806 -15.799 4.262 1.00 81.94 366 ASP A O 1
ATOM 2903 N N . LYS A 1 367 ? -28.753 -16.110 2.040 1.00 83.00 367 LYS A N 1
ATOM 2904 C CA . LYS A 1 367 ? -30.186 -16.430 1.918 1.00 83.00 367 LYS A CA 1
ATOM 2905 C C . LYS A 1 367 ? -30.613 -17.671 2.704 1.00 83.00 367 LYS A C 1
ATOM 2907 O O . LYS A 1 367 ? -31.766 -17.768 3.108 1.00 83.00 367 LYS A O 1
ATOM 2912 N N . ASN A 1 368 ? -29.702 -18.621 2.906 1.00 83.94 368 ASN A N 1
ATOM 2913 C CA . ASN A 1 368 ? -29.996 -19.895 3.564 1.00 83.94 368 ASN A CA 1
ATOM 2914 C C . ASN A 1 368 ? -29.701 -19.894 5.074 1.00 83.94 368 ASN A C 1
ATOM 2916 O O . ASN A 1 368 ? -30.015 -20.880 5.739 1.00 83.94 368 ASN A O 1
ATOM 2920 N N . GLY A 1 369 ? -29.052 -18.852 5.611 1.00 81.44 369 GLY A N 1
ATOM 2921 C CA . GLY A 1 369 ? -28.658 -18.771 7.024 1.00 81.44 369 GLY A CA 1
ATOM 2922 C C . GLY A 1 369 ? -27.662 -19.850 7.479 1.00 81.44 369 GLY A C 1
ATOM 2923 O O . GLY A 1 369 ? -27.499 -20.069 8.676 1.00 81.44 369 GLY A O 1
ATOM 2924 N N . LYS A 1 370 ? -27.009 -20.553 6.545 1.00 83.62 370 LYS A N 1
ATOM 2925 C CA . LYS A 1 370 ? -26.077 -21.651 6.848 1.00 83.62 370 LYS A CA 1
ATOM 2926 C C . LYS A 1 370 ? -24.642 -21.137 6.943 1.00 83.62 370 LYS A C 1
ATOM 2928 O O . LYS A 1 370 ? -24.271 -20.194 6.249 1.00 83.62 370 LYS A O 1
ATOM 2933 N N . LEU A 1 371 ? -23.830 -21.799 7.764 1.00 86.38 371 LEU A N 1
ATOM 2934 C CA . LEU A 1 371 ? -22.374 -21.642 7.766 1.00 86.38 371 LEU A CA 1
ATOM 2935 C C . LEU A 1 371 ? -21.744 -22.530 6.686 1.00 86.38 371 LEU A C 1
ATOM 2937 O O . LEU A 1 371 ? -22.321 -23.550 6.288 1.00 86.38 371 LEU A O 1
ATOM 2941 N N . PHE A 1 372 ? -20.554 -22.164 6.219 1.00 84.44 372 PHE A N 1
ATOM 2942 C CA . PHE A 1 372 ? -19.773 -23.004 5.325 1.00 84.44 372 PHE A CA 1
ATOM 2943 C C . PHE A 1 372 ? -19.318 -24.268 6.050 1.00 84.44 372 PHE A C 1
ATOM 2945 O O . PHE A 1 372 ? -18.787 -24.231 7.159 1.00 84.44 372 PHE A O 1
ATOM 2952 N N . SER A 1 373 ? -19.515 -25.412 5.398 1.00 86.88 373 SER A N 1
ATOM 2953 C CA . SER A 1 373 ? -18.890 -26.653 5.851 1.00 86.88 373 SER A CA 1
ATOM 2954 C C . SER A 1 373 ? -17.378 -26.582 5.631 1.00 86.88 373 SER A C 1
ATOM 2956 O O . SER A 1 373 ? -16.925 -25.979 4.657 1.00 86.88 373 SER A O 1
ATOM 2958 N N . PHE A 1 374 ? -16.602 -27.267 6.472 1.00 85.06 374 PHE A N 1
ATOM 2959 C CA . PHE A 1 374 ? -15.147 -27.360 6.322 1.00 85.06 374 PHE A CA 1
ATOM 2960 C C . PHE A 1 374 ? -14.719 -27.786 4.905 1.00 85.06 374 PHE A C 1
ATOM 2962 O O . PHE A 1 374 ? -13.795 -27.211 4.337 1.00 85.06 374 PHE A O 1
ATOM 2969 N N . ALA A 1 375 ? -15.443 -28.732 4.295 1.00 88.31 375 ALA A N 1
ATOM 2970 C CA . ALA A 1 375 ? -15.181 -29.186 2.930 1.00 88.31 375 ALA A CA 1
ATOM 2971 C C . ALA A 1 375 ? -15.319 -28.057 1.890 1.00 88.31 375 ALA A C 1
ATOM 2973 O O . ALA A 1 375 ? -14.480 -27.937 0.997 1.00 88.31 375 ALA A O 1
ATOM 2974 N N . VAL A 1 376 ? -16.334 -27.194 2.027 1.00 87.25 376 VAL A N 1
ATOM 2975 C CA . VAL A 1 376 ? -16.509 -26.014 1.159 1.00 87.25 376 VAL A CA 1
ATOM 2976 C C . VAL A 1 376 ? -15.356 -25.032 1.360 1.00 87.25 376 VAL A C 1
ATOM 2978 O O . VAL A 1 376 ? -14.802 -24.549 0.378 1.00 87.25 376 VAL A O 1
ATOM 2981 N N . CYS A 1 377 ? -14.937 -24.797 2.606 1.00 85.56 377 CYS A N 1
ATOM 2982 C CA . CYS A 1 377 ? -13.802 -23.927 2.920 1.00 85.56 377 CYS A CA 1
ATOM 2983 C C . CYS A 1 377 ? -12.507 -24.416 2.254 1.00 85.56 377 CYS A C 1
ATOM 2985 O O . CYS A 1 377 ? -11.851 -23.653 1.553 1.00 85.56 377 CYS A O 1
ATOM 2987 N N . VAL A 1 378 ? -12.160 -25.697 2.415 1.00 87.88 378 VAL A N 1
ATOM 2988 C CA . VAL A 1 378 ? -10.965 -26.288 1.785 1.00 87.88 378 VAL A CA 1
ATOM 2989 C C . VAL A 1 378 ? -11.062 -26.236 0.258 1.00 87.88 378 VAL A C 1
ATOM 2991 O O . VAL A 1 378 ? -10.077 -25.941 -0.412 1.00 87.88 378 VAL A O 1
ATOM 2994 N N . THR A 1 379 ? -12.252 -26.452 -0.303 1.00 89.06 379 THR A N 1
ATOM 2995 C CA . THR A 1 379 ? -12.465 -26.349 -1.754 1.00 89.06 379 THR A CA 1
ATOM 2996 C C . THR A 1 379 ? -12.203 -24.927 -2.253 1.00 89.06 379 THR A C 1
ATOM 2998 O O . THR A 1 379 ? -11.466 -24.749 -3.218 1.00 89.06 379 THR A O 1
ATOM 3001 N N . LEU A 1 380 ? -12.744 -23.905 -1.580 1.00 88.75 380 LEU A N 1
ATOM 3002 C CA . LEU A 1 380 ? -12.497 -22.500 -1.923 1.00 88.75 380 LEU A CA 1
ATOM 3003 C C . LEU A 1 380 ? -11.017 -22.125 -1.790 1.00 88.75 380 LEU A C 1
ATOM 3005 O O . LEU A 1 380 ? -10.502 -21.391 -2.628 1.00 88.75 380 LEU A O 1
ATOM 3009 N N . LEU A 1 381 ? -10.328 -22.654 -0.775 1.00 89.19 381 LEU A N 1
ATOM 3010 C CA . LEU A 1 381 ? -8.893 -22.454 -0.575 1.00 89.19 381 LEU A CA 1
ATOM 3011 C C . LEU A 1 381 ? -8.090 -22.986 -1.770 1.00 89.19 381 LEU A C 1
ATOM 3013 O O . LEU A 1 381 ? -7.265 -22.268 -2.328 1.00 89.19 381 LEU A O 1
ATOM 3017 N N . VAL A 1 382 ? -8.358 -24.226 -2.192 1.00 92.12 382 VAL A N 1
ATOM 3018 C CA . VAL A 1 382 ? -7.692 -24.836 -3.352 1.00 92.12 382 VAL A CA 1
ATOM 3019 C C . VAL A 1 382 ? -8.004 -24.053 -4.626 1.00 92.12 382 VAL A C 1
ATOM 3021 O O . VAL A 1 382 ? -7.086 -23.739 -5.382 1.00 92.12 382 VAL A O 1
ATOM 3024 N N . LEU A 1 383 ? -9.272 -23.681 -4.840 1.00 92.25 383 LEU A N 1
ATOM 3025 C CA . LEU A 1 383 ? -9.688 -22.875 -5.991 1.00 92.25 383 LEU A CA 1
ATOM 3026 C C . LEU A 1 383 ? -8.979 -21.515 -6.035 1.00 92.25 383 LEU A C 1
ATOM 3028 O O . LEU A 1 383 ? -8.594 -21.084 -7.116 1.00 92.25 383 LEU A O 1
ATOM 3032 N N . ALA A 1 384 ? -8.755 -20.867 -4.889 1.00 90.62 384 ALA A N 1
ATOM 3033 C CA . ALA A 1 384 ? -8.048 -19.588 -4.816 1.00 90.62 384 ALA A CA 1
ATOM 3034 C C . ALA A 1 384 ? -6.565 -19.685 -5.219 1.00 90.62 384 ALA A C 1
ATOM 3036 O O . ALA A 1 384 ? -6.002 -18.714 -5.722 1.00 90.62 384 ALA A O 1
ATOM 3037 N N . CYS A 1 385 ? -5.941 -20.854 -5.049 1.00 92.38 385 CYS A N 1
ATOM 3038 C CA . CYS A 1 385 ? -4.553 -21.095 -5.448 1.00 92.38 385 CYS A CA 1
ATOM 3039 C C . CYS A 1 385 ? -4.399 -21.453 -6.937 1.00 92.38 385 CYS A C 1
ATOM 3041 O O . CYS A 1 385 ? -3.320 -21.261 -7.499 1.00 92.38 385 CYS A O 1
ATOM 3043 N N . LEU A 1 386 ? -5.451 -21.971 -7.587 1.00 93.88 386 LEU A N 1
ATOM 3044 C CA . LEU A 1 386 ? -5.378 -22.449 -8.974 1.00 93.88 386 LEU A CA 1
ATOM 3045 C C . LEU A 1 386 ? -4.928 -21.385 -9.989 1.00 93.88 386 LEU A C 1
ATOM 3047 O O . LEU A 1 386 ? -4.078 -21.726 -10.809 1.00 93.88 386 LEU A O 1
ATOM 3051 N N . PRO A 1 387 ? -5.417 -20.126 -9.966 1.00 93.50 387 PRO A N 1
ATOM 3052 C CA . PRO A 1 387 ? -4.997 -19.113 -10.935 1.00 93.50 387 PRO A CA 1
ATOM 3053 C C . PRO A 1 387 ? -3.484 -18.916 -10.976 1.00 93.50 387 PRO A C 1
ATOM 3055 O O . PRO A 1 387 ? -2.908 -18.853 -12.056 1.00 93.50 387 PRO A O 1
ATOM 3058 N N . VAL A 1 388 ? -2.844 -18.877 -9.805 1.00 91.25 388 VAL A N 1
ATOM 3059 C CA . VAL A 1 388 ? -1.397 -18.670 -9.674 1.00 91.25 388 VAL A CA 1
ATOM 3060 C C . VAL A 1 388 ? -0.631 -19.868 -10.228 1.00 91.25 388 VAL A C 1
ATOM 3062 O O . VAL A 1 388 ? 0.256 -19.697 -11.056 1.00 91.25 388 VAL A O 1
ATOM 3065 N N . VAL A 1 389 ? -1.023 -21.086 -9.839 1.00 91.88 389 VAL A N 1
ATOM 3066 C CA . VAL A 1 389 ? -0.368 -22.317 -10.306 1.00 91.88 389 VAL A CA 1
ATOM 3067 C C . VAL A 1 389 ? -0.501 -22.474 -11.821 1.00 91.88 389 VAL A C 1
ATOM 3069 O O . VAL A 1 389 ? 0.479 -22.764 -12.501 1.00 91.88 389 VAL A O 1
ATOM 3072 N N . ILE A 1 390 ? -1.701 -22.266 -12.371 1.00 93.81 390 ILE A N 1
ATOM 3073 C CA . ILE A 1 390 ? -1.943 -22.396 -13.813 1.00 93.81 390 ILE A CA 1
ATOM 3074 C C . ILE A 1 390 ? -1.186 -21.305 -14.579 1.00 93.81 390 ILE A C 1
ATOM 3076 O O . ILE A 1 390 ? -0.571 -21.609 -15.598 1.00 93.81 390 ILE A O 1
ATOM 3080 N N . ALA A 1 391 ? -1.178 -20.062 -14.087 1.00 91.25 391 ALA A N 1
ATOM 3081 C CA . ALA A 1 391 ? -0.425 -18.973 -14.703 1.00 91.25 391 ALA A CA 1
ATOM 3082 C C . ALA A 1 391 ? 1.082 -19.257 -14.747 1.00 91.25 391 ALA A C 1
ATOM 3084 O O . ALA A 1 391 ? 1.695 -19.034 -15.789 1.00 91.25 391 ALA A O 1
ATOM 3085 N N . ALA A 1 392 ? 1.651 -19.817 -13.674 1.00 88.19 392 ALA A N 1
ATOM 3086 C CA . ALA A 1 392 ? 3.047 -20.244 -13.632 1.00 88.19 392 ALA A CA 1
ATOM 3087 C C . ALA A 1 392 ? 3.345 -21.293 -14.718 1.00 88.19 392 ALA A C 1
ATOM 3089 O O . ALA A 1 392 ? 4.284 -21.142 -15.499 1.00 88.19 392 ALA A O 1
ATOM 3090 N N . TYR A 1 393 ? 2.507 -22.333 -14.838 1.00 89.88 393 TYR A N 1
ATOM 3091 C CA . TYR A 1 393 ? 2.651 -23.329 -15.908 1.00 89.88 393 TYR A CA 1
ATOM 3092 C C . TYR A 1 393 ? 2.523 -22.707 -17.303 1.00 89.88 393 TYR A C 1
ATOM 3094 O O . TYR A 1 393 ? 3.318 -23.026 -18.186 1.00 89.88 393 TYR A O 1
ATOM 3102 N N . CYS A 1 394 ? 1.555 -21.811 -17.513 1.00 90.12 394 CYS A N 1
ATOM 3103 C CA . CYS A 1 394 ? 1.400 -21.100 -18.780 1.00 90.12 394 CYS A CA 1
ATOM 3104 C C . CYS A 1 394 ? 2.642 -20.269 -19.118 1.00 90.12 394 CYS A C 1
ATOM 3106 O O . CYS A 1 394 ? 3.083 -20.312 -20.263 1.00 90.12 394 CYS A O 1
ATOM 3108 N N . PHE A 1 395 ? 3.237 -19.590 -18.137 1.00 86.56 395 PHE A N 1
ATOM 3109 C CA . PHE A 1 395 ? 4.477 -18.846 -18.327 1.00 86.56 395 PHE A CA 1
ATOM 3110 C C . PHE A 1 395 ? 5.622 -19.763 -18.784 1.00 86.56 395 PHE A C 1
ATOM 3112 O O . PHE A 1 395 ? 6.244 -19.521 -19.818 1.00 86.56 395 PHE A O 1
ATOM 3119 N N . PHE A 1 396 ? 5.854 -20.876 -18.080 1.00 84.62 396 PHE A N 1
ATOM 3120 C CA . PHE A 1 396 ? 6.925 -21.814 -18.435 1.00 84.62 396 PHE A CA 1
ATOM 3121 C C . PHE A 1 396 ? 6.731 -22.479 -19.805 1.00 84.62 396 PHE A C 1
ATOM 3123 O O . PHE A 1 396 ? 7.714 -22.820 -20.457 1.00 84.62 396 PHE A O 1
ATOM 3130 N N . ILE A 1 397 ? 5.487 -22.684 -20.247 1.00 87.12 397 ILE A N 1
ATOM 3131 C CA . ILE A 1 397 ? 5.189 -23.345 -21.527 1.00 87.12 397 ILE A CA 1
ATOM 3132 C C . ILE A 1 397 ? 5.215 -22.355 -22.696 1.00 87.12 397 ILE A C 1
ATOM 3134 O O . ILE A 1 397 ? 5.746 -22.683 -23.757 1.00 87.12 397 ILE A O 1
ATOM 3138 N N . PHE A 1 398 ? 4.613 -21.176 -22.530 1.00 87.00 398 PHE A N 1
ATOM 3139 C CA . PHE A 1 398 ? 4.347 -20.251 -23.635 1.00 87.00 398 PHE A CA 1
ATOM 3140 C C . PHE A 1 398 ? 5.268 -19.030 -23.653 1.00 87.00 398 PHE A C 1
ATOM 3142 O O . PHE A 1 398 ? 5.554 -18.522 -24.736 1.00 87.00 398 PHE A O 1
ATOM 3149 N N . ASP A 1 399 ? 5.754 -18.581 -22.494 1.00 80.94 399 ASP A N 1
ATOM 3150 C CA . ASP A 1 399 ? 6.387 -17.265 -22.359 1.00 80.94 399 ASP A CA 1
ATOM 3151 C C . ASP A 1 399 ? 7.929 -17.358 -22.193 1.00 80.94 399 ASP A C 1
ATOM 3153 O O . ASP A 1 399 ? 8.645 -16.468 -22.652 1.00 80.94 399 ASP A O 1
ATOM 3157 N N . ILE A 1 400 ? 8.475 -18.478 -21.680 1.00 78.31 400 ILE A N 1
ATOM 3158 C CA . ILE A 1 400 ? 9.914 -18.655 -21.340 1.00 78.31 400 ILE A CA 1
ATOM 3159 C C . ILE A 1 400 ? 10.916 -18.548 -22.519 1.00 78.31 400 ILE A C 1
ATOM 3161 O O . ILE A 1 400 ? 12.128 -18.564 -22.318 1.00 78.31 400 ILE A O 1
ATOM 3165 N N . GLY A 1 401 ? 10.443 -18.461 -23.765 1.00 65.81 401 GLY A N 1
ATOM 3166 C CA . GLY A 1 401 ? 11.288 -18.367 -24.966 1.00 65.81 401 GLY A CA 1
ATOM 3167 C C . GLY A 1 401 ? 11.117 -17.083 -25.783 1.00 65.81 401 GLY A C 1
ATOM 3168 O O . GLY A 1 401 ? 11.765 -16.945 -26.821 1.00 65.81 401 GLY A O 1
ATOM 3169 N N . GLY A 1 402 ? 10.221 -16.181 -25.369 1.00 60.69 402 GLY A N 1
ATOM 3170 C CA . GLY A 1 402 ? 9.805 -15.021 -26.165 1.00 60.69 402 GLY A CA 1
ATOM 3171 C C . GLY A 1 402 ? 10.451 -13.691 -25.778 1.00 60.69 402 GLY A C 1
ATOM 3172 O O . GLY A 1 402 ? 10.441 -12.762 -26.589 1.00 60.69 402 GLY A O 1
ATOM 3173 N N . GLU A 1 403 ? 11.017 -13.577 -24.575 1.00 56.88 403 GLU A N 1
ATOM 3174 C CA . GLU A 1 403 ? 11.587 -12.318 -24.097 1.00 56.88 403 GLU A CA 1
ATOM 3175 C C . GLU A 1 403 ? 12.941 -12.043 -24.757 1.00 56.88 403 GLU A C 1
ATOM 3177 O O . GLU A 1 403 ? 13.980 -12.614 -24.421 1.00 56.88 403 GLU A O 1
ATOM 3182 N N . LYS A 1 404 ? 12.935 -11.129 -25.727 1.00 54.19 404 LYS A N 1
ATOM 3183 C CA . LYS A 1 404 ? 14.149 -10.405 -26.090 1.00 54.19 404 LYS A CA 1
ATOM 3184 C C . LYS A 1 404 ? 14.395 -9.412 -24.960 1.00 54.19 404 LYS A C 1
ATOM 3186 O O . LYS A 1 404 ? 13.545 -8.556 -24.737 1.00 54.19 404 LYS A O 1
ATOM 3191 N N . ASP A 1 405 ? 15.532 -9.526 -24.269 1.00 53.50 405 ASP A N 1
ATOM 3192 C CA . ASP A 1 405 ? 16.065 -8.480 -23.382 1.00 53.50 405 ASP A CA 1
ATOM 3193 C C . ASP A 1 405 ? 16.326 -7.221 -24.253 1.00 53.50 405 ASP A C 1
ATOM 3195 O O . ASP A 1 405 ? 17.456 -6.933 -24.650 1.00 53.50 405 ASP A O 1
ATOM 3199 N N . GLU A 1 406 ? 15.275 -6.498 -24.651 1.00 55.69 406 GLU A N 1
ATOM 3200 C CA . GLU A 1 406 ? 15.412 -5.185 -25.268 1.00 55.69 406 GLU A CA 1
ATOM 3201 C C . GLU A 1 406 ? 15.784 -4.214 -24.152 1.00 55.69 406 GLU A C 1
ATOM 3203 O O . GLU A 1 406 ? 15.007 -3.928 -23.238 1.00 55.69 406 GLU A O 1
ATOM 3208 N N . ASP A 1 407 ? 17.024 -3.731 -24.190 1.00 60.62 407 ASP A N 1
ATOM 3209 C CA . ASP A 1 407 ? 17.474 -2.719 -23.251 1.00 60.62 407 ASP A CA 1
ATOM 3210 C C . ASP A 1 407 ? 16.573 -1.486 -23.356 1.00 60.62 407 ASP A C 1
ATOM 3212 O O . ASP A 1 407 ? 16.601 -0.749 -24.345 1.00 60.62 407 ASP A O 1
ATOM 3216 N N . ILE A 1 408 ? 15.771 -1.255 -22.309 1.00 63.66 408 ILE A N 1
ATOM 3217 C CA . ILE A 1 408 ? 14.932 -0.061 -22.178 1.00 63.66 408 ILE A CA 1
ATOM 3218 C C . ILE A 1 408 ? 15.808 1.168 -22.466 1.00 63.66 408 ILE A C 1
ATOM 3220 O O . ILE A 1 408 ? 16.798 1.380 -21.751 1.00 63.66 408 ILE A O 1
ATOM 3224 N N . PRO A 1 409 ? 15.454 2.009 -23.458 1.00 65.44 409 PRO A N 1
ATOM 3225 C CA . PRO A 1 409 ? 16.257 3.167 -23.815 1.00 65.44 409 PRO A CA 1
ATOM 3226 C C . PRO A 1 409 ? 16.518 4.033 -22.584 1.00 65.44 409 PRO A C 1
ATOM 3228 O O . PRO A 1 409 ? 15.587 4.422 -21.871 1.00 65.44 409 PRO A O 1
ATOM 3231 N N . SER A 1 410 ? 17.787 4.373 -22.339 1.00 68.88 410 SER A N 1
ATOM 3232 C CA . SER A 1 410 ? 18.190 5.138 -21.148 1.00 68.88 410 SER A CA 1
ATOM 3233 C C . SER A 1 410 ? 17.418 6.460 -20.984 1.00 68.88 410 SER A C 1
ATOM 3235 O O . SER A 1 410 ? 17.218 6.929 -19.864 1.00 68.88 410 SER A O 1
ATOM 3237 N N . GLU A 1 411 ? 16.930 7.051 -22.079 1.00 73.19 411 GLU A N 1
ATOM 3238 C CA . GLU A 1 411 ? 16.097 8.257 -22.071 1.00 73.19 411 GLU A CA 1
ATOM 3239 C C . GLU A 1 411 ? 14.700 8.061 -21.471 1.00 73.19 411 GLU A C 1
ATOM 3241 O O . GLU A 1 411 ? 14.206 8.943 -20.764 1.00 73.19 411 GLU A O 1
ATOM 3246 N N . ASP A 1 412 ? 14.051 6.922 -21.711 1.00 72.00 412 ASP A N 1
ATOM 3247 C CA . ASP A 1 412 ? 12.709 6.662 -21.182 1.00 72.00 412 ASP A CA 1
ATOM 3248 C C . ASP A 1 412 ? 12.762 6.423 -19.665 1.00 72.00 412 ASP A C 1
ATOM 3250 O O . ASP A 1 412 ? 11.939 6.953 -18.909 1.00 72.00 412 ASP A O 1
ATOM 3254 N N . LEU A 1 413 ? 13.814 5.741 -19.198 1.00 69.12 413 LEU A N 1
ATOM 3255 C CA . LEU A 1 413 ? 14.090 5.578 -17.771 1.00 69.12 413 LEU A CA 1
ATOM 3256 C C . LEU A 1 413 ? 14.359 6.930 -17.083 1.00 69.12 413 LEU A C 1
ATOM 3258 O O . LEU A 1 413 ? 13.885 7.166 -15.964 1.00 69.12 413 LEU A O 1
ATOM 3262 N N . LYS A 1 414 ? 15.065 7.848 -17.763 1.00 75.12 414 LYS A N 1
ATOM 3263 C CA . LYS A 1 414 ? 15.276 9.225 -17.283 1.00 75.12 414 LYS A CA 1
ATOM 3264 C C . LYS A 1 414 ? 13.949 9.969 -17.141 1.00 75.12 414 LYS A C 1
ATOM 3266 O O . LYS A 1 414 ? 13.681 10.506 -16.067 1.00 75.12 414 LYS A O 1
ATOM 3271 N N . LYS A 1 415 ? 13.084 9.952 -18.164 1.00 79.19 415 LYS A N 1
ATOM 3272 C CA . LYS A 1 415 ? 11.757 10.604 -18.114 1.00 79.19 415 LYS A CA 1
ATOM 3273 C C . LYS A 1 415 ? 10.908 10.090 -16.953 1.00 79.19 415 LYS A C 1
ATOM 3275 O O . LYS A 1 415 ? 10.337 10.890 -16.215 1.00 79.19 415 LYS A O 1
ATOM 3280 N N . GLY A 1 416 ? 10.880 8.773 -16.748 1.00 76.88 416 GLY A N 1
ATOM 3281 C CA . GLY A 1 416 ? 10.198 8.162 -15.607 1.00 76.88 416 GLY A CA 1
ATOM 3282 C C . GLY A 1 416 ? 10.718 8.666 -14.264 1.00 76.88 416 GLY A C 1
ATOM 3283 O O . GLY A 1 416 ? 9.943 9.046 -13.390 1.00 76.88 416 GLY A O 1
ATOM 3284 N N . THR A 1 417 ? 12.039 8.730 -14.119 1.00 78.00 417 THR A N 1
ATOM 3285 C CA . THR A 1 417 ? 12.683 9.215 -12.893 1.00 78.00 417 THR A CA 1
ATOM 3286 C C . THR A 1 417 ? 12.354 10.685 -12.626 1.00 78.00 417 THR A C 1
ATOM 3288 O O . THR A 1 417 ? 12.040 11.036 -11.493 1.00 78.00 417 THR A O 1
ATOM 3291 N N . HIS A 1 418 ? 12.349 11.543 -13.652 1.00 82.31 418 HIS A N 1
ATOM 3292 C CA . HIS A 1 418 ? 11.926 12.942 -13.513 1.00 82.31 41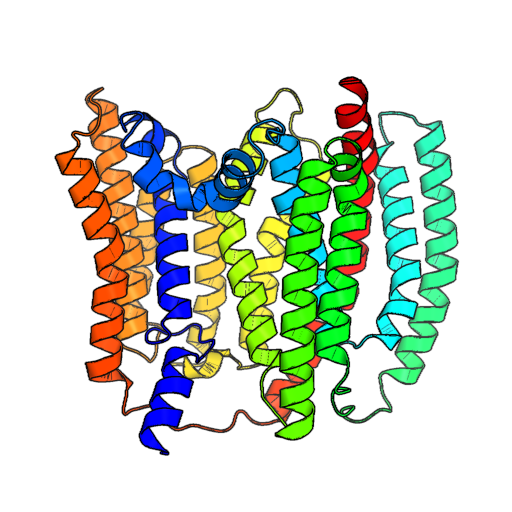8 HIS A CA 1
ATOM 3293 C C . HIS A 1 418 ? 10.464 13.077 -13.072 1.00 82.31 418 HIS A C 1
ATOM 3295 O O . HIS A 1 418 ? 10.171 13.900 -12.206 1.00 82.31 418 HIS A O 1
ATOM 3301 N N . LEU A 1 419 ? 9.562 12.247 -13.606 1.00 84.25 419 LEU A N 1
ATOM 3302 C CA . LEU A 1 419 ? 8.161 12.230 -13.180 1.00 84.25 419 LEU A CA 1
ATOM 3303 C C . LEU A 1 419 ? 8.013 11.819 -11.712 1.00 84.25 419 LEU A C 1
ATOM 3305 O O . LEU A 1 419 ? 7.290 12.487 -10.979 1.00 84.25 419 LEU A O 1
ATOM 3309 N N . TYR A 1 420 ? 8.731 10.785 -11.260 1.00 82.56 420 TYR A N 1
ATOM 3310 C CA . TYR A 1 420 ? 8.734 10.412 -9.842 1.00 82.56 420 TYR A CA 1
ATOM 3311 C C . TYR A 1 420 ? 9.288 11.527 -8.954 1.00 82.56 420 TYR A C 1
ATOM 3313 O O . TYR A 1 420 ? 8.671 11.838 -7.942 1.00 82.56 420 TYR A O 1
ATOM 3321 N N . LYS A 1 421 ? 10.398 12.173 -9.342 1.00 84.56 421 LYS A N 1
ATOM 3322 C CA . LYS A 1 421 ? 10.964 13.312 -8.597 1.00 84.56 421 LYS A CA 1
ATOM 3323 C C . LYS A 1 421 ? 9.942 14.440 -8.442 1.00 84.56 421 LYS A C 1
ATOM 3325 O O . LYS A 1 421 ? 9.715 14.912 -7.332 1.00 84.56 421 LYS A O 1
ATOM 3330 N N . PHE A 1 422 ? 9.316 14.849 -9.546 1.00 85.19 422 PHE A N 1
ATOM 3331 C CA . PHE A 1 422 ? 8.301 15.903 -9.549 1.00 85.19 422 PHE A CA 1
ATOM 3332 C C . PHE A 1 422 ? 7.102 15.532 -8.675 1.00 85.19 422 PHE A C 1
ATOM 3334 O O . PHE A 1 422 ? 6.648 16.330 -7.858 1.00 85.19 422 PHE A O 1
ATOM 3341 N N . PHE A 1 423 ? 6.623 14.296 -8.806 1.00 86.19 423 PHE A N 1
ATOM 3342 C CA . PHE A 1 423 ? 5.500 13.807 -8.028 1.00 86.19 423 PHE A CA 1
ATOM 3343 C C . PHE A 1 423 ? 5.819 13.755 -6.531 1.00 86.19 423 PHE A C 1
ATOM 3345 O O . PHE A 1 423 ? 5.095 14.361 -5.749 1.00 86.19 423 PHE A O 1
ATOM 3352 N N . SER A 1 424 ? 6.933 13.132 -6.137 1.00 85.44 424 SER A N 1
ATOM 3353 C CA . SER A 1 424 ? 7.379 13.060 -4.741 1.00 85.44 424 SER A CA 1
ATOM 3354 C C . SER A 1 424 ? 7.573 14.441 -4.113 1.00 85.44 424 SER A C 1
ATOM 3356 O O . SER A 1 424 ? 7.214 14.632 -2.952 1.00 85.44 424 SER A O 1
ATOM 3358 N N . PHE A 1 425 ? 8.091 15.411 -4.876 1.00 84.88 425 PHE A N 1
ATOM 3359 C CA . PHE A 1 425 ? 8.256 16.793 -4.421 1.00 84.88 425 PHE A CA 1
ATOM 3360 C C . PHE A 1 425 ? 6.922 17.448 -4.036 1.00 84.88 425 PHE A C 1
ATOM 3362 O O . PHE A 1 425 ? 6.869 18.210 -3.075 1.00 84.88 425 PHE A O 1
ATOM 3369 N N . ILE A 1 426 ? 5.838 17.130 -4.749 1.00 88.75 426 ILE A N 1
ATOM 3370 C CA . ILE A 1 426 ? 4.498 17.672 -4.484 1.00 88.75 426 ILE A CA 1
ATOM 3371 C C . ILE A 1 426 ? 3.770 16.860 -3.409 1.00 88.75 426 ILE A C 1
ATOM 3373 O O . ILE A 1 426 ? 3.160 17.428 -2.503 1.00 88.75 426 ILE A O 1
ATOM 3377 N N . THR A 1 427 ? 3.813 15.531 -3.489 1.00 91.62 427 THR A N 1
ATOM 3378 C CA . THR A 1 427 ? 2.986 14.675 -2.634 1.00 91.62 427 THR A CA 1
ATOM 3379 C C . THR A 1 427 ? 3.454 14.616 -1.197 1.00 91.62 427 THR A C 1
ATOM 3381 O O . THR A 1 427 ? 2.614 14.534 -0.306 1.00 91.62 427 THR A O 1
ATOM 3384 N N . ILE A 1 428 ? 4.762 14.670 -0.940 1.00 91.81 428 ILE A N 1
ATOM 3385 C CA . ILE A 1 428 ? 5.293 14.596 0.423 1.00 91.81 428 ILE A CA 1
ATOM 3386 C C . ILE A 1 428 ? 4.812 15.770 1.289 1.00 91.81 428 ILE A C 1
ATOM 3388 O O . ILE A 1 428 ? 4.232 15.507 2.341 1.00 91.81 428 ILE A O 1
ATOM 3392 N N . PRO A 1 429 ? 4.970 17.046 0.884 1.00 92.50 429 PRO A N 1
ATOM 3393 C CA . PRO A 1 429 ? 4.439 18.174 1.650 1.00 92.50 429 PRO A CA 1
ATOM 3394 C C . PRO A 1 429 ? 2.939 18.046 1.942 1.00 92.50 429 PRO A C 1
ATOM 3396 O O . PRO A 1 429 ? 2.506 18.274 3.072 1.00 92.50 429 PRO A O 1
ATOM 3399 N N . ILE A 1 430 ? 2.151 17.608 0.952 1.00 95.06 430 ILE A N 1
ATOM 3400 C CA . ILE A 1 430 ? 0.708 17.373 1.113 1.00 95.06 430 ILE A CA 1
ATOM 3401 C C . ILE A 1 430 ? 0.448 16.256 2.134 1.00 95.06 430 ILE A C 1
ATOM 3403 O O . ILE A 1 430 ? -0.438 16.393 2.977 1.00 95.06 430 ILE A O 1
ATOM 3407 N N . ALA A 1 431 ? 1.233 15.177 2.102 1.00 96.00 431 ALA A N 1
ATOM 3408 C CA . ALA A 1 431 ? 1.116 14.065 3.041 1.00 96.00 431 ALA A CA 1
ATOM 3409 C C . ALA A 1 431 ? 1.381 14.513 4.477 1.00 96.00 431 ALA A C 1
ATOM 3411 O O . ALA A 1 431 ? 0.583 14.220 5.365 1.00 96.00 431 ALA A O 1
ATOM 3412 N N . TYR A 1 432 ? 2.444 15.287 4.702 1.00 96.06 432 TYR A N 1
ATOM 3413 C CA . TYR A 1 432 ? 2.750 15.843 6.019 1.00 96.06 432 TYR A CA 1
ATOM 3414 C C . TYR A 1 432 ? 1.692 16.844 6.488 1.00 96.06 432 TYR A C 1
ATOM 3416 O O . TYR A 1 432 ? 1.336 16.828 7.663 1.00 96.06 432 TYR A O 1
ATOM 3424 N N . LEU A 1 433 ? 1.137 17.663 5.591 1.00 96.12 433 LEU A N 1
ATOM 3425 C CA . LEU A 1 433 ? 0.040 18.578 5.916 1.00 96.12 433 LEU A CA 1
ATOM 3426 C C . LEU A 1 433 ? -1.215 17.825 6.362 1.00 96.12 433 LEU A C 1
ATOM 3428 O O . LEU A 1 433 ? -1.779 18.128 7.414 1.00 96.12 433 LEU A O 1
ATOM 3432 N N . LEU A 1 434 ? -1.643 16.819 5.599 1.00 96.81 434 LEU A N 1
ATOM 3433 C CA . LEU A 1 434 ? -2.824 16.030 5.945 1.00 96.81 434 LEU A CA 1
ATOM 3434 C C . LEU A 1 434 ? -2.581 15.158 7.185 1.00 96.81 434 LEU A C 1
ATOM 3436 O O . LEU A 1 434 ? -3.479 15.020 8.014 1.00 96.81 434 LEU A O 1
ATOM 3440 N N . TYR A 1 435 ? -1.373 14.620 7.372 1.00 96.69 435 TYR A N 1
ATOM 3441 C CA . TYR A 1 435 ? -0.995 13.935 8.609 1.00 96.69 435 TYR A CA 1
ATOM 3442 C C . TYR A 1 435 ? -1.040 14.888 9.811 1.00 96.69 435 TYR A C 1
ATOM 3444 O O . TYR A 1 435 ? -1.665 14.577 10.823 1.00 96.69 435 TYR A O 1
ATOM 3452 N N . GLY A 1 436 ? -0.467 16.087 9.679 1.00 95.94 436 GLY A N 1
ATOM 3453 C CA . GLY A 1 436 ? -0.525 17.130 10.699 1.00 95.94 436 GLY A CA 1
ATOM 3454 C C . GLY A 1 436 ? -1.963 17.469 11.092 1.00 95.94 436 GLY A C 1
ATOM 3455 O O . GLY A 1 436 ? -2.269 17.552 12.277 1.00 95.94 436 GLY A O 1
ATOM 3456 N N . ALA A 1 437 ? -2.876 17.561 10.120 1.00 96.31 437 ALA A N 1
ATOM 3457 C CA . ALA A 1 437 ? -4.301 17.791 10.378 1.00 96.31 437 ALA A CA 1
ATOM 3458 C C . ALA A 1 437 ? -4.984 16.652 11.152 1.00 96.31 437 ALA A C 1
ATOM 3460 O O . ALA A 1 437 ? -5.980 16.883 11.838 1.00 96.31 437 ALA A O 1
ATOM 3461 N N . ASN A 1 438 ? -4.437 15.437 11.102 1.00 94.88 438 ASN A N 1
ATOM 3462 C CA . ASN A 1 438 ? -4.888 14.303 11.907 1.00 94.88 438 ASN A CA 1
ATOM 3463 C C . ASN A 1 438 ? -4.210 14.233 13.288 1.00 94.88 438 ASN A C 1
ATOM 3465 O O . ASN A 1 438 ? -4.756 13.605 14.197 1.00 94.88 438 ASN A O 1
ATOM 3469 N N . ALA A 1 439 ? -3.062 14.886 13.489 1.00 93.31 439 ALA A N 1
ATOM 3470 C CA . ALA A 1 439 ? -2.269 14.746 14.708 1.00 93.31 439 ALA A CA 1
ATOM 3471 C C . ALA A 1 439 ? -3.029 15.117 15.998 1.00 93.31 439 ALA A C 1
ATOM 3473 O O . ALA A 1 439 ? -3.030 14.289 16.910 1.00 93.31 439 ALA A O 1
ATOM 3474 N N . PRO A 1 440 ? -3.754 16.254 16.110 1.00 90.94 440 PRO A N 1
ATOM 3475 C CA . PRO A 1 440 ? -4.506 16.580 17.329 1.00 90.94 440 PRO A CA 1
ATOM 3476 C C . PRO A 1 440 ? -5.456 15.463 17.763 1.00 90.94 440 PRO A C 1
ATOM 3478 O O . PRO A 1 440 ? -5.613 15.194 18.952 1.00 90.94 440 PRO A O 1
ATOM 3481 N N . PHE A 1 441 ? -6.053 14.781 16.786 1.00 88.31 441 PHE A N 1
ATOM 3482 C CA . PHE A 1 441 ? -6.951 13.669 17.033 1.00 88.31 441 PHE A CA 1
ATOM 3483 C C . PHE A 1 441 ? -6.214 12.397 17.467 1.00 88.31 441 PHE A C 1
ATOM 3485 O O . PHE A 1 441 ? -6.641 11.752 18.427 1.00 88.31 441 PHE A O 1
ATOM 3492 N N . ILE A 1 442 ? -5.098 12.069 16.804 1.00 89.00 442 ILE A N 1
ATOM 3493 C CA . ILE A 1 442 ? -4.227 10.949 17.187 1.00 89.00 442 ILE A CA 1
ATOM 3494 C C . ILE A 1 442 ? -3.814 11.101 18.657 1.00 89.00 442 ILE A C 1
ATOM 3496 O O . ILE A 1 442 ? -4.033 10.193 19.457 1.00 89.00 442 ILE A O 1
ATOM 3500 N N . TYR A 1 443 ? -3.308 12.278 19.036 1.00 86.56 443 TYR A N 1
ATOM 3501 C CA . TYR A 1 443 ? -2.882 12.559 20.406 1.00 86.56 443 TYR A CA 1
ATOM 3502 C C . TYR A 1 443 ? -4.049 12.532 21.399 1.00 86.56 443 TYR A C 1
ATOM 3504 O O . TYR A 1 443 ? -3.962 11.856 22.419 1.00 86.56 443 TYR A O 1
ATOM 3512 N N . GLN A 1 444 ? -5.175 13.192 21.113 1.00 87.56 444 GLN A N 1
ATOM 3513 C CA . GLN A 1 444 ? -6.306 13.207 22.048 1.00 87.56 444 GLN A CA 1
ATOM 3514 C C . GLN A 1 444 ? -6.796 11.792 22.384 1.00 87.56 444 GLN A C 1
ATOM 3516 O O . GLN A 1 444 ? -7.120 11.506 23.533 1.00 87.56 444 GLN A O 1
ATOM 3521 N N . ARG A 1 445 ? -6.846 10.892 21.398 1.00 83.25 445 ARG A N 1
ATOM 3522 C CA . ARG A 1 445 ? -7.401 9.548 21.590 1.00 83.25 445 ARG A CA 1
ATOM 3523 C C . ARG A 1 445 ? -6.439 8.581 22.263 1.00 83.25 445 ARG A C 1
ATOM 3525 O O . ARG A 1 445 ? -6.876 7.728 23.031 1.00 83.25 445 ARG A O 1
ATOM 3532 N N . LEU A 1 446 ? -5.153 8.708 21.961 1.00 80.44 446 LEU A N 1
ATOM 3533 C CA . LEU A 1 446 ? -4.112 7.888 22.564 1.00 80.44 446 LEU A CA 1
ATOM 3534 C C . LEU A 1 446 ? -3.910 8.238 24.043 1.00 80.44 446 LEU A C 1
ATOM 3536 O O . LEU A 1 446 ? -3.786 7.339 24.867 1.00 80.44 446 LEU A O 1
ATOM 3540 N N . TYR A 1 447 ? -3.984 9.525 24.391 1.00 78.62 447 TYR A N 1
ATOM 3541 C CA . TYR A 1 447 ? -3.796 9.987 25.767 1.00 78.62 447 TYR A CA 1
ATOM 3542 C C . TYR A 1 447 ? -5.074 9.954 26.614 1.00 78.62 447 TYR A C 1
ATOM 3544 O O . TYR A 1 447 ? -4.967 9.881 27.825 1.00 78.62 447 TYR A O 1
ATOM 3552 N N . ALA A 1 448 ? -6.274 9.924 26.021 1.00 78.12 448 ALA A N 1
ATOM 3553 C CA . ALA A 1 448 ? -7.523 9.738 26.777 1.00 78.12 448 ALA A CA 1
ATOM 3554 C C . ALA A 1 448 ? -7.688 8.330 27.391 1.00 78.12 448 ALA A C 1
ATOM 3556 O O . ALA A 1 448 ? -8.661 8.087 28.099 1.00 78.12 448 ALA A O 1
ATOM 3557 N N . LYS A 1 449 ? -6.792 7.386 27.069 1.00 59.59 449 LYS A N 1
ATOM 3558 C CA . LYS A 1 449 ? -6.754 6.038 27.658 1.00 59.59 449 LYS A CA 1
ATOM 3559 C C . LYS A 1 449 ? -5.790 5.910 28.843 1.00 59.59 449 LYS A C 1
ATOM 3561 O O . LYS A 1 449 ? -5.797 4.855 29.474 1.00 59.59 449 LYS A O 1
ATOM 3566 N N . MET A 1 450 ? -4.957 6.922 29.090 1.00 52.34 450 MET A N 1
ATOM 3567 C CA . MET A 1 450 ? -4.123 7.039 30.292 1.00 52.34 450 MET A CA 1
ATOM 3568 C C . MET A 1 450 ? -4.879 7.842 31.340 1.00 52.34 450 MET A C 1
ATOM 3570 O O . MET A 1 450 ? -4.765 7.470 32.526 1.00 52.34 450 MET A O 1
#

Radius of gyration: 22.91 Å; chains: 1; bounding box: 62×61×58 Å

pLDDT: mean 84.39, std 11.6, range [43.41, 97.5]

Organism: NCBI:txid1144522

Sequence (450 aa):
MSSFLTVLKEIFSFGLSAGSLFGEVLNLIRIFQRVSATRSFKMKFSGDTIELFTWATNLIKMVVNKYLPQERLSDFELFSVYSFGFVLFELAFICTLTIGVILIFFLFPIQIVCALFGVGLGYIGINKKNSLIYGIIGGILFFVFVFPLYCFVNRNTFEEGPSKITRIQIFGATCYSPVVFYAVLFPIITLKPTIGQFVTFFFAAIGGLSFILNFVAICVGEFKVITYLIILITCVNSLLLVPGCESFITVIESPIGPRWPIIAFFSVFGILFPIIVSYVQIKSKRIADKYRSRTLNYFEVADTMHKVIYAIVAAYDYPWVCLGIECAWLIAVLILRPFSGVGDNVLMAGEAIVMIISNLVTGIYDKNGKLFSFAVCVTLLVLACLPVVIAAYCFFIFDIGGEKDEDIPSEDLKKGTHLYKFFSFITIPIAYLLYGANAPFIYQRLYAKM

Secondary structure (DSSP, 8-state):
-HHHHHHHHHHT---SSTT-HHHHHHHHHHHHHHHHH-HHHHTTS-HHHHHHHHTTTTHHHHHHHHH-TT-PPPHHHHHIIIIIIHHHHHHHHHHHHHH-HHHHHHHHHHHHHHHHHHHHHHTTTT-HHHHHHHHHHHHHHHHHHHHHHHHHHHHHTTT--S----TTHHHHHHHHHHHHHHHHHHHHHHH-HHHHHHHHHHHHHHHHHHHHHHHHHHHH---THHHHHHHHHHHHHHHHHHHHHHHHHHHHHSTT---HHHHHHIIIIIIIHHHHHHHHHHHTTTTSTTBSSTTGGGHHHHHHHHHHHHHHHHHTT-HHHHHHHHHHHHHHHHHH--BSSHHHHHHHHHHHHHHHHHHHHHHHHHHHTPPPPHHHHHHHHHHHHHHHHHHHHHIIIIITTT-------HHHHHHHHHHHHHHHHHHHHHHHHHHHHHHHHHHHHHHTT-